Protein AF-0000000067388201 (afdb_homodimer)

Structure (mmCIF, N/CA/C/O backbone):
data_AF-0000000067388201-model_v1
#
loop_
_entity.id
_entity.type
_entity.pdbx_description
1 polymer '3-5 exonuclease domain-containing protein'
#
loop_
_atom_site.group_PDB
_atom_site.id
_atom_site.type_symbol
_atom_site.label_atom_id
_atom_site.label_alt_id
_atom_site.label_comp_id
_atom_site.label_asym_id
_atom_site.label_entity_id
_atom_site.label_seq_id
_atom_site.pdbx_PDB_ins_code
_atom_site.Cartn_x
_atom_site.Cartn_y
_atom_site.Cartn_z
_atom_site.occupancy
_atom_site.B_iso_or_equiv
_atom_site.auth_seq_id
_atom_site.auth_comp_id
_atom_site.auth_asym_id
_atom_site.auth_atom_id
_atom_site.pdbx_PDB_model_num
ATOM 1 N N . MET A 1 1 ? -30.812 -41.281 -43.719 1 16.36 1 MET A N 1
ATOM 2 C CA . MET A 1 1 ? -29.75 -40.75 -44.594 1 16.36 1 MET A CA 1
ATOM 3 C C . MET A 1 1 ? -29.094 -39.531 -43.938 1 16.36 1 MET A C 1
ATOM 5 O O . MET A 1 1 ? -27.891 -39.5 -43.719 1 16.36 1 MET A O 1
ATOM 9 N N . GLN A 1 2 ? -29.422 -38.281 -44.562 1 17.34 2 GLN A N 1
ATOM 10 C CA . GLN A 1 2 ? -28.562 -37.219 -45.062 1 17.34 2 GLN A CA 1
ATOM 11 C C . GLN A 1 2 ? -27.984 -36.375 -43.906 1 17.34 2 GLN A C 1
ATOM 13 O O . GLN A 1 2 ? -28.531 -36.375 -42.812 1 17.34 2 GLN A O 1
ATOM 18 N N . LEU A 1 3 ? -27.156 -35.219 -44.375 1 17.53 3 LEU A N 1
ATOM 19 C CA . LEU A 1 3 ? -25.906 -34.469 -44.531 1 17.53 3 LEU A CA 1
ATOM 20 C C . LEU A 1 3 ? -25.922 -33.219 -43.656 1 17.53 3 LEU A C 1
ATOM 22 O O . LEU A 1 3 ? -26.984 -32.75 -43.281 1 17.53 3 LEU A O 1
ATOM 26 N N . PHE A 1 4 ? -24.672 -32.312 -43.688 1 18.55 4 PHE A N 1
ATOM 27 C CA . PHE A 1 4 ? -23.594 -31.562 -43.062 1 18.55 4 PHE A CA 1
ATOM 28 C C . PHE A 1 4 ? -23.891 -30.062 -43.062 1 18.55 4 PHE A C 1
ATOM 30 O O . PHE A 1 4 ? -23.25 -29.312 -42.312 1 18.55 4 PHE A O 1
ATOM 37 N N . ASP A 1 5 ? -24.703 -29.391 -43.812 1 17.97 5 ASP A N 1
ATOM 38 C CA . ASP A 1 5 ? -24.203 -28.203 -44.469 1 17.97 5 ASP A CA 1
ATOM 39 C C . ASP A 1 5 ? -24.031 -27.031 -43.5 1 17.97 5 ASP A C 1
ATOM 41 O O . ASP A 1 5 ? -24.953 -26.734 -42.719 1 17.97 5 ASP A O 1
ATOM 45 N N . LEU A 1 6 ? -22.641 -26.469 -43.344 1 17.36 6 LEU A N 1
ATOM 46 C CA . LEU A 1 6 ? -21.719 -25.578 -42.656 1 17.36 6 LEU A CA 1
ATOM 47 C C . LEU A 1 6 ? -22.047 -24.125 -42.938 1 17.36 6 LEU A C 1
ATOM 49 O O . LEU A 1 6 ? -21.719 -23.594 -44 1 17.36 6 LEU A O 1
ATOM 53 N N . ARG A 1 7 ? -23.219 -23.656 -42.844 1 19.83 7 ARG A N 1
ATOM 54 C CA . ARG A 1 7 ? -23.641 -22.312 -43.219 1 19.83 7 ARG A CA 1
ATOM 55 C C . ARG A 1 7 ? -22.625 -21.281 -42.75 1 19.83 7 ARG A C 1
ATOM 57 O O . ARG A 1 7 ? -22.031 -21.422 -41.688 1 19.83 7 ARG A O 1
ATOM 64 N N . SER A 1 8 ? -22.203 -20.188 -43.531 1 17.17 8 SER A N 1
ATOM 65 C CA . SER A 1 8 ? -21.328 -19.109 -43.969 1 17.17 8 SER A CA 1
ATOM 66 C C . SER A 1 8 ? -21.062 -18.094 -42.875 1 17.17 8 SER A C 1
ATOM 68 O O . SER A 1 8 ? -21.906 -17.891 -42 1 17.17 8 SER A O 1
ATOM 70 N N . LYS A 1 9 ? -19.734 -17.422 -42.781 1 19.86 9 LYS A N 1
ATOM 71 C CA . LYS A 1 9 ? -18.562 -16.797 -42.188 1 19.86 9 LYS A CA 1
ATOM 72 C C . LYS A 1 9 ? -18.719 -15.289 -42.094 1 19.86 9 LYS A C 1
ATOM 74 O O . LYS A 1 9 ? -17.75 -14.539 -42.281 1 19.86 9 LYS A O 1
ATOM 79 N N . GLY A 1 10 ? -19.766 -14.656 -41.812 1 19.3 10 GLY A N 1
ATOM 80 C CA . GLY A 1 10 ? -19.828 -13.211 -42 1 19.3 10 GLY A CA 1
ATOM 81 C C . GLY A 1 10 ? -18.734 -12.477 -41.25 1 19.3 10 GLY A C 1
ATOM 82 O O . GLY A 1 10 ? -18.234 -12.969 -40.219 1 19.3 10 GLY A O 1
ATOM 83 N N . SER A 1 11 ? -17.953 -11.508 -41.875 1 20.64 11 SER A N 1
ATOM 84 C CA . SER A 1 11 ? -16.734 -10.703 -41.938 1 20.64 11 SER A CA 1
ATOM 85 C C . SER A 1 11 ? -16.703 -9.633 -40.875 1 20.64 11 SER A C 1
ATOM 87 O O . SER A 1 11 ? -17.469 -8.664 -40.938 1 20.64 11 SER A O 1
ATOM 89 N N . ARG A 1 12 ? -16.719 -9.891 -39.594 1 18.88 12 ARG A N 1
ATOM 90 C CA . ARG A 1 12 ? -16.656 -8.859 -38.562 1 18.88 12 ARG A CA 1
ATOM 91 C C . ARG A 1 12 ? -15.391 -8.023 -38.688 1 18.88 12 ARG A C 1
ATOM 93 O O . ARG A 1 12 ? -14.289 -8.57 -38.781 1 18.88 12 ARG A O 1
ATOM 100 N N . LYS A 1 13 ? -15.453 -6.695 -39.125 1 21.61 13 LYS A N 1
ATOM 101 C CA . LYS A 1 13 ? -14.5 -5.641 -39.469 1 21.61 13 LYS A CA 1
ATOM 102 C C . LYS A 1 13 ? -13.594 -5.324 -38.281 1 21.61 13 LYS A C 1
ATOM 104 O O . LYS A 1 13 ? -14.07 -4.977 -37.188 1 21.61 13 LYS A O 1
ATOM 109 N N . PRO A 1 14 ? -12.359 -5.945 -38.156 1 20.2 14 PRO A N 1
ATOM 110 C CA . PRO A 1 14 ? -11.422 -5.754 -37.031 1 20.2 14 PRO A CA 1
ATOM 111 C C . PRO A 1 14 ? -10.883 -4.328 -36.969 1 20.2 14 PRO A C 1
ATOM 113 O O . PRO A 1 14 ? -10.742 -3.658 -38 1 20.2 14 PRO A O 1
ATOM 116 N N . VAL A 1 15 ? -11.086 -3.633 -35.844 1 20.56 15 VAL A N 1
ATOM 117 C CA . VAL A 1 15 ? -10.742 -2.26 -35.5 1 20.56 15 VAL A CA 1
ATOM 118 C C . VAL A 1 15 ? -9.242 -2.035 -35.719 1 20.56 15 VAL A C 1
ATOM 120 O O . VAL A 1 15 ? -8.422 -2.85 -35.281 1 20.56 15 VAL A O 1
ATOM 123 N N . SER A 1 16 ? -8.828 -1.261 -36.656 1 19.41 16 SER A N 1
ATOM 124 C CA . SER A 1 16 ? -7.602 -0.782 -37.281 1 19.41 16 SER A CA 1
ATOM 125 C C . SER A 1 16 ? -6.73 -0.008 -36.312 1 19.41 16 SER A C 1
ATOM 127 O O . SER A 1 16 ? -7.184 0.967 -35.688 1 19.41 16 SER A O 1
ATOM 129 N N . TRP A 1 17 ? -5.824 -0.659 -35.562 1 18.39 17 TRP A N 1
ATOM 130 C CA . TRP A 1 17 ? -4.809 -0.184 -34.656 1 18.39 17 TRP A CA 1
ATOM 131 C C . TRP A 1 17 ? -3.885 0.828 -35.312 1 18.39 17 TRP A C 1
ATOM 133 O O . TRP A 1 17 ? -3.156 0.488 -36.25 1 18.39 17 TRP A O 1
ATOM 143 N N . GLU A 1 18 ? -4.406 2.068 -35.531 1 18.03 18 GLU A N 1
ATOM 144 C CA . GLU A 1 18 ? -3.746 3.154 -36.25 1 18.03 18 GLU A CA 1
ATOM 145 C C . GLU A 1 18 ? -2.311 3.342 -35.781 1 18.03 18 GLU A C 1
ATOM 147 O O . GLU A 1 18 ? -1.921 2.795 -34.75 1 18.03 18 GLU A O 1
ATOM 152 N N . ASN A 1 19 ? -1.66 4.656 -35.844 1 19.06 19 ASN A N 1
ATOM 153 C CA . ASN A 1 19 ? -0.516 5.234 -36.531 1 19.06 19 ASN A CA 1
ATOM 154 C C . ASN A 1 19 ? 0.665 5.445 -35.594 1 19.06 19 ASN A C 1
ATOM 156 O O . ASN A 1 19 ? 1.622 6.141 -35.938 1 19.06 19 ASN A O 1
ATOM 160 N N . GLY A 1 20 ? 0.679 5.121 -34.375 1 18.94 20 GLY A N 1
ATOM 161 C CA . GLY A 1 20 ? 1.546 5.953 -33.531 1 18.94 20 GLY A CA 1
ATOM 162 C C . GLY A 1 20 ? 3.021 5.723 -33.812 1 18.94 20 GLY A C 1
ATOM 163 O O . GLY A 1 20 ? 3.52 4.605 -33.656 1 18.94 20 GLY A O 1
ATOM 164 N N . LYS A 1 21 ? 3.555 6.508 -34.688 1 19.91 21 LYS A N 1
ATOM 165 C CA . LYS A 1 21 ? 4.891 6.305 -35.219 1 19.91 21 LYS A CA 1
ATOM 166 C C . LYS A 1 21 ? 5.957 6.422 -34.156 1 19.91 21 LYS A C 1
ATOM 168 O O . LYS A 1 21 ? 6.02 7.426 -33.438 1 19.91 21 LYS A O 1
ATOM 173 N N . PRO A 1 22 ? 6.387 5.34 -33.562 1 18.14 22 PRO A N 1
ATOM 174 C CA . PRO A 1 22 ? 7.332 5.391 -32.438 1 18.14 22 PRO A CA 1
ATOM 175 C C . PRO A 1 22 ? 8.664 6.039 -32.812 1 18.14 22 PRO A C 1
ATOM 177 O O . PRO A 1 22 ? 9.109 5.902 -33.969 1 18.14 22 PRO A O 1
ATOM 180 N N . LEU A 1 23 ? 9.023 7.211 -32.219 1 19.83 23 LEU A N 1
ATOM 181 C CA . LEU A 1 23 ? 10.203 8.008 -32.562 1 19.83 23 LEU A CA 1
ATOM 182 C C . LEU A 1 23 ? 11.477 7.199 -32.312 1 19.83 23 LEU A C 1
ATOM 184 O O . LEU A 1 23 ? 11.484 6.273 -31.5 1 19.83 23 LEU A O 1
ATOM 188 N N . PRO A 1 24 ? 12.57 7.441 -33.031 1 18.56 24 PRO A N 1
ATOM 189 C CA . PRO A 1 24 ? 13.789 6.668 -33.281 1 18.56 24 PRO A CA 1
ATOM 190 C C . PRO A 1 24 ? 14.758 6.703 -32.125 1 18.56 24 PRO A C 1
ATOM 192 O O . PRO A 1 24 ? 14.945 7.75 -31.5 1 18.56 24 PRO A O 1
ATOM 195 N N . CYS A 1 25 ? 14.734 5.711 -31.281 1 17.97 25 CYS A N 1
ATOM 196 C CA . CYS A 1 25 ? 15.562 5.512 -30.094 1 17.97 25 CYS A CA 1
ATOM 197 C C . CYS A 1 25 ? 17.047 5.574 -30.453 1 17.97 25 CYS A C 1
ATOM 199 O O . CYS A 1 25 ? 17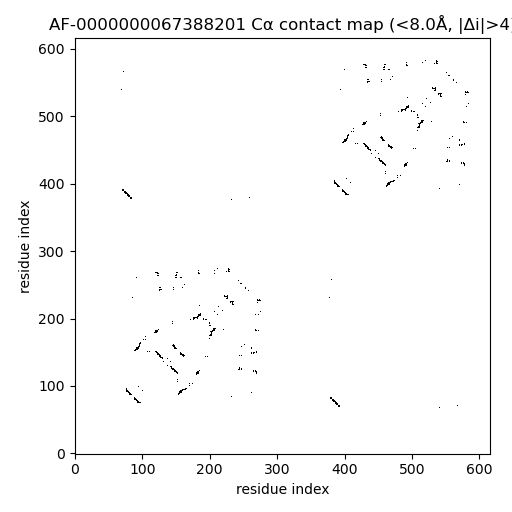.516 4.805 -31.281 1 17.97 25 CYS A O 1
ATOM 201 N N . ARG A 1 26 ? 17.594 6.77 -30.266 1 16.92 26 ARG A N 1
ATOM 202 C CA . ARG A 1 26 ? 18.984 7.07 -30.594 1 16.92 26 ARG A CA 1
ATOM 203 C C . ARG A 1 26 ? 19.938 6.078 -29.922 1 16.92 26 ARG A C 1
ATOM 205 O O . ARG A 1 26 ? 19.594 5.465 -28.906 1 16.92 26 ARG A O 1
ATOM 212 N N . LEU A 1 27 ? 21.25 6.207 -30.344 1 16.59 27 LEU A N 1
ATOM 213 C CA . LEU A 1 27 ? 22.484 5.461 -30.625 1 16.59 27 LEU A CA 1
ATOM 214 C C . LEU A 1 27 ? 23.234 5.16 -29.344 1 16.59 27 LEU A C 1
ATOM 216 O O . LEU A 1 27 ? 23.062 5.848 -28.328 1 16.59 27 LEU A O 1
ATOM 220 N N . HIS A 1 28 ? 24.172 4.141 -29.312 1 17.38 28 HIS A N 1
ATOM 221 C CA . HIS A 1 28 ? 24.922 3.068 -28.672 1 17.38 28 HIS A CA 1
ATOM 222 C C . HIS A 1 28 ? 26.156 3.615 -27.953 1 17.38 28 HIS A C 1
ATOM 224 O O . HIS A 1 28 ? 26.984 2.846 -27.469 1 17.38 28 HIS A O 1
ATOM 230 N N . ALA A 1 29 ? 26.172 4.914 -27.453 1 17.75 29 ALA A N 1
ATOM 231 C CA . ALA A 1 29 ? 27.594 5.238 -27.391 1 17.75 29 ALA A CA 1
ATOM 232 C C . ALA A 1 29 ? 28.297 4.348 -26.375 1 17.75 29 ALA A C 1
ATOM 234 O O . ALA A 1 29 ? 27.719 3.953 -25.359 1 17.75 29 ALA A O 1
ATOM 235 N N . GLY A 1 30 ? 29.469 3.67 -26.688 1 17.38 30 GLY A N 1
ATOM 236 C CA . GLY A 1 30 ? 30.438 2.627 -26.375 1 17.38 30 GLY A CA 1
ATOM 237 C C . GLY A 1 30 ? 31.281 2.945 -25.156 1 17.38 30 GLY A C 1
ATOM 238 O O . GLY A 1 30 ? 32.281 2.268 -24.875 1 17.38 30 GLY A O 1
ATOM 239 N N . SER A 1 31 ? 30.719 3.734 -24.141 1 17.36 31 SER A N 1
ATOM 240 C CA . SER A 1 31 ? 31.781 4.289 -23.312 1 17.36 31 SER A CA 1
ATOM 241 C C . SER A 1 31 ? 32.625 3.188 -22.672 1 17.36 31 SER A C 1
ATOM 243 O O . SER A 1 31 ? 32.125 2.086 -22.422 1 17.36 31 SER A O 1
ATOM 245 N N . SER A 1 32 ? 34 3.461 -22.516 1 17.81 32 SER A N 1
ATOM 246 C CA . SER A 1 32 ? 35.312 2.869 -22.297 1 17.81 32 SER A CA 1
ATOM 247 C C . SER A 1 32 ? 35.438 2.363 -20.859 1 17.81 32 SER A C 1
ATOM 249 O O . SER A 1 32 ? 34.938 2.986 -19.922 1 17.81 32 SER A O 1
ATOM 251 N N . LEU A 1 33 ? 35.938 1.087 -20.656 1 18.2 33 LEU A N 1
ATOM 252 C CA . LEU A 1 33 ? 36.094 -0.043 -19.75 1 18.2 33 LEU A CA 1
ATOM 253 C C . LEU A 1 33 ? 37.125 0.29 -18.656 1 18.2 33 LEU A C 1
ATOM 255 O O . LEU A 1 33 ? 38.062 -0.464 -18.438 1 18.2 33 LEU A O 1
ATOM 259 N N . LEU A 1 34 ? 37.094 1.612 -18.141 1 18.23 34 LEU A N 1
ATOM 260 C CA . LEU A 1 34 ? 38.375 1.765 -17.469 1 18.23 34 LEU A CA 1
ATOM 261 C C . LEU A 1 34 ? 38.531 0.768 -16.328 1 18.23 34 LEU A C 1
ATOM 263 O O . LEU A 1 34 ? 37.562 0.433 -15.656 1 18.23 34 LEU A O 1
ATOM 267 N N . LEU A 1 35 ? 39.719 0.235 -16.109 1 18.34 35 LEU A N 1
ATOM 268 C CA . LEU A 1 35 ? 40.469 -0.884 -15.539 1 18.34 35 LEU A CA 1
ATOM 269 C C . LEU A 1 35 ? 40.594 -0.735 -14.031 1 18.34 35 LEU A C 1
ATOM 271 O O . LEU A 1 35 ? 41.219 -1.562 -13.375 1 18.34 35 LEU A O 1
ATOM 275 N N . VAL A 1 36 ? 39.562 -0.056 -13.328 1 18.98 36 VAL A N 1
ATOM 276 C CA . VAL A 1 36 ? 40.219 0.376 -12.102 1 18.98 36 VAL A CA 1
ATOM 277 C C . VAL A 1 36 ? 40.625 -0.843 -11.258 1 18.98 36 VAL A C 1
ATOM 279 O O . VAL A 1 36 ? 39.875 -1.828 -11.211 1 18.98 36 VAL A O 1
ATOM 282 N N . PRO A 1 37 ? 41.812 -0.765 -10.68 1 19.69 37 PRO A N 1
ATOM 283 C CA . PRO A 1 37 ? 42.688 -1.755 -10.047 1 19.69 37 PRO A CA 1
ATOM 284 C C . PRO A 1 37 ? 42.094 -2.326 -8.758 1 19.69 37 PRO A C 1
ATOM 286 O O . PRO A 1 37 ? 41.25 -1.703 -8.141 1 19.69 37 PRO A O 1
ATOM 289 N N . THR A 1 38 ? 42.375 -3.605 -8.492 1 18.72 38 THR A N 1
ATOM 290 C CA . THR A 1 38 ? 41.938 -4.762 -7.703 1 18.72 38 THR A CA 1
ATOM 291 C C . THR A 1 38 ? 42.312 -4.578 -6.234 1 18.72 38 THR A C 1
ATOM 293 O O . THR A 1 38 ? 42.125 -5.477 -5.418 1 18.72 38 THR A O 1
ATOM 296 N N . ARG A 1 39 ? 42.188 -3.242 -5.648 1 19.09 39 ARG A N 1
ATOM 297 C CA . ARG A 1 39 ? 43.031 -3.281 -4.477 1 19.09 39 ARG A CA 1
ATOM 298 C C . ARG A 1 39 ? 42.625 -4.391 -3.518 1 19.09 39 ARG A C 1
ATOM 300 O O . ARG A 1 39 ? 41.438 -4.785 -3.494 1 19.09 39 ARG A O 1
ATOM 307 N N . PRO A 1 40 ? 43.562 -4.781 -2.57 1 20 40 PRO A N 1
ATOM 308 C CA . PRO A 1 40 ? 43.844 -5.988 -1.79 1 20 40 PRO A CA 1
ATOM 309 C C . PRO A 1 40 ? 42.844 -6.199 -0.645 1 20 40 PRO A C 1
ATOM 311 O O . PRO A 1 40 ? 42.219 -5.246 -0.206 1 20 40 PRO A O 1
ATOM 314 N N . LEU A 1 41 ? 42.531 -7.453 -0.309 1 18.95 41 LEU A N 1
ATOM 315 C CA . LEU A 1 41 ? 41.625 -8.297 0.452 1 18.95 41 LEU A CA 1
ATOM 316 C C . LEU A 1 41 ? 41.781 -8.055 1.95 1 18.95 41 LEU A C 1
ATOM 318 O O . LEU A 1 41 ? 42.562 -8.742 2.613 1 18.95 41 LEU A O 1
ATOM 322 N N . ILE A 1 42 ? 41.906 -6.73 2.449 1 19.38 42 ILE A N 1
ATOM 323 C CA . ILE A 1 42 ? 42.375 -6.801 3.83 1 19.38 42 ILE A CA 1
ATOM 324 C C . ILE A 1 42 ? 41.344 -7.543 4.684 1 19.38 42 ILE A C 1
ATOM 326 O O . ILE A 1 42 ? 40.156 -7.234 4.645 1 19.38 42 ILE A O 1
ATOM 330 N N . LEU A 1 43 ? 41.688 -8.695 5.246 1 18.89 43 LEU A N 1
ATOM 331 C CA . LEU A 1 43 ? 41.125 -9.797 6.008 1 18.89 43 LEU A CA 1
ATOM 332 C C . LEU A 1 43 ? 40.594 -9.312 7.355 1 18.89 43 LEU A C 1
ATOM 334 O O . LEU A 1 43 ? 41.281 -9.391 8.367 1 18.89 43 LEU A O 1
ATOM 338 N N . ARG A 1 44 ? 40.188 -8.023 7.508 1 18.41 44 ARG A N 1
ATOM 339 C CA . ARG A 1 44 ? 40.156 -7.758 8.945 1 18.41 44 ARG A CA 1
ATOM 340 C C . ARG A 1 44 ? 39.188 -8.711 9.648 1 18.41 44 ARG A C 1
ATOM 342 O O . ARG A 1 44 ? 38.156 -9.094 9.086 1 18.41 44 ARG A O 1
ATOM 349 N N . ARG A 1 45 ? 39.688 -9.375 10.711 1 20 45 ARG A N 1
ATOM 350 C CA . ARG A 1 45 ? 39.25 -10.352 11.711 1 20 45 ARG A CA 1
ATOM 351 C C . ARG A 1 45 ? 38 -9.898 12.43 1 20 45 ARG A C 1
ATOM 353 O O . ARG A 1 45 ? 37.938 -8.781 12.945 1 20 45 ARG A O 1
ATOM 360 N N . PHE A 1 46 ? 36.812 -10.352 11.977 1 19.41 46 PHE A N 1
ATOM 361 C CA . PHE A 1 46 ? 35.469 -10.031 12.445 1 19.41 46 PHE A CA 1
ATOM 362 C C . PHE A 1 46 ? 35.344 -10.344 13.93 1 19.41 46 PHE A C 1
ATOM 364 O O . PHE A 1 46 ? 35.531 -11.492 14.352 1 19.41 46 PHE A O 1
ATOM 371 N N . ALA A 1 47 ? 35.938 -9.453 14.766 1 20.89 47 ALA A N 1
ATOM 372 C CA . ALA A 1 47 ? 35.781 -9.703 16.203 1 20.89 47 ALA A CA 1
ATOM 373 C C . ALA A 1 47 ? 34.344 -10.062 16.547 1 20.89 47 ALA A C 1
ATOM 375 O O . ALA A 1 47 ? 33.406 -9.68 15.844 1 20.89 47 ALA A O 1
ATOM 376 N N . PRO A 1 48 ? 34.156 -11 17.5 1 20.58 48 PRO A N 1
ATOM 377 C CA . PRO A 1 48 ? 32.969 -11.734 17.953 1 20.58 48 PRO A CA 1
ATOM 378 C C . PRO A 1 48 ? 31.844 -10.805 18.406 1 20.58 48 PRO A C 1
ATOM 380 O O . PRO A 1 48 ? 32.062 -9.945 19.266 1 20.58 48 PRO A O 1
ATOM 383 N N . SER A 1 49 ? 31.156 -10.148 17.438 1 19.78 49 SER A N 1
ATOM 384 C CA . SER A 1 49 ? 30.172 -9.195 17.953 1 19.78 49 SER A CA 1
ATOM 385 C C . SER A 1 49 ? 29.297 -9.836 19.031 1 19.78 49 SER A C 1
ATOM 387 O O . SER A 1 49 ? 28.812 -10.953 18.859 1 19.78 49 SER A O 1
ATOM 389 N N . CYS A 1 50 ? 29.562 -9.516 20.312 1 20.33 50 CYS A N 1
ATOM 390 C CA . CYS A 1 50 ? 28.859 -9.766 21.562 1 20.33 50 CYS A CA 1
ATOM 391 C C . CYS A 1 50 ? 27.359 -9.617 21.391 1 20.33 50 CYS A C 1
ATOM 393 O O . CYS A 1 50 ? 26.891 -8.625 20.812 1 20.33 50 CYS A O 1
ATOM 395 N N . LEU A 1 51 ? 26.688 -10.727 21.406 1 20.19 51 LEU A N 1
ATOM 396 C CA . LEU A 1 51 ? 25.266 -11.031 21.375 1 20.19 51 LEU A CA 1
ATOM 397 C C . LEU A 1 51 ? 24.5 -10.117 22.312 1 20.19 51 LEU A C 1
ATOM 399 O O . LEU A 1 51 ? 24.578 -10.266 23.531 1 20.19 51 LEU A O 1
ATOM 403 N N . VAL A 1 52 ? 24.703 -8.773 22.203 1 19.69 52 VAL A N 1
ATOM 404 C CA . VAL A 1 52 ? 23.922 -8.031 23.188 1 19.69 52 VAL A CA 1
ATOM 405 C C . VAL A 1 52 ? 22.469 -8.492 23.141 1 19.69 52 VAL A C 1
ATOM 407 O O . VAL A 1 52 ? 21.812 -8.438 22.094 1 19.69 52 VAL A O 1
ATOM 410 N N . LEU A 1 53 ? 22.125 -9.469 23.938 1 20.2 53 LEU A N 1
ATOM 411 C CA . LEU A 1 53 ? 20.812 -9.945 24.359 1 20.2 53 LEU A CA 1
ATOM 412 C C . LEU A 1 53 ? 19.875 -8.781 24.672 1 20.2 53 LEU A C 1
ATOM 414 O O . LEU A 1 53 ? 20 -8.148 25.719 1 20.2 53 LEU A O 1
ATOM 418 N N . SER A 1 54 ? 19.906 -7.738 23.812 1 20.34 54 SER A N 1
ATOM 419 C CA . SER A 1 54 ? 19.047 -6.656 24.281 1 20.34 54 SER A CA 1
ATOM 420 C C . SER A 1 54 ? 17.641 -7.156 24.578 1 20.34 54 SER A C 1
ATOM 422 O O . SER A 1 54 ? 17 -7.77 23.734 1 20.34 54 SER A O 1
ATOM 424 N N . HIS A 1 55 ? 17.406 -7.598 25.797 1 20.98 55 HIS A N 1
ATOM 425 C CA . HIS A 1 55 ? 16.141 -7.758 26.484 1 20.98 55 HIS A CA 1
ATOM 426 C C . HIS A 1 55 ? 15.164 -6.648 26.125 1 20.98 55 HIS A C 1
ATOM 428 O O . HIS A 1 55 ? 15.352 -5.492 26.516 1 20.98 55 HIS A O 1
ATOM 434 N N . TYR A 1 56 ? 14.898 -6.582 24.906 1 21.5 56 TYR A N 1
ATOM 435 C CA . TYR A 1 56 ? 13.859 -5.605 24.609 1 21.5 56 TYR A CA 1
ATOM 436 C C . TYR A 1 56 ? 12.656 -5.785 25.531 1 21.5 56 TYR A C 1
ATOM 438 O O . TYR A 1 56 ? 12.008 -6.832 25.516 1 21.5 56 TYR A O 1
ATOM 446 N N . GLY A 1 57 ? 12.75 -5.414 26.797 1 21.73 57 GLY A N 1
ATOM 447 C CA . GLY A 1 57 ? 11.68 -5.258 27.766 1 21.73 57 GLY A CA 1
ATOM 448 C C . GLY A 1 57 ? 10.375 -4.801 27.141 1 21.73 57 GLY A C 1
ATOM 449 O O . GLY A 1 57 ? 10.375 -4.16 26.078 1 21.73 57 GLY A O 1
ATOM 450 N N . SER A 1 58 ? 9.328 -5.598 27.375 1 24.23 58 SER A N 1
ATOM 451 C CA . SER A 1 58 ? 7.91 -5.332 27.188 1 24.23 58 SER A CA 1
ATOM 452 C C . SER A 1 58 ? 7.574 -3.879 27.5 1 24.23 58 SER A C 1
ATOM 454 O O . SER A 1 58 ? 7.535 -3.488 28.672 1 24.23 58 SER A O 1
ATOM 456 N N . SER A 1 59 ? 8.375 -2.982 27.062 1 24.62 59 SER A N 1
ATOM 457 C CA . SER A 1 59 ? 7.934 -1.659 27.5 1 24.62 59 SER A CA 1
ATOM 458 C C . SER A 1 59 ? 6.426 -1.494 27.312 1 24.62 59 SER A C 1
ATOM 460 O O . SER A 1 59 ? 5.914 -1.583 26.203 1 24.62 59 SER A O 1
ATOM 462 N N . THR A 1 60 ? 5.617 -2.072 28.266 1 27.73 60 THR A N 1
ATOM 463 C CA . THR A 1 60 ? 4.277 -1.664 28.672 1 27.73 60 THR A CA 1
ATOM 464 C C . THR A 1 60 ? 4.066 -0.173 28.422 1 27.73 60 THR A C 1
ATOM 466 O O . THR A 1 60 ? 4.652 0.663 29.125 1 27.73 60 THR A O 1
ATOM 469 N N . ASN A 1 61 ? 4.281 0.16 27.266 1 28.44 61 ASN A N 1
ATOM 470 C CA . ASN A 1 61 ? 3.863 1.554 27.156 1 28.44 61 ASN A CA 1
ATOM 471 C C . ASN A 1 61 ? 2.574 1.814 27.922 1 28.44 61 ASN A C 1
ATOM 473 O O . ASN A 1 61 ? 1.525 1.255 27.594 1 28.44 61 ASN A O 1
ATOM 477 N N . PRO A 1 62 ? 2.648 2.1 29.234 1 32.91 62 PRO A N 1
ATOM 478 C CA . PRO A 1 62 ? 1.508 2.125 30.156 1 32.91 62 PRO A CA 1
ATOM 479 C C . PRO A 1 62 ? 0.271 2.777 29.531 1 32.91 62 PRO A C 1
ATOM 481 O O . PRO A 1 62 ? -0.856 2.369 29.828 1 32.91 62 PRO A O 1
ATOM 484 N N . ASN A 1 63 ? 0.42 4.062 29.344 1 29.58 63 ASN A N 1
ATOM 485 C CA . ASN A 1 63 ? -0.798 4.855 29.219 1 29.58 63 ASN A CA 1
ATOM 486 C C . ASN A 1 63 ? -1.386 4.75 27.812 1 29.58 63 ASN A C 1
ATOM 488 O O . ASN A 1 63 ? -0.844 5.324 26.859 1 29.58 63 ASN A O 1
ATOM 492 N N . PRO A 1 64 ? -1.976 3.551 27.5 1 34.69 64 PRO A N 1
ATOM 493 C CA . PRO A 1 64 ? -2.656 3.471 26.203 1 34.69 64 PRO A CA 1
ATOM 494 C C . PRO A 1 64 ? -3.467 4.727 25.875 1 34.69 64 PRO A C 1
ATOM 496 O O . PRO A 1 64 ? -3.955 5.398 26.797 1 34.69 64 PRO A O 1
ATOM 499 N N . PRO A 1 65 ? -3.197 5.391 24.844 1 34 65 PRO A N 1
ATOM 500 C CA . PRO A 1 65 ? -4.121 6.52 24.703 1 34 65 PRO A CA 1
ATOM 501 C C . PRO A 1 65 ? -5.566 6.145 25.016 1 34 65 PRO A C 1
ATOM 503 O O . PRO A 1 65 ? -5.953 4.98 24.875 1 34 65 PRO A O 1
ATOM 506 N N . PRO A 1 66 ? -6.281 6.781 25.797 1 32.62 66 PRO A N 1
ATOM 507 C CA . PRO A 1 66 ? -7.668 6.465 26.141 1 32.62 66 PRO A CA 1
ATOM 508 C C . PRO A 1 66 ? -8.5 6.039 24.938 1 32.62 66 PRO A C 1
ATOM 510 O O . PRO A 1 66 ? -8.336 6.59 23.844 1 32.62 66 PRO A O 1
ATOM 513 N N . LYS A 1 67 ? -9.195 4.773 24.828 1 38.41 67 LYS A N 1
ATOM 514 C CA . LYS A 1 67 ? -9.922 3.879 23.922 1 38.41 67 LYS A CA 1
ATOM 515 C C . LYS A 1 67 ? -10.969 4.637 23.125 1 38.41 67 LYS A C 1
ATOM 517 O O . LYS A 1 67 ? -11.188 4.348 21.938 1 38.41 67 LYS A O 1
ATOM 522 N N . SER A 1 68 ? -12.039 5.203 23.766 1 40.41 68 SER A N 1
ATOM 523 C CA . SER A 1 68 ? -13.375 5.426 23.219 1 40.41 68 SER A CA 1
ATOM 524 C C . SER A 1 68 ? -13.336 6.395 22.031 1 40.41 68 SER A C 1
ATOM 526 O O . SER A 1 68 ? -14 6.176 21.016 1 40.41 68 SER A O 1
ATOM 528 N N . MET A 1 69 ? -13.07 7.754 22.328 1 46.62 69 MET A N 1
ATOM 529 C CA . MET A 1 69 ? -13.156 8.945 21.5 1 46.62 69 MET A CA 1
ATOM 530 C C . MET A 1 69 ? -11.961 9.039 20.547 1 46.62 69 MET A C 1
ATOM 532 O O . MET A 1 69 ? -11.469 10.133 20.266 1 46.62 69 MET A O 1
ATOM 536 N N . ALA A 1 70 ? -11.32 7.77 20.156 1 69.94 70 ALA A N 1
ATOM 537 C CA . ALA A 1 70 ? -9.977 7.887 19.578 1 69.94 70 ALA A CA 1
ATOM 538 C C . ALA A 1 70 ? -10 7.633 18.078 1 69.94 70 ALA A C 1
ATOM 540 O O . ALA A 1 70 ? -10.875 6.934 17.578 1 69.94 70 ALA A O 1
ATOM 541 N N . SER A 1 71 ? -9.531 8.383 17.266 1 82.81 71 SER A N 1
ATOM 542 C CA . SER A 1 71 ? -9.266 8.18 15.852 1 82.81 71 SER A CA 1
ATOM 543 C C . SER A 1 71 ? -8.742 6.773 15.578 1 82.81 71 SER A C 1
ATOM 545 O O . SER A 1 71 ? -8.031 6.203 16.406 1 82.81 71 SER A O 1
ATOM 547 N N . GLN A 1 72 ? -9.391 6.059 14.602 1 92.56 72 GLN A N 1
ATOM 548 C CA . GLN A 1 72 ? -9.016 4.695 14.234 1 92.56 72 GLN A CA 1
ATOM 549 C C . GLN A 1 72 ? -8.344 4.66 12.867 1 92.56 72 GLN A C 1
ATOM 551 O O . GLN A 1 72 ? -8.703 5.43 11.969 1 92.56 72 GLN A O 1
ATOM 556 N N . ILE A 1 73 ? -7.367 3.777 12.734 1 94.81 73 ILE A N 1
ATOM 557 C CA . ILE A 1 73 ? -6.703 3.543 11.461 1 94.81 73 ILE A CA 1
ATOM 558 C C . ILE A 1 73 ? -6.723 2.051 11.133 1 94.81 73 ILE A C 1
ATOM 560 O O . ILE A 1 73 ? -6.551 1.213 12.023 1 94.81 73 ILE A O 1
ATOM 564 N N . SER A 1 74 ? -7.023 1.71 9.875 1 95.38 74 SER A N 1
ATOM 565 C CA . SER A 1 74 ? -7.023 0.322 9.422 1 95.38 74 SER A CA 1
ATOM 566 C C . SER A 1 74 ? -6.262 0.168 8.109 1 95.38 74 SER A C 1
ATOM 568 O O . SER A 1 74 ? -6.363 1.022 7.227 1 95.38 74 SER A O 1
ATOM 570 N N . MET A 1 75 ? -5.562 -0.893 8.039 1 96.19 75 MET A N 1
ATOM 571 C CA . MET A 1 75 ? -4.812 -1.177 6.82 1 96.19 75 MET A CA 1
ATOM 572 C C . MET A 1 75 ? -5.723 -1.764 5.746 1 96.19 75 MET A C 1
ATOM 574 O O . MET A 1 75 ? -6.52 -2.662 6.023 1 96.19 75 MET A O 1
ATOM 578 N N . ILE A 1 76 ? -5.508 -1.275 4.492 1 96.75 76 ILE A N 1
ATOM 579 C CA . ILE A 1 76 ? -6.293 -1.741 3.355 1 96.75 76 ILE A CA 1
ATOM 580 C C . ILE A 1 76 ? -5.406 -2.551 2.414 1 96.75 76 ILE A C 1
ATOM 582 O O . ILE A 1 76 ? -5.887 -3.451 1.721 1 96.75 76 ILE A O 1
ATOM 586 N N . GLY A 1 77 ? -4.184 -2.211 2.373 1 97.19 77 GLY A N 1
ATOM 587 C CA . GLY A 1 77 ? -3.246 -2.859 1.47 1 97.19 77 GLY A CA 1
ATOM 588 C C . GLY A 1 77 ? -1.808 -2.436 1.7 1 97.19 77 GLY A C 1
ATOM 589 O O . GLY A 1 77 ? -1.528 -1.617 2.578 1 97.19 77 GLY A O 1
ATOM 590 N N . GLY A 1 78 ? -0.905 -3.084 0.9 1 97.62 78 GLY A N 1
ATOM 591 C CA . GLY A 1 78 ? 0.514 -2.789 1.018 1 97.62 78 GLY A CA 1
ATOM 592 C C . GLY A 1 78 ? 1.299 -3.123 -0.238 1 97.62 78 GLY A C 1
ATOM 593 O O . GLY A 1 78 ? 0.825 -3.875 -1.091 1 97.62 78 GLY A O 1
ATOM 594 N N . GLU A 1 79 ? 2.414 -2.441 -0.326 1 97.56 79 GLU A N 1
ATOM 595 C CA . GLU A 1 79 ? 3.398 -2.701 -1.373 1 97.56 79 GLU A CA 1
ATOM 596 C C . GLU A 1 79 ? 4.672 -3.307 -0.794 1 97.56 79 GLU A C 1
ATOM 598 O O . GLU A 1 79 ? 5.211 -2.807 0.197 1 97.56 79 GLU A O 1
ATOM 603 N N . TYR A 1 80 ? 5.125 -4.316 -1.446 1 97.88 80 TYR A N 1
ATOM 604 C CA . TYR A 1 80 ? 6.285 -5.043 -0.938 1 97.88 80 TYR A CA 1
ATOM 605 C C . TYR A 1 80 ? 7.262 -5.363 -2.062 1 97.88 80 TYR A C 1
ATOM 607 O O . TYR A 1 80 ? 6.91 -5.281 -3.242 1 97.88 80 TYR A O 1
ATOM 615 N N . LYS A 1 81 ? 8.453 -5.637 -1.663 1 97.25 81 LYS A N 1
ATOM 616 C CA . LYS A 1 81 ? 9.492 -6.18 -2.537 1 97.25 81 LYS A CA 1
ATOM 617 C C . LYS A 1 81 ? 9.961 -7.547 -2.049 1 97.25 81 LYS A C 1
ATOM 619 O O . LYS A 1 81 ? 10.164 -7.75 -0.85 1 97.25 81 LYS A O 1
ATOM 624 N N . VAL A 1 82 ? 10.039 -8.477 -2.965 1 97.62 82 VAL A N 1
ATOM 625 C CA . VAL A 1 82 ? 10.508 -9.82 -2.629 1 97.62 82 VAL A CA 1
ATOM 626 C C . VAL A 1 82 ? 11.82 -10.102 -3.348 1 97.62 82 VAL A C 1
ATOM 628 O O . VAL A 1 82 ? 11.984 -9.758 -4.52 1 97.62 82 VAL A O 1
ATOM 631 N N . ARG A 1 83 ? 12.727 -10.617 -2.678 1 97.06 83 ARG A N 1
ATOM 632 C CA . ARG A 1 83 ? 13.93 -11.227 -3.238 1 97.06 83 ARG A CA 1
ATOM 633 C C . ARG A 1 83 ? 13.945 -12.734 -2.988 1 97.06 83 ARG A C 1
ATOM 635 O O . ARG A 1 83 ? 13.961 -13.18 -1.837 1 97.06 83 ARG A O 1
ATOM 642 N N . THR A 1 84 ? 13.945 -13.477 -4.023 1 96.5 84 THR A N 1
ATOM 643 C CA . THR A 1 84 ? 13.844 -14.922 -3.898 1 96.5 84 THR A CA 1
ATOM 644 C C . THR A 1 84 ? 15.18 -15.523 -3.49 1 96.5 84 THR A C 1
ATOM 646 O O . THR A 1 84 ? 16.203 -14.828 -3.445 1 96.5 84 THR A O 1
ATOM 649 N N . ILE A 1 85 ? 15.172 -16.797 -3.219 1 93.12 85 ILE A N 1
ATOM 650 C CA . ILE A 1 85 ? 16.375 -17.531 -2.811 1 93.12 85 ILE A CA 1
ATOM 651 C C . ILE A 1 85 ? 17.359 -17.578 -3.969 1 93.12 85 ILE A C 1
ATOM 653 O O . ILE A 1 85 ? 18.578 -17.688 -3.754 1 93.12 85 ILE A O 1
ATOM 657 N N . THR A 1 86 ? 16.859 -17.453 -5.219 1 93.94 86 THR A N 1
ATOM 658 C CA . THR A 1 86 ? 17.719 -17.5 -6.398 1 93.94 86 THR A CA 1
ATOM 659 C C . THR A 1 86 ? 18.141 -16.094 -6.812 1 93.94 86 THR A C 1
ATOM 661 O O . THR A 1 86 ? 18.812 -15.906 -7.836 1 93.94 86 THR A O 1
ATOM 664 N N . GLY A 1 87 ? 17.672 -15.086 -6.113 1 94.12 87 GLY A N 1
ATOM 665 C CA . GLY A 1 87 ? 18.125 -13.727 -6.344 1 94.12 87 GLY A CA 1
ATOM 666 C C . GLY A 1 87 ? 17.188 -12.914 -7.203 1 94.12 87 GLY A C 1
ATOM 667 O O . GLY A 1 87 ? 17.438 -11.734 -7.477 1 94.12 87 GLY A O 1
ATOM 668 N N . ASP A 1 88 ? 16.094 -13.531 -7.68 1 95.75 88 ASP A N 1
ATOM 669 C CA . ASP A 1 88 ? 15.102 -12.773 -8.438 1 95.75 88 ASP A CA 1
ATOM 670 C C . ASP A 1 88 ? 14.375 -11.773 -7.535 1 95.75 88 ASP A C 1
ATOM 672 O O . ASP A 1 88 ? 14.117 -12.062 -6.363 1 95.75 88 ASP A O 1
ATOM 676 N N . GLU A 1 89 ? 14.086 -10.609 -8.078 1 97.44 89 GLU A N 1
ATOM 677 C CA . GLU A 1 89 ? 13.336 -9.594 -7.348 1 97.44 89 GLU A CA 1
ATOM 678 C C . GLU A 1 89 ? 12.016 -9.266 -8.055 1 97.44 89 GLU A C 1
ATOM 680 O O . GLU A 1 89 ? 11.969 -9.188 -9.281 1 97.44 89 GLU A O 1
ATOM 685 N N . PHE A 1 90 ? 11 -9.133 -7.277 1 97.94 90 PHE A N 1
ATOM 686 C CA . PHE A 1 90 ? 9.727 -8.719 -7.859 1 97.94 90 PHE A CA 1
ATOM 687 C C . PHE A 1 90 ? 8.898 -7.934 -6.848 1 97.94 90 PHE A C 1
ATOM 689 O O . PHE A 1 90 ? 9.18 -7.961 -5.648 1 97.94 90 PHE A O 1
ATOM 696 N N . ASP A 1 91 ? 7.922 -7.195 -7.324 1 97.94 91 ASP A N 1
ATOM 697 C CA . ASP A 1 91 ? 7.035 -6.383 -6.5 1 97.94 91 ASP A CA 1
ATOM 698 C C . ASP A 1 91 ? 5.77 -7.156 -6.133 1 97.94 91 ASP A C 1
ATOM 700 O O . ASP A 1 91 ? 5.312 -8.008 -6.895 1 97.94 91 ASP A O 1
ATOM 704 N N . VAL A 1 92 ? 5.23 -6.844 -4.977 1 98.69 92 VAL A N 1
ATOM 705 C CA . VAL A 1 92 ? 3.982 -7.434 -4.516 1 98.69 92 VAL A CA 1
ATOM 706 C C . VAL A 1 92 ? 2.998 -6.332 -4.129 1 98.69 92 VAL A C 1
ATOM 708 O O . VAL A 1 92 ? 3.354 -5.402 -3.4 1 98.69 92 VAL A O 1
ATOM 711 N N . ILE A 1 93 ? 1.868 -6.387 -4.656 1 98.44 93 ILE A N 1
ATOM 712 C CA . ILE A 1 93 ? 0.759 -5.562 -4.195 1 98.44 93 ILE A CA 1
ATOM 713 C C . ILE A 1 93 ? -0.258 -6.43 -3.455 1 98.44 93 ILE A C 1
ATOM 715 O O . ILE A 1 93 ? -0.889 -7.301 -4.055 1 98.44 93 ILE A O 1
ATOM 719 N N . TYR A 1 94 ? -0.378 -6.246 -2.189 1 98.44 94 TYR A N 1
ATOM 720 C CA . TYR A 1 94 ? -1.424 -6.848 -1.37 1 98.44 94 TYR A CA 1
ATOM 721 C C . TYR A 1 94 ? -2.576 -5.871 -1.155 1 98.44 94 TYR A C 1
ATOM 723 O O . TYR A 1 94 ? -2.359 -4.719 -0.776 1 98.44 94 TYR A O 1
ATOM 731 N N . THR A 1 95 ? -3.826 -6.391 -1.335 1 98.38 95 THR A N 1
ATOM 732 C CA . THR A 1 95 ? -4.898 -5.41 -1.186 1 98.38 95 THR A CA 1
ATOM 733 C C . THR A 1 95 ? -6.242 -6.105 -1.006 1 98.38 95 THR A C 1
ATOM 735 O O . THR A 1 95 ? -6.422 -7.246 -1.443 1 98.38 95 THR A O 1
ATOM 738 N N . ARG A 1 96 ? -7.094 -5.434 -0.364 1 96.88 96 ARG A N 1
ATOM 739 C CA . ARG A 1 96 ? -8.5 -5.824 -0.334 1 96.88 96 ARG A CA 1
ATOM 740 C C . ARG A 1 96 ? -9.375 -4.773 -1.013 1 96.88 96 ARG A C 1
ATOM 742 O O . ARG A 1 96 ? -10.594 -4.789 -0.87 1 96.88 96 ARG A O 1
ATOM 749 N N . SER A 1 97 ? -8.75 -3.857 -1.718 1 96.69 97 SER A N 1
ATOM 750 C CA . SER A 1 97 ? -9.438 -2.775 -2.412 1 96.69 97 SER A CA 1
ATOM 751 C C . SER A 1 97 ? -9.602 -3.088 -3.896 1 96.69 97 SER A C 1
ATOM 753 O O . SER A 1 97 ? -8.617 -3.303 -4.605 1 96.69 97 SER A O 1
ATOM 755 N N . SER A 1 98 ? -10.867 -2.938 -4.348 1 96.69 98 SER A N 1
ATOM 756 C CA . SER A 1 98 ? -11.156 -3.16 -5.762 1 96.69 98 SER A CA 1
ATOM 757 C C . SER A 1 98 ? -10.484 -2.104 -6.633 1 96.69 98 SER A C 1
ATOM 759 O O . SER A 1 98 ? -10.062 -2.393 -7.754 1 96.69 98 SER A O 1
ATOM 761 N N . ALA A 1 99 ? -10.367 -0.926 -6.125 1 93.12 99 ALA A N 1
ATOM 762 C CA . ALA A 1 99 ? -9.711 0.147 -6.871 1 93.12 99 ALA A CA 1
ATOM 763 C C . ALA A 1 99 ? -8.234 -0.162 -7.098 1 93.12 99 ALA A C 1
ATOM 765 O O . ALA A 1 99 ? -7.723 0.023 -8.203 1 93.12 99 ALA A O 1
ATOM 766 N N . THR A 1 100 ? -7.574 -0.607 -6.059 1 95.94 100 THR A N 1
ATOM 767 C CA . THR A 1 100 ? -6.164 -0.965 -6.176 1 95.94 100 THR A CA 1
ATOM 768 C C . THR A 1 100 ? -5.984 -2.141 -7.133 1 95.94 100 THR A C 1
ATOM 770 O O . THR A 1 100 ? -5.027 -2.174 -7.91 1 95.94 100 THR A O 1
ATOM 773 N N . VAL A 1 101 ? -6.906 -3.123 -7.105 1 98.19 101 VAL A N 1
ATOM 774 C CA . VAL A 1 101 ? -6.867 -4.258 -8.016 1 98.19 101 VAL A CA 1
ATOM 775 C C . VAL A 1 101 ? -6.957 -3.766 -9.461 1 98.19 101 VAL A C 1
ATOM 777 O O . VAL A 1 101 ? -6.18 -4.191 -10.32 1 98.19 101 VAL A O 1
ATOM 780 N N . LYS A 1 102 ? -7.914 -2.881 -9.68 1 96.5 102 LYS A N 1
ATOM 781 C CA . LYS A 1 102 ? -8.07 -2.314 -11.016 1 96.5 102 LYS A CA 1
ATOM 782 C C . LYS A 1 102 ? -6.773 -1.668 -11.5 1 96.5 102 LYS A C 1
ATOM 784 O O . LYS A 1 102 ? -6.375 -1.842 -12.648 1 96.5 102 LYS A O 1
ATOM 789 N N . GLY A 1 103 ? -6.145 -0.921 -10.594 1 94.5 103 GLY A N 1
ATOM 790 C CA . GLY A 1 103 ? -4.859 -0.327 -10.93 1 94.5 103 GLY A CA 1
ATOM 791 C C . GLY A 1 103 ? -3.801 -1.354 -11.289 1 94.5 103 GLY A C 1
ATOM 792 O O . GLY A 1 103 ? -3.029 -1.159 -12.227 1 94.5 103 GLY A O 1
ATOM 793 N N . CYS A 1 104 ? -3.744 -2.414 -10.578 1 96.75 104 CYS A N 1
ATOM 794 C CA . CYS A 1 104 ? -2.787 -3.484 -10.844 1 96.75 104 CYS A CA 1
ATOM 795 C C . CYS A 1 104 ? -3.049 -4.133 -12.195 1 96.75 104 CYS A C 1
ATOM 797 O O . CYS A 1 104 ? -2.109 -4.441 -12.93 1 96.75 104 CYS A O 1
ATOM 799 N N . LEU A 1 105 ? -4.297 -4.34 -12.477 1 97.69 105 LEU A N 1
ATOM 800 C CA . LEU A 1 105 ? -4.664 -4.957 -13.75 1 97.69 105 LEU A CA 1
ATOM 801 C C . LEU A 1 105 ? -4.238 -4.078 -14.922 1 97.69 105 LEU A C 1
ATOM 803 O O . LEU A 1 105 ? -3.854 -4.59 -15.977 1 97.69 105 LEU A O 1
ATOM 807 N N . SER A 1 106 ? -4.367 -2.77 -14.734 1 95.88 106 SER A N 1
ATOM 808 C CA . SER A 1 106 ? -3.877 -1.859 -15.766 1 95.88 106 SER A CA 1
ATOM 809 C C . SER A 1 106 ? -2.379 -2.035 -15.984 1 95.88 106 SER A C 1
ATOM 811 O O . SER A 1 106 ? -1.908 -2.008 -17.125 1 95.88 106 SER A O 1
ATOM 813 N N . ARG A 1 107 ? -1.655 -2.26 -14.969 1 95.19 107 ARG A N 1
ATOM 814 C CA . ARG A 1 107 ? -0.221 -2.51 -15.07 1 95.19 107 ARG A CA 1
ATOM 815 C C . ARG A 1 107 ? 0.052 -3.834 -15.781 1 95.19 107 ARG A C 1
ATOM 817 O O . ARG A 1 107 ? 0.958 -3.924 -16.609 1 95.19 107 ARG A O 1
ATOM 824 N N . PHE A 1 108 ? -0.73 -4.875 -15.398 1 97.38 108 PHE A N 1
ATOM 825 C CA . PHE A 1 108 ? -0.611 -6.156 -16.094 1 97.38 108 PHE A CA 1
ATOM 826 C C . PHE A 1 108 ? -0.791 -5.98 -17.594 1 97.38 108 PHE A C 1
ATOM 828 O O . PHE A 1 108 ? 0.006 -6.492 -18.375 1 97.38 108 PHE A O 1
ATOM 835 N N . ARG A 1 109 ? -1.827 -5.273 -17.938 1 95.25 109 ARG A N 1
ATOM 836 C CA . ARG A 1 109 ? -2.125 -5.055 -19.344 1 95.25 109 ARG A CA 1
ATOM 837 C C . ARG A 1 109 ? -0.947 -4.402 -20.062 1 95.25 109 ARG A C 1
ATOM 839 O O . ARG A 1 109 ? -0.568 -4.824 -21.156 1 95.25 109 ARG A O 1
ATOM 846 N N . HIS A 1 110 ? -0.399 -3.43 -19.422 1 94.88 110 HIS A N 1
ATOM 847 C CA . HIS A 1 110 ? 0.759 -2.754 -20 1 94.88 110 HIS A CA 1
ATOM 848 C C . HIS A 1 110 ? 1.927 -3.719 -20.172 1 94.88 110 HIS A C 1
ATOM 850 O O . HIS A 1 110 ? 2.621 -3.678 -21.188 1 94.88 110 HIS A O 1
ATOM 856 N N . MET A 1 111 ? 2.115 -4.566 -19.25 1 94.62 111 MET A N 1
ATOM 857 C CA . MET A 1 111 ? 3.189 -5.555 -19.328 1 94.62 111 MET A CA 1
ATOM 858 C C . MET A 1 111 ? 2.945 -6.539 -20.469 1 94.62 111 MET A C 1
ATOM 860 O O . MET A 1 111 ? 3.867 -6.871 -21.203 1 94.62 111 MET A O 1
ATOM 864 N N . PHE A 1 112 ? 1.766 -7.004 -20.547 1 94.75 112 PHE A N 1
ATOM 865 C CA . PHE A 1 112 ? 1.401 -7.945 -21.594 1 94.75 112 PHE A CA 1
ATOM 866 C C . PHE A 1 112 ? 1.618 -7.328 -22.969 1 94.75 112 PHE A C 1
ATOM 868 O O . PHE A 1 112 ? 2.176 -7.969 -23.859 1 94.75 112 PHE A O 1
ATOM 875 N N . GLU A 1 113 ? 1.176 -6.105 -23.141 1 92.19 113 GLU A N 1
ATOM 876 C CA . GLU A 1 113 ? 1.206 -5.441 -24.438 1 92.19 113 GLU A CA 1
ATOM 877 C C . GLU A 1 113 ? 2.639 -5.191 -24.891 1 92.19 113 GLU A C 1
ATOM 879 O O . GLU A 1 113 ? 2.896 -5.055 -26.094 1 92.19 113 GLU A O 1
ATOM 884 N N . ASN A 1 114 ? 3.539 -5.18 -23.969 1 88.62 114 ASN A N 1
ATOM 885 C CA . ASN A 1 114 ? 4.934 -4.938 -24.312 1 88.62 114 ASN A CA 1
ATOM 886 C C . ASN A 1 114 ? 5.695 -6.242 -24.531 1 88.62 114 ASN A C 1
ATOM 888 O O . ASN A 1 114 ? 6.914 -6.234 -24.719 1 88.62 114 ASN A O 1
ATOM 892 N N . LEU A 1 115 ? 4.98 -7.27 -24.453 1 85.06 115 LEU A N 1
ATOM 893 C CA . LEU A 1 115 ? 5.594 -8.578 -24.672 1 85.06 115 LEU A CA 1
ATOM 894 C C . LEU A 1 115 ? 5.238 -9.117 -26.047 1 85.06 115 LEU A C 1
ATOM 896 O O . LEU A 1 115 ? 4.121 -8.922 -26.531 1 85.06 115 LEU A O 1
ATOM 900 N N . ASP A 1 116 ? 6.191 -9.695 -26.672 1 72.88 116 ASP A N 1
ATOM 901 C CA . ASP A 1 116 ? 5.973 -10.305 -27.969 1 72.88 116 ASP A CA 1
ATOM 902 C C . ASP A 1 116 ? 5.531 -11.758 -27.828 1 72.88 116 ASP A C 1
ATOM 904 O O . ASP A 1 116 ? 5.141 -12.391 -28.812 1 72.88 116 ASP A O 1
ATOM 908 N N . ASP A 1 117 ? 5.449 -12.234 -26.719 1 80.56 117 ASP A N 1
ATOM 909 C CA . ASP A 1 117 ? 5.184 -13.648 -26.469 1 80.56 117 ASP A CA 1
ATOM 910 C C . ASP A 1 117 ? 3.781 -13.852 -25.891 1 80.56 117 ASP A C 1
ATOM 912 O O . ASP A 1 117 ? 2.986 -12.906 -25.844 1 80.56 117 ASP A O 1
ATOM 916 N N . GLU A 1 118 ? 3.465 -15.062 -25.719 1 91.62 118 GLU A N 1
ATOM 917 C CA . GLU A 1 118 ? 2.229 -15.469 -25.062 1 91.62 118 GLU A CA 1
ATOM 918 C C . GLU A 1 118 ? 2.062 -14.773 -23.719 1 91.62 118 GLU A C 1
ATOM 920 O O . GLU A 1 118 ? 3.029 -14.609 -22.969 1 91.62 118 GLU A O 1
ATOM 925 N N . TRP A 1 119 ? 0.823 -14.289 -23.5 1 96.69 119 TRP A N 1
ATOM 926 C CA . TRP A 1 119 ? 0.495 -13.711 -22.203 1 96.69 119 TRP A CA 1
ATOM 927 C C . TRP A 1 119 ? 0.317 -14.797 -21.156 1 96.69 119 TRP A C 1
ATOM 929 O O . TRP A 1 119 ? -0.625 -15.586 -21.219 1 96.69 119 TRP A O 1
ATOM 939 N N . VAL A 1 120 ? 1.229 -14.812 -20.25 1 97.5 120 VAL A N 1
ATOM 940 C CA . VAL A 1 120 ? 1.234 -15.859 -19.234 1 97.5 120 VAL A CA 1
ATOM 941 C C . VAL A 1 120 ? 1.168 -15.242 -17.844 1 97.5 120 VAL A C 1
ATOM 943 O O . VAL A 1 120 ? 1.819 -14.227 -17.578 1 97.5 120 VAL A O 1
ATOM 946 N N . ALA A 1 121 ? 0.378 -15.789 -17 1 98.44 121 ALA A N 1
ATOM 947 C CA . ALA A 1 121 ? 0.282 -15.383 -15.594 1 98.44 121 ALA A CA 1
ATOM 948 C C . ALA A 1 121 ? 0.309 -16.594 -14.664 1 98.44 121 ALA A C 1
ATOM 950 O O . ALA A 1 121 ? -0.28 -17.625 -14.977 1 98.44 121 ALA A O 1
ATOM 951 N N . GLY A 1 122 ? 1.072 -16.484 -13.578 1 98.44 122 GLY A N 1
ATOM 952 C CA . GLY A 1 122 ? 0.92 -17.453 -12.516 1 98.44 122 GLY A CA 1
ATOM 953 C C . GLY A 1 122 ? -0.311 -17.219 -11.656 1 98.44 122 GLY A C 1
ATOM 954 O O . GLY A 1 122 ? -0.644 -16.078 -11.344 1 98.44 122 GLY A O 1
ATOM 955 N N . LEU A 1 123 ? -0.982 -18.281 -11.258 1 98.25 123 LEU A N 1
ATOM 956 C CA . LEU A 1 123 ? -2.219 -18.172 -10.492 1 98.25 123 LEU A CA 1
ATOM 957 C C . LEU A 1 123 ? -2.252 -19.203 -9.367 1 98.25 123 LEU A C 1
ATOM 959 O O . LEU A 1 123 ? -1.955 -20.375 -9.586 1 98.25 123 LEU A O 1
ATOM 963 N N . ASP A 1 124 ? -2.572 -18.75 -8.211 1 95 124 ASP A N 1
ATOM 964 C CA . ASP A 1 124 ? -2.818 -19.625 -7.078 1 95 124 ASP A CA 1
ATOM 965 C C . ASP A 1 124 ? -3.939 -19.094 -6.191 1 95 124 ASP A C 1
ATOM 967 O O . ASP A 1 124 ? -4.293 -17.906 -6.281 1 95 124 ASP A O 1
ATOM 971 N N . VAL A 1 125 ? -4.535 -20 -5.379 1 94 125 VAL A N 1
ATOM 972 C CA . VAL A 1 125 ? -5.676 -19.609 -4.551 1 94 125 VAL A CA 1
ATOM 973 C C . VAL A 1 125 ? -5.52 -20.203 -3.152 1 94 125 VAL A C 1
ATOM 975 O O . VAL A 1 125 ? -5.207 -21.391 -3.01 1 94 125 VAL A O 1
ATOM 978 N N . GLU A 1 126 ? -5.664 -19.328 -2.146 1 89.5 126 GLU A N 1
ATOM 979 C CA . GLU A 1 126 ? -5.816 -19.766 -0.765 1 89.5 126 GLU A CA 1
ATOM 980 C C . GLU A 1 126 ? -7.281 -19.75 -0.336 1 89.5 126 GLU A C 1
ATOM 982 O O . GLU A 1 126 ? -8.023 -18.844 -0.692 1 89.5 126 GLU A O 1
ATOM 987 N N . TYR A 1 127 ? -7.633 -20.781 0.458 1 86.38 127 TYR A N 1
ATOM 988 C CA . TYR A 1 127 ? -9.039 -20.984 0.791 1 86.38 127 TYR A CA 1
ATOM 989 C C . TYR A 1 127 ? -9.289 -20.734 2.271 1 86.38 127 TYR A C 1
ATOM 991 O O . TYR A 1 127 ? -8.359 -20.781 3.084 1 86.38 127 TYR A O 1
ATOM 999 N N . THR A 1 128 ? -10.578 -20.5 2.527 1 78.75 128 THR A N 1
ATOM 1000 C CA . THR A 1 128 ? -11.008 -20.406 3.918 1 78.75 128 THR A CA 1
ATOM 1001 C C . THR A 1 128 ? -11.016 -21.797 4.566 1 78.75 128 THR A C 1
ATOM 1003 O O . THR A 1 128 ? -11.141 -22.812 3.879 1 78.75 128 THR A O 1
ATOM 1006 N N . THR A 1 129 ? -10.781 -21.781 5.852 1 69.44 129 THR A N 1
ATOM 1007 C CA . THR A 1 129 ? -10.852 -23.047 6.578 1 69.44 129 THR A CA 1
ATOM 1008 C C . THR A 1 129 ? -12.297 -23.422 6.875 1 69.44 129 THR A C 1
ATOM 1010 O O . THR A 1 129 ? -13.141 -22.547 7.082 1 69.44 129 THR A O 1
ATOM 1013 N N . VAL A 1 130 ? -12.586 -24.656 6.629 1 69.19 130 VAL A N 1
ATOM 1014 C CA . VAL A 1 130 ? -13.922 -25.125 6.988 1 69.19 130 VAL A CA 1
ATOM 1015 C C . VAL A 1 130 ? -13.82 -26.25 8.023 1 69.19 130 VAL A C 1
ATOM 1017 O O . VAL A 1 130 ? -12.797 -26.938 8.102 1 69.19 130 VAL A O 1
ATOM 1020 N N . LEU A 1 131 ? -14.75 -26.047 8.914 1 63.59 131 LEU A N 1
ATOM 1021 C CA . LEU A 1 131 ? -14.836 -27.109 9.922 1 63.59 131 LEU A CA 1
ATOM 1022 C C . LEU A 1 131 ? -15.633 -28.297 9.391 1 63.59 131 LEU A C 1
ATOM 1024 O O . LEU A 1 131 ? -16.719 -28.125 8.844 1 63.59 131 LEU A O 1
ATOM 1028 N N . GLY A 1 132 ? -15.094 -29.438 9.453 1 64.69 132 GLY A N 1
ATOM 1029 C CA . GLY A 1 132 ? -15.773 -30.656 9.023 1 64.69 132 GLY A CA 1
ATOM 1030 C C . GLY A 1 132 ? -15.422 -31.062 7.605 1 64.69 132 GLY A C 1
ATOM 1031 O O . GLY A 1 132 ? -14.586 -30.422 6.957 1 64.69 132 GLY A O 1
ATOM 1032 N N . ARG A 1 133 ? -16.031 -32.094 7.277 1 70.62 133 ARG A N 1
ATOM 1033 C CA . ARG A 1 133 ? -15.781 -32.625 5.93 1 70.62 133 ARG A CA 1
ATOM 1034 C C . ARG A 1 133 ? -16.578 -31.828 4.895 1 70.62 133 ARG A C 1
ATOM 1036 O O . ARG A 1 133 ? -17.781 -31.578 5.074 1 70.62 133 ARG A O 1
ATOM 1043 N N . GLU A 1 134 ? -15.828 -31.344 3.879 1 71.94 134 GLU A N 1
ATOM 1044 C CA . GLU A 1 134 ? -16.375 -30.5 2.824 1 71.94 134 GLU A CA 1
ATOM 1045 C C . GLU A 1 134 ? -17.672 -31.078 2.273 1 71.94 134 GLU A C 1
ATOM 1047 O O . GLU A 1 134 ? -18.625 -30.328 2.033 1 71.94 134 GLU A O 1
ATOM 1052 N N . LYS A 1 135 ? -17.781 -32.375 2.092 1 71.88 135 LYS A N 1
ATOM 1053 C CA . LYS A 1 135 ? -18.938 -33.031 1.481 1 71.88 135 LYS A CA 1
ATOM 1054 C C . LYS A 1 135 ? -20.172 -32.906 2.367 1 71.88 135 LYS A C 1
ATOM 1056 O O . LYS A 1 135 ? -21.297 -33.031 1.886 1 71.88 135 LYS A O 1
ATOM 1061 N N . ASP A 1 136 ? -19.891 -32.688 3.641 1 74.88 136 ASP A N 1
ATOM 1062 C CA . ASP A 1 136 ? -20.984 -32.656 4.602 1 74.88 136 ASP A CA 1
ATOM 1063 C C . ASP A 1 136 ? -21.438 -31.219 4.867 1 74.88 136 ASP A C 1
ATOM 1065 O O . ASP A 1 136 ? -22.438 -31 5.551 1 74.88 136 ASP A O 1
ATOM 1069 N N . LEU A 1 137 ? -20.625 -30.391 4.258 1 74.94 137 LEU A N 1
ATOM 1070 C CA . LEU A 1 137 ? -20.922 -28.984 4.543 1 74.94 137 LEU A CA 1
ATOM 1071 C C . LEU A 1 137 ? -21.938 -28.438 3.547 1 74.94 137 LEU A C 1
ATOM 1073 O O . LEU A 1 137 ? -21.969 -28.859 2.389 1 74.94 137 LEU A O 1
ATOM 1077 N N . LYS A 1 138 ? -22.797 -27.594 4.148 1 76.19 138 LYS A N 1
ATOM 1078 C CA . LYS A 1 138 ? -23.672 -26.812 3.275 1 76.19 138 LYS A CA 1
ATOM 1079 C C . LYS A 1 138 ? -22.875 -25.859 2.404 1 76.19 138 LYS A C 1
ATOM 1081 O O . LYS A 1 138 ? -21.719 -25.547 2.705 1 76.19 138 LYS A O 1
ATOM 1086 N N . ASP A 1 139 ? -23.438 -25.531 1.237 1 68.44 139 ASP A N 1
ATOM 1087 C CA . ASP A 1 139 ? -22.75 -24.703 0.256 1 68.44 139 ASP A CA 1
ATOM 1088 C C . ASP A 1 139 ? -22.141 -23.469 0.914 1 68.44 139 ASP A C 1
ATOM 1090 O O . ASP A 1 139 ? -21.016 -23.078 0.601 1 68.44 139 ASP A O 1
ATOM 1094 N N . GLU A 1 140 ? -22.906 -22.953 1.835 1 67.94 140 GLU A N 1
ATOM 1095 C CA . GLU A 1 140 ? -22.484 -21.703 2.473 1 67.94 140 GLU A CA 1
ATOM 1096 C C . GLU A 1 140 ? -21.297 -21.938 3.4 1 67.94 140 GLU A C 1
ATOM 1098 O O . GLU A 1 140 ? -20.578 -20.984 3.734 1 67.94 140 GLU A O 1
ATOM 1103 N N . GLU A 1 141 ? -21.156 -23.141 3.727 1 71 141 GLU A N 1
ATOM 1104 C CA . GLU A 1 141 ? -20.141 -23.469 4.715 1 71 141 GLU A CA 1
ATOM 1105 C C . GLU A 1 141 ? -18.875 -23.984 4.047 1 71 141 GLU A C 1
ATOM 1107 O O . GLU A 1 141 ? -17.828 -24.125 4.699 1 71 141 GLU A O 1
ATOM 1112 N N . ARG A 1 142 ? -19.047 -24.094 2.814 1 76.5 142 ARG A N 1
ATOM 1113 C CA . ARG A 1 142 ? -17.922 -24.672 2.086 1 76.5 142 ARG A CA 1
ATOM 1114 C C . ARG A 1 142 ? -16.797 -23.672 1.917 1 76.5 142 ARG A C 1
ATOM 1116 O O . ARG A 1 142 ? -16.969 -22.484 2.152 1 76.5 142 ARG A O 1
ATOM 1123 N N . LYS A 1 143 ? -15.695 -24.266 1.543 1 81.56 143 LYS A N 1
ATOM 1124 C CA . LYS A 1 143 ? -14.508 -23.453 1.34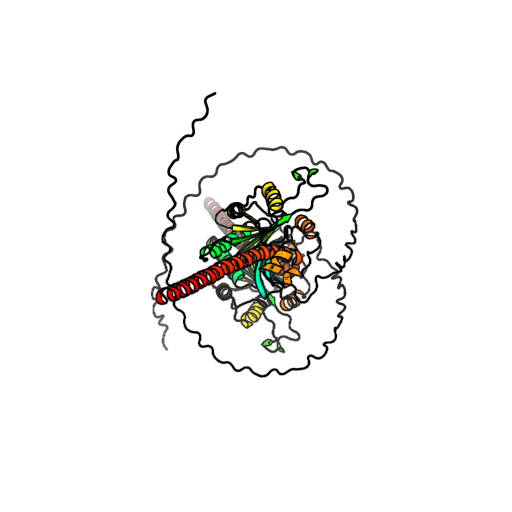6 1 81.56 143 LYS A CA 1
ATOM 1125 C C . LYS A 1 143 ? -14.742 -22.391 0.279 1 81.56 143 LYS A C 1
ATOM 1127 O O . LYS A 1 143 ? -15.391 -22.641 -0.736 1 81.56 143 LYS A O 1
ATOM 1132 N N . LYS A 1 144 ? -14.359 -21.234 0.577 1 87 144 LYS A N 1
ATOM 1133 C CA . LYS A 1 144 ? -14.367 -20.109 -0.36 1 87 144 LYS A CA 1
ATOM 1134 C C . LYS A 1 144 ? -12.961 -19.547 -0.546 1 87 144 LYS A C 1
ATOM 1136 O O . LYS A 1 144 ? -12.086 -19.75 0.298 1 87 144 LYS A O 1
ATOM 1141 N N . PRO A 1 145 ? -12.82 -18.922 -1.732 1 91.5 145 PRO A N 1
ATOM 1142 C CA . PRO A 1 145 ? -11.508 -18.297 -1.898 1 91.5 145 PRO A CA 1
ATOM 1143 C C . PRO A 1 145 ? -11.242 -17.203 -0.871 1 91.5 145 PRO A C 1
ATOM 1145 O O . PRO A 1 145 ? -12.109 -16.359 -0.622 1 91.5 145 PRO A O 1
ATOM 1148 N N . ALA A 1 146 ? -10.109 -17.266 -0.249 1 91.88 146 ALA A N 1
ATOM 1149 C CA . ALA A 1 146 ? -9.703 -16.234 0.708 1 91.88 146 ALA A CA 1
ATOM 1150 C C . ALA A 1 146 ? -8.734 -15.25 0.072 1 91.88 146 ALA A C 1
ATOM 1152 O O . ALA A 1 146 ? -8.93 -14.031 0.158 1 91.88 146 ALA A O 1
ATOM 1153 N N . VAL A 1 147 ? -7.703 -15.758 -0.555 1 94.88 147 VAL A N 1
ATOM 1154 C CA . VAL A 1 147 ? -6.664 -14.961 -1.196 1 94.88 147 VAL A CA 1
ATOM 1155 C C . VAL A 1 147 ? -6.371 -15.516 -2.59 1 94.88 147 VAL A C 1
ATOM 1157 O O . VAL A 1 147 ? -6.25 -16.734 -2.77 1 94.88 147 VAL A O 1
ATOM 1160 N N . ILE A 1 148 ? -6.359 -14.641 -3.574 1 96.81 148 ILE A N 1
ATOM 1161 C CA . ILE A 1 148 ? -5.996 -15.031 -4.934 1 96.81 148 ILE A CA 1
ATOM 1162 C C . ILE A 1 148 ? -4.691 -14.344 -5.332 1 96.81 148 ILE A C 1
ATOM 1164 O O . ILE A 1 148 ? -4.535 -13.133 -5.145 1 96.81 148 ILE A O 1
ATOM 1168 N N . GLN A 1 149 ? -3.723 -15.109 -5.805 1 97.25 149 GLN A N 1
ATOM 1169 C CA . GLN A 1 149 ? -2.436 -14.578 -6.246 1 97.25 149 GLN A CA 1
ATOM 1170 C C . GLN A 1 149 ? -2.312 -14.625 -7.766 1 97.25 149 GLN A C 1
ATOM 1172 O O . GLN A 1 149 ? -2.6 -15.648 -8.391 1 97.25 149 GLN A O 1
ATOM 1177 N N . VAL A 1 150 ? -1.969 -13.531 -8.359 1 98.75 150 VAL A N 1
ATOM 1178 C CA . VAL A 1 150 ? -1.685 -13.477 -9.789 1 98.75 150 VAL A CA 1
ATOM 1179 C C . VAL A 1 150 ? -0.312 -12.844 -10.023 1 98.75 150 VAL A C 1
ATOM 1181 O O . VAL A 1 150 ? -0.058 -11.719 -9.586 1 98.75 150 VAL A O 1
ATOM 1184 N N . TYR A 1 151 ? 0.556 -13.57 -10.633 1 98.75 151 TYR A N 1
ATOM 1185 C CA . TYR A 1 151 ? 1.905 -13.102 -10.93 1 98.75 151 TYR A CA 1
ATOM 1186 C C . TYR A 1 151 ? 2.1 -12.891 -12.422 1 98.75 151 TYR A C 1
ATOM 1188 O O . TYR A 1 151 ? 1.876 -13.812 -13.219 1 98.75 151 TYR A O 1
ATOM 1196 N N . VAL A 1 152 ? 2.469 -11.742 -12.828 1 97.94 152 VAL A N 1
ATOM 1197 C CA . VAL A 1 152 ? 2.787 -11.398 -14.211 1 97.94 152 VAL A CA 1
ATOM 1198 C C . VAL A 1 152 ? 4.148 -10.711 -14.273 1 97.94 152 VAL A C 1
ATOM 1200 O O . VAL A 1 152 ? 4.301 -9.586 -13.781 1 97.94 152 VAL A O 1
ATOM 1203 N N . HIS A 1 153 ? 5.117 -11.352 -14.852 1 94 153 HIS A N 1
ATOM 1204 C CA . HIS A 1 153 ? 6.461 -10.836 -15.078 1 94 153 HIS A CA 1
ATOM 1205 C C . HIS A 1 153 ? 7.156 -10.523 -13.75 1 94 153 HIS A C 1
ATOM 1207 O O . HIS A 1 153 ? 7.602 -11.438 -13.055 1 94 153 HIS A O 1
ATOM 1213 N N . ASP A 1 154 ? 7.09 -9.352 -13.219 1 96.5 154 ASP A N 1
ATOM 1214 C CA . ASP A 1 154 ? 7.797 -8.992 -11.992 1 96.5 154 ASP A CA 1
ATOM 1215 C C . ASP A 1 154 ? 6.852 -8.344 -10.984 1 96.5 154 ASP A C 1
ATOM 1217 O O . ASP A 1 154 ? 7.293 -7.613 -10.094 1 96.5 154 ASP A O 1
ATOM 1221 N N . LEU A 1 155 ? 5.586 -8.664 -11.141 1 98.38 155 LEU A N 1
ATOM 1222 C CA . LEU A 1 155 ? 4.578 -8.102 -10.242 1 98.38 155 LEU A CA 1
ATOM 1223 C C . LEU A 1 155 ? 3.576 -9.172 -9.82 1 98.38 155 LEU A C 1
ATOM 1225 O O . LEU A 1 155 ? 3.037 -9.891 -10.664 1 98.38 155 LEU A O 1
ATOM 1229 N N . CYS A 1 156 ? 3.375 -9.25 -8.555 1 98.81 156 CYS A N 1
ATOM 1230 C CA . CYS A 1 156 ? 2.396 -10.195 -8.016 1 98.81 156 CYS A CA 1
ATOM 1231 C C . CYS A 1 156 ? 1.27 -9.453 -7.301 1 98.81 156 CYS A C 1
ATOM 1233 O O . CYS A 1 156 ? 1.518 -8.688 -6.371 1 98.81 156 CYS A O 1
ATOM 1235 N N . LEU A 1 157 ? 0.128 -9.648 -7.734 1 98.88 157 LEU A N 1
ATOM 1236 C CA . LEU A 1 157 ? -1.062 -9.203 -7.02 1 98.88 157 LEU A CA 1
ATOM 1237 C C . LEU A 1 157 ? -1.518 -10.25 -6.012 1 98.88 157 LEU A C 1
ATOM 1239 O O . LEU A 1 157 ? -1.743 -11.406 -6.375 1 98.88 157 LEU A O 1
ATOM 1243 N N . VAL A 1 158 ? -1.554 -9.93 -4.758 1 98.19 158 VAL 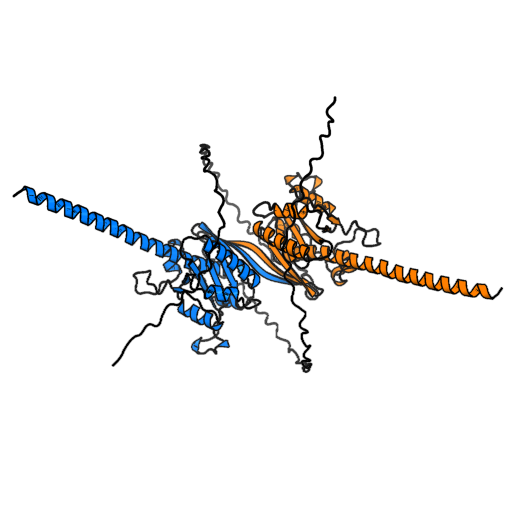A N 1
ATOM 1244 C CA . VAL A 1 158 ? -2.16 -10.734 -3.699 1 98.19 158 VAL A CA 1
ATOM 1245 C C . VAL A 1 158 ? -3.49 -10.109 -3.277 1 98.19 158 VAL A C 1
ATOM 1247 O O . VAL A 1 158 ? -3.523 -9.203 -2.443 1 98.19 158 VAL A O 1
ATOM 1250 N N . TYR A 1 159 ? -4.555 -10.625 -3.832 1 98.06 159 TYR A N 1
ATOM 1251 C CA . TYR A 1 159 ? -5.895 -10.086 -3.65 1 98.06 159 TYR A CA 1
ATOM 1252 C C . TYR A 1 159 ? -6.629 -10.797 -2.521 1 98.06 159 TYR A C 1
ATOM 1254 O O . TYR A 1 159 ? -7.02 -11.961 -2.664 1 98.06 159 TYR A O 1
ATOM 1262 N N . HIS A 1 160 ? -6.758 -10.109 -1.433 1 96.44 160 HIS A N 1
ATOM 1263 C CA . HIS A 1 160 ? -7.473 -10.633 -0.274 1 96.44 160 HIS A CA 1
ATOM 1264 C C . HIS A 1 160 ? -8.984 -10.57 -0.484 1 96.44 160 HIS A C 1
ATOM 1266 O O . HIS A 1 160 ? -9.688 -9.875 0.253 1 96.44 160 HIS A O 1
ATOM 1272 N N . ILE A 1 161 ? -9.492 -11.422 -1.241 1 95.06 161 ILE A N 1
ATOM 1273 C CA . ILE A 1 161 ? -10.789 -11.281 -1.894 1 95.06 161 ILE A CA 1
ATOM 1274 C C . ILE A 1 161 ? -11.906 -11.516 -0.88 1 95.06 161 ILE A C 1
ATOM 1276 O O . ILE A 1 161 ? -12.992 -10.93 -0.989 1 95.06 161 ILE A O 1
ATOM 1280 N N . CYS A 1 162 ? -11.75 -12.344 0.122 1 92.38 162 CYS A N 1
ATOM 1281 C CA . CYS A 1 162 ? -12.828 -12.625 1.06 1 92.38 162 CYS A CA 1
ATOM 1282 C C . CYS A 1 162 ? -13.133 -11.414 1.926 1 92.38 162 CYS A C 1
ATOM 1284 O O . CYS A 1 162 ? -14.18 -11.344 2.57 1 92.38 162 CYS A O 1
ATOM 1286 N N . HIS A 1 163 ? -12.188 -10.461 1.945 1 93.44 163 HIS A N 1
ATOM 1287 C CA . HIS A 1 163 ? -12.398 -9.227 2.691 1 93.44 163 HIS A CA 1
ATOM 1288 C C . HIS A 1 163 ? -12.43 -8.016 1.76 1 93.44 163 HIS A C 1
ATOM 1290 O O . HIS A 1 163 ? -12.266 -6.879 2.205 1 93.44 163 HIS A O 1
ATOM 1296 N N . ALA A 1 164 ? -12.633 -8.273 0.501 1 94.88 164 ALA A N 1
ATOM 1297 C CA . ALA A 1 164 ? -12.68 -7.191 -0.482 1 94.88 164 ALA A CA 1
ATOM 1298 C C . ALA A 1 164 ? -13.844 -6.246 -0.199 1 94.88 164 ALA A C 1
ATOM 1300 O O . ALA A 1 164 ? -14.859 -6.648 0.376 1 94.88 164 ALA A O 1
ATOM 1301 N N . ASP A 1 165 ? -13.727 -5 -0.574 1 93.81 165 ASP A N 1
ATOM 1302 C CA . ASP A 1 165 ? -14.766 -4 -0.358 1 93.81 165 ASP A CA 1
ATOM 1303 C C . ASP A 1 165 ? -15.969 -4.254 -1.267 1 93.81 165 ASP A C 1
ATOM 1305 O O . ASP A 1 165 ? -17.109 -4.277 -0.804 1 93.81 165 ASP A O 1
ATOM 1309 N N . VAL A 1 166 ? -15.719 -4.344 -2.574 1 93.69 166 VAL A N 1
ATOM 1310 C CA . VAL A 1 166 ? -16.75 -4.629 -3.559 1 93.69 166 VAL A CA 1
ATOM 1311 C C . VAL A 1 166 ? -16.234 -5.637 -4.582 1 93.69 166 VAL A C 1
ATOM 1313 O O . VAL A 1 166 ? -15.031 -5.883 -4.66 1 93.69 166 VAL A O 1
ATOM 1316 N N . GLU A 1 167 ? -17.188 -6.258 -5.188 1 92.62 167 GLU A N 1
ATOM 1317 C CA . GLU A 1 167 ? -16.797 -7.141 -6.277 1 92.62 167 GLU A CA 1
ATOM 1318 C C . GLU A 1 167 ? -16.062 -6.371 -7.379 1 92.62 167 GLU A C 1
ATOM 1320 O O . GLU A 1 167 ? -16.562 -5.355 -7.863 1 92.62 167 GLU A O 1
ATOM 1325 N N . CYS A 1 168 ? -14.938 -6.863 -7.688 1 95.38 168 CYS A N 1
ATOM 1326 C CA . CYS A 1 168 ? -14.172 -6.234 -8.758 1 95.38 168 CYS A CA 1
ATOM 1327 C C . CYS A 1 168 ? -14.453 -6.898 -10.094 1 95.38 168 CYS A C 1
ATOM 1329 O O . CYS A 1 168 ? -13.828 -7.895 -10.445 1 95.38 168 CYS A O 1
ATOM 1331 N N . LEU A 1 169 ? -15.258 -6.289 -10.93 1 96.5 169 LEU A N 1
ATOM 1332 C CA . LEU A 1 169 ? -15.641 -6.84 -12.227 1 96.5 169 LEU A CA 1
ATOM 1333 C C . LEU A 1 169 ? -14.445 -6.906 -13.164 1 96.5 169 LEU A C 1
ATOM 1335 O O . LEU A 1 169 ? -14.352 -7.805 -14.008 1 96.5 169 LEU A O 1
ATOM 1339 N N . TYR A 1 170 ? -13.57 -5.938 -13.031 1 97.25 170 TYR A N 1
ATOM 1340 C CA . TYR A 1 170 ? -12.375 -5.938 -13.859 1 97.25 170 TYR A CA 1
ATOM 1341 C C . TYR A 1 170 ? -11.539 -7.188 -13.602 1 97.25 170 TYR A C 1
ATOM 1343 O O . TYR A 1 170 ? -10.977 -7.766 -14.539 1 97.25 170 TYR A O 1
ATOM 1351 N N . PHE A 1 171 ? -11.5 -7.559 -12.367 1 98.38 171 PHE A N 1
ATOM 1352 C CA . PHE A 1 171 ? -10.75 -8.75 -12.016 1 98.38 171 PHE A CA 1
ATOM 1353 C C . PHE A 1 171 ? -11.43 -10 -12.57 1 98.38 171 PHE A C 1
ATOM 1355 O O . PHE A 1 171 ? -10.758 -10.898 -13.094 1 98.38 171 PHE A O 1
ATOM 1362 N N . LYS A 1 172 ? -12.727 -10.094 -12.398 1 97.94 172 LYS A N 1
ATOM 1363 C CA . LYS A 1 172 ? -13.508 -11.203 -12.938 1 97.94 172 LYS A CA 1
ATOM 1364 C C . LYS A 1 172 ? -13.273 -11.367 -14.438 1 97.94 172 LYS A C 1
ATOM 1366 O O . LYS A 1 172 ? -13.008 -12.469 -14.914 1 97.94 172 LYS A O 1
ATOM 1371 N N . ASN A 1 173 ? -13.328 -10.266 -15.125 1 97.88 173 ASN A N 1
ATOM 1372 C CA . ASN A 1 173 ? -13.125 -10.289 -16.562 1 97.88 173 ASN A CA 1
ATOM 1373 C C . ASN A 1 173 ? -11.695 -10.695 -16.922 1 97.88 173 ASN A C 1
ATOM 1375 O O . ASN A 1 173 ? -11.484 -11.414 -17.906 1 97.88 173 ASN A O 1
ATOM 1379 N N . PHE A 1 174 ? -10.781 -10.195 -16.188 1 98.38 174 PHE A N 1
ATOM 1380 C CA . PHE A 1 174 ? -9.383 -10.539 -16.391 1 98.38 174 PHE A CA 1
ATOM 1381 C C . PHE A 1 174 ? -9.172 -12.047 -16.281 1 98.38 174 PHE A C 1
ATOM 1383 O O . PHE A 1 174 ? -8.531 -12.656 -17.141 1 98.38 174 PHE A O 1
ATOM 1390 N N . LEU A 1 175 ? -9.734 -12.711 -15.258 1 98.12 175 LEU A N 1
ATOM 1391 C CA . LEU A 1 175 ? -9.578 -14.148 -15.023 1 98.12 175 LEU A CA 1
ATOM 1392 C C . LEU A 1 175 ? -10.266 -14.945 -16.125 1 98.12 175 LEU A C 1
ATOM 1394 O O . LEU A 1 175 ? -9.82 -16.047 -16.469 1 98.12 175 LEU A O 1
ATOM 1398 N N . GLN A 1 176 ? -11.266 -14.391 -16.609 1 97.75 176 GLN A N 1
ATOM 1399 C CA . GLN A 1 176 ? -12.062 -15.102 -17.609 1 97.75 176 GLN A CA 1
ATOM 1400 C C . GLN A 1 176 ? -11.445 -14.984 -19 1 97.75 176 GLN A C 1
ATOM 1402 O O . GLN A 1 176 ? -11.852 -15.68 -19.938 1 97.75 176 GLN A O 1
ATOM 1407 N N . SER A 1 177 ? -10.523 -14.172 -19.125 1 96.31 177 SER A N 1
ATOM 1408 C CA . SER A 1 177 ? -9.891 -13.938 -20.422 1 96.31 177 SER A CA 1
ATOM 1409 C C . SER A 1 177 ? -9.297 -15.219 -20.984 1 96.31 177 SER A C 1
ATOM 1411 O O . SER A 1 177 ? -8.68 -16 -20.25 1 96.31 177 SER A O 1
ATOM 1413 N N . ASN A 1 178 ? -9.414 -15.391 -22.344 1 96.62 178 ASN A N 1
ATOM 1414 C CA . ASN A 1 178 ? -8.789 -16.516 -23.016 1 96.62 178 ASN A CA 1
ATOM 1415 C C . ASN A 1 178 ? -7.434 -16.141 -23.609 1 96.62 178 ASN A C 1
ATOM 1417 O O . ASN A 1 178 ? -6.699 -17 -24.109 1 96.62 178 ASN A O 1
ATOM 1421 N N . LEU A 1 179 ? -7.102 -14.898 -23.422 1 95.44 179 LEU A N 1
ATOM 1422 C CA . LEU A 1 179 ? -5.848 -14.406 -23.984 1 95.44 179 LEU A CA 1
ATOM 1423 C C . LEU A 1 179 ? -4.684 -14.688 -23.047 1 95.44 179 LEU A C 1
ATOM 1425 O O . LEU A 1 179 ? -3.539 -14.812 -23.484 1 95.44 179 LEU A O 1
ATOM 1429 N N . VAL A 1 180 ? -4.996 -14.734 -21.812 1 97.69 180 VAL A N 1
ATOM 1430 C CA . VAL A 1 180 ? -3.965 -14.938 -20.797 1 97.69 180 VAL A CA 1
ATOM 1431 C C . VAL A 1 180 ? -3.941 -16.406 -20.375 1 97.69 180 VAL A C 1
ATOM 1433 O O . VAL A 1 180 ? -4.977 -16.953 -20 1 97.69 180 VAL A O 1
ATOM 1436 N N . LYS A 1 181 ? -2.854 -17 -20.531 1 97.75 181 LYS A N 1
ATOM 1437 C CA . LYS A 1 181 ? -2.668 -18.328 -19.969 1 97.75 181 LYS A CA 1
ATOM 1438 C C . LYS A 1 181 ? -2.383 -18.266 -18.469 1 97.75 181 LYS A C 1
ATOM 1440 O O . LYS A 1 181 ? -1.339 -17.766 -18.062 1 97.75 181 LYS A O 1
ATOM 1445 N N . PHE A 1 182 ? -3.299 -18.797 -17.719 1 98.38 182 PHE A N 1
ATOM 1446 C CA . PHE A 1 182 ? -3.129 -18.812 -16.266 1 98.38 182 PHE A CA 1
ATOM 1447 C C . PHE A 1 182 ? -2.531 -20.141 -15.812 1 98.38 182 PHE A C 1
ATOM 1449 O O . PHE A 1 182 ? -3.215 -21.172 -15.805 1 98.38 182 PHE A O 1
ATOM 1456 N N . VAL A 1 183 ? -1.307 -20.109 -15.406 1 97.38 183 VAL A N 1
ATOM 1457 C CA . VAL A 1 183 ? -0.572 -21.297 -15.016 1 97.38 183 VAL A CA 1
ATOM 1458 C C . VAL A 1 183 ? -0.825 -21.609 -13.547 1 97.38 183 VAL A C 1
ATOM 1460 O O . VAL A 1 183 ? -0.668 -20.734 -12.688 1 97.38 183 VAL A O 1
ATOM 1463 N N . THR A 1 184 ? -1.243 -22.812 -13.242 1 95.94 184 THR A N 1
ATOM 1464 C CA . THR A 1 184 ? -1.596 -23.234 -11.898 1 95.94 184 THR A CA 1
ATOM 1465 C C . THR A 1 184 ? -1.066 -24.641 -11.617 1 95.94 184 THR A C 1
ATOM 1467 O O . THR A 1 184 ? -0.534 -25.297 -12.508 1 95.94 184 THR A O 1
ATOM 1470 N N . VAL A 1 185 ? -1.117 -25.016 -10.312 1 91.56 185 VAL A N 1
ATOM 1471 C CA . VAL A 1 185 ? -0.821 -26.391 -9.891 1 91.56 185 VAL A CA 1
ATOM 1472 C C . VAL A 1 185 ? -2.031 -26.984 -9.172 1 91.56 185 VAL A C 1
ATOM 1474 O O . VAL A 1 185 ? -2.543 -26.391 -8.219 1 91.56 185 VAL A O 1
ATOM 1477 N N . ASP A 1 186 ? -2.561 -28.094 -9.625 1 86.75 186 ASP A N 1
ATOM 1478 C CA . ASP A 1 186 ? -3.729 -28.75 -9.039 1 86.75 186 ASP A CA 1
ATOM 1479 C C . ASP A 1 186 ? -4.953 -27.844 -9.102 1 86.75 186 ASP A C 1
ATOM 1481 O O . ASP A 1 186 ? -5.578 -27.547 -8.078 1 86.75 186 ASP A O 1
ATOM 1485 N N . PHE A 1 187 ? -5.316 -27.547 -10.297 1 92.75 187 PHE A N 1
ATOM 1486 C CA . PHE A 1 187 ? -6.312 -26.5 -10.555 1 92.75 187 PHE A CA 1
ATOM 1487 C C . PHE A 1 187 ? -7.715 -27.016 -10.25 1 92.75 187 PHE A C 1
ATOM 1489 O O . PHE A 1 187 ? -8.648 -26.234 -10.078 1 92.75 187 PHE A O 1
ATOM 1496 N N . MET A 1 188 ? -7.934 -28.266 -10.164 1 88.56 188 MET A N 1
ATOM 1497 C CA . MET A 1 188 ? -9.281 -28.797 -9.977 1 88.56 188 MET A CA 1
ATOM 1498 C C . MET A 1 188 ? -9.914 -28.234 -8.703 1 88.56 188 MET A C 1
ATOM 1500 O O . MET A 1 188 ? -11.055 -27.781 -8.727 1 88.56 188 MET A O 1
ATOM 1504 N N . ASN A 1 189 ? -9.172 -28.266 -7.613 1 84.44 189 ASN A N 1
ATOM 1505 C CA . ASN A 1 189 ? -9.688 -27.719 -6.355 1 84.44 189 ASN A CA 1
ATOM 1506 C C . ASN A 1 189 ? -9.906 -26.219 -6.441 1 84.44 189 ASN A C 1
ATOM 1508 O O . ASN A 1 189 ? -10.922 -25.703 -5.973 1 84.44 189 ASN A O 1
ATOM 1512 N N . ASP A 1 190 ? -8.938 -25.531 -7.059 1 91.06 190 ASP A N 1
ATOM 1513 C CA . ASP A 1 190 ? -9.039 -24.094 -7.219 1 91.06 190 ASP A CA 1
ATOM 1514 C C . ASP A 1 190 ? -10.258 -23.719 -8.062 1 91.06 190 ASP A C 1
ATOM 1516 O O . ASP A 1 190 ? -10.969 -22.75 -7.746 1 91.06 190 ASP A O 1
ATOM 1520 N N . LYS A 1 191 ? -10.453 -24.484 -9.07 1 94.5 191 LYS A N 1
ATOM 1521 C CA . LYS A 1 191 ? -11.578 -24.234 -9.969 1 94.5 191 LYS A CA 1
ATOM 1522 C C . LYS A 1 191 ? -12.906 -24.297 -9.211 1 94.5 191 LYS A C 1
ATOM 1524 O O . LYS A 1 191 ? -13.758 -23.422 -9.375 1 94.5 191 LYS A O 1
ATOM 1529 N N . GLU A 1 192 ? -13.039 -25.281 -8.453 1 90 192 GLU A N 1
ATOM 1530 C CA . GLU A 1 192 ? -14.273 -25.469 -7.691 1 90 192 GLU A CA 1
ATOM 1531 C C . GLU A 1 192 ? -14.5 -24.312 -6.715 1 90 192 GLU A C 1
ATOM 1533 O O . GLU A 1 192 ? -15.602 -23.766 -6.648 1 90 192 GLU A O 1
ATOM 1538 N N . VAL A 1 193 ? -13.516 -23.984 -5.977 1 90.25 193 VAL A N 1
ATOM 1539 C CA . VAL A 1 193 ? -13.641 -22.938 -4.957 1 90.25 193 VAL A CA 1
ATOM 1540 C C . VAL A 1 193 ? -13.914 -21.594 -5.625 1 90.25 193 VAL A C 1
ATOM 1542 O O . VAL A 1 193 ? -14.734 -20.812 -5.145 1 90.25 193 VAL A O 1
ATOM 1545 N N . LEU A 1 194 ? -13.234 -21.281 -6.719 1 95.06 194 LEU A N 1
ATOM 1546 C CA . LEU A 1 194 ? -13.445 -20.031 -7.453 1 95.06 194 LEU A CA 1
ATOM 1547 C C . LEU A 1 194 ? -14.867 -19.938 -7.988 1 95.06 194 LEU A C 1
ATOM 1549 O O . LEU A 1 194 ? -15.484 -18.875 -7.949 1 95.06 194 LEU A O 1
ATOM 1553 N N . SER A 1 195 ? -15.391 -21.016 -8.438 1 93.81 195 SER A N 1
ATOM 1554 C CA . SER A 1 195 ? -16.734 -21.031 -9.016 1 93.81 195 SER A CA 1
ATOM 1555 C C . SER A 1 195 ? -17.797 -20.688 -7.977 1 93.81 195 SER A C 1
ATOM 1557 O O . SER A 1 195 ? -18.859 -20.172 -8.32 1 93.81 195 SER A O 1
ATOM 1559 N N . ARG A 1 196 ? -17.484 -20.953 -6.785 1 90.81 196 ARG A N 1
ATOM 1560 C CA . ARG A 1 196 ? -18.438 -20.688 -5.711 1 90.81 196 ARG A CA 1
ATOM 1561 C C . ARG A 1 196 ? -18.703 -19.203 -5.555 1 90.81 196 ARG A C 1
ATOM 1563 O O . ARG A 1 196 ? -19.734 -18.797 -5.004 1 90.81 196 ARG A O 1
ATOM 1570 N N . ILE A 1 197 ? -17.766 -18.438 -6.008 1 92.69 197 ILE A N 1
ATOM 1571 C CA . ILE A 1 197 ? -17.984 -17 -5.902 1 92.69 197 ILE A CA 1
ATOM 1572 C C . ILE A 1 197 ? -18.156 -16.406 -7.297 1 92.69 197 ILE A C 1
ATOM 1574 O O . ILE A 1 197 ? -17.922 -15.203 -7.496 1 92.69 197 ILE A O 1
ATOM 1578 N N . GLY A 1 198 ? -18.344 -17.234 -8.266 1 94.38 198 GLY A N 1
ATOM 1579 C CA . GLY A 1 198 ? -18.672 -16.781 -9.609 1 94.38 198 GLY A CA 1
ATOM 1580 C C . GLY A 1 198 ? -17.453 -16.438 -10.445 1 94.38 198 GLY A C 1
ATOM 1581 O O . GLY A 1 198 ? -17.562 -15.734 -11.453 1 94.38 198 GLY A O 1
ATOM 1582 N N . LEU A 1 199 ? -16.312 -16.891 -10.055 1 97.12 199 LEU A N 1
ATOM 1583 C CA . LEU A 1 199 ? -15.109 -16.656 -10.836 1 97.12 199 LEU A CA 1
ATOM 1584 C C . LEU A 1 199 ? -14.773 -17.875 -11.695 1 97.12 199 LEU A C 1
ATOM 1586 O O . LEU A 1 199 ? -14.883 -19.016 -11.234 1 97.12 199 LEU A O 1
ATOM 1590 N N . VAL A 1 200 ? -14.453 -17.562 -12.953 1 97.56 200 VAL A N 1
ATOM 1591 C CA . VAL A 1 200 ? -14.07 -18.609 -13.906 1 97.56 200 VAL A CA 1
ATOM 1592 C C . VAL A 1 200 ? -12.734 -18.234 -14.555 1 97.56 200 VAL A C 1
ATOM 1594 O O . VAL A 1 200 ? -12.508 -17.078 -14.914 1 97.56 200 VAL A O 1
ATOM 1597 N N . VAL A 1 201 ? -11.906 -19.203 -14.562 1 98.25 201 VAL A N 1
ATOM 1598 C CA . VAL A 1 201 ? -10.633 -19 -15.242 1 98.25 201 VAL A CA 1
ATOM 1599 C C . VAL A 1 201 ? -10.758 -19.438 -16.703 1 98.25 201 VAL A C 1
ATOM 1601 O O . VAL A 1 201 ? -11.008 -20.609 -16.984 1 98.25 201 VAL A O 1
ATOM 1604 N N . GLY A 1 202 ? -10.547 -18.562 -17.625 1 97.94 202 GLY A N 1
ATOM 1605 C CA . GLY A 1 202 ? -10.82 -18.781 -19.047 1 97.94 202 GLY A CA 1
ATOM 1606 C C . GLY A 1 202 ? -9.82 -19.719 -19.703 1 97.94 202 GLY A C 1
ATOM 1607 O O . GLY A 1 202 ? -10.195 -20.547 -20.531 1 97.94 202 GLY A O 1
ATOM 1608 N N . ASN A 1 203 ? -8.57 -19.609 -19.406 1 97.81 203 ASN A N 1
ATOM 1609 C CA . ASN A 1 203 ? -7.5 -20.375 -20.047 1 97.81 203 ASN A CA 1
ATOM 1610 C C . ASN A 1 203 ? -6.5 -20.906 -19.031 1 97.81 203 ASN A C 1
ATOM 1612 O O . ASN A 1 203 ? -5.328 -20.531 -19.047 1 97.81 203 ASN A O 1
ATOM 1616 N N . PRO A 1 204 ? -6.953 -21.922 -18.219 1 97.38 204 PRO A N 1
ATOM 1617 C CA . PRO A 1 204 ? -6.066 -22.484 -17.203 1 97.38 204 PRO A CA 1
ATOM 1618 C C . PRO A 1 204 ? -5.062 -23.484 -17.797 1 97.38 204 PRO A C 1
ATOM 1620 O O . PRO A 1 204 ? -5.395 -24.219 -18.719 1 97.38 204 PRO A O 1
ATOM 1623 N N . PHE A 1 205 ? -3.865 -23.438 -17.359 1 95.75 205 PHE A N 1
ATOM 1624 C CA . PHE A 1 205 ? -2.834 -24.422 -17.656 1 95.75 205 PHE A CA 1
ATOM 1625 C C . PHE A 1 205 ? -2.332 -25.062 -16.359 1 95.75 205 PHE A C 1
ATOM 1627 O O . PHE A 1 205 ? -1.593 -24.438 -15.602 1 95.75 205 PHE A O 1
ATOM 1634 N N . ASP A 1 206 ? -2.672 -26.281 -16.125 1 94.06 206 ASP A N 1
ATOM 1635 C CA . ASP A 1 206 ? -2.307 -27 -14.906 1 94.06 206 ASP A CA 1
ATOM 1636 C C . ASP A 1 206 ? -0.987 -27.75 -15.086 1 94.06 206 ASP A C 1
ATOM 1638 O O . ASP A 1 206 ? -0.923 -28.75 -15.82 1 94.06 206 ASP A O 1
ATOM 1642 N N . LEU A 1 207 ? -0.045 -27.375 -14.344 1 90.44 207 LEU A N 1
ATOM 1643 C CA . LEU A 1 207 ? 1.297 -27.938 -14.445 1 90.44 207 LEU A CA 1
ATOM 1644 C C . LEU A 1 207 ? 1.311 -29.406 -13.992 1 90.44 207 LEU A C 1
ATOM 1646 O O . LEU A 1 207 ? 2.113 -30.203 -14.477 1 90.44 207 LEU A O 1
ATOM 1650 N N . GLN A 1 208 ? 0.452 -29.703 -13.031 1 85.12 208 GLN A N 1
ATOM 1651 C CA . GLN A 1 208 ? 0.408 -31.062 -12.516 1 85.12 208 GLN A CA 1
ATOM 1652 C C . GLN A 1 208 ? -0.182 -32.031 -13.547 1 85.12 208 GLN A C 1
ATOM 1654 O O . GLN A 1 208 ? 0.276 -33.156 -13.68 1 85.12 208 GLN A O 1
ATOM 1659 N N . LYS A 1 209 ? -1.182 -31.656 -14.297 1 80.81 209 LYS A N 1
ATOM 1660 C CA . LYS A 1 209 ? -1.854 -32.5 -15.281 1 80.81 209 LYS A CA 1
ATOM 1661 C C . LYS A 1 209 ? -1.037 -32.594 -16.562 1 80.81 209 LYS A C 1
ATOM 1663 O O . LYS A 1 209 ? -1.112 -33.625 -17.266 1 80.81 209 LYS A O 1
ATOM 1668 N N . ASN A 1 210 ? -0.423 -31.625 -17.016 1 75.56 210 ASN A N 1
ATOM 1669 C CA . ASN A 1 210 ? 0.296 -31.625 -18.281 1 75.56 210 ASN A CA 1
ATOM 1670 C C . ASN A 1 210 ? 1.665 -32.281 -18.156 1 75.56 210 ASN A C 1
ATOM 1672 O O . ASN A 1 210 ? 2.453 -32.281 -19.094 1 75.56 210 ASN A O 1
ATOM 1676 N N . GLN A 1 211 ? 1.846 -33.406 -17.391 1 61.88 211 GLN A N 1
ATOM 1677 C CA . GLN A 1 211 ? 2.873 -34.406 -17.078 1 61.88 211 GLN A CA 1
ATOM 1678 C C . GLN A 1 211 ? 4.27 -33.844 -17.359 1 61.88 211 GLN A C 1
ATOM 1680 O O . GLN A 1 211 ? 4.777 -33.969 -18.469 1 61.88 211 GLN A O 1
ATOM 1685 N N . LEU A 1 212 ? 4.668 -32.906 -16.547 1 59.44 212 LEU A N 1
ATOM 1686 C CA . LEU A 1 212 ? 6.008 -32.344 -16.703 1 59.44 212 LEU A CA 1
ATOM 1687 C C . LEU A 1 212 ? 7.07 -33.406 -16.391 1 59.44 212 LEU A C 1
ATOM 1689 O O . LEU A 1 212 ? 8.172 -33.375 -16.953 1 59.44 212 LEU A O 1
ATOM 1693 N N . LEU A 1 213 ? 6.629 -34.219 -15.367 1 57.88 213 LEU A N 1
ATOM 1694 C CA . LEU A 1 213 ? 7.668 -35.156 -14.93 1 57.88 213 LEU A CA 1
ATOM 1695 C C . LEU A 1 213 ? 7.297 -36.594 -15.289 1 57.88 213 LEU A C 1
ATOM 1697 O O . LEU A 1 213 ? 6.117 -36.938 -15.305 1 57.88 213 LEU A O 1
ATOM 1701 N N . PRO A 1 214 ? 8.305 -37.312 -15.898 1 55 214 PRO A N 1
ATOM 1702 C CA . PRO A 1 214 ? 8.094 -38.719 -16.281 1 55 214 PRO A CA 1
ATOM 1703 C C . PRO A 1 214 ? 7.473 -39.562 -15.156 1 55 214 PRO A C 1
ATOM 1705 O O . PRO A 1 214 ? 6.906 -40.625 -15.406 1 55 214 PRO A O 1
ATOM 1708 N N . SER A 1 215 ? 7.594 -39.219 -13.945 1 54.69 215 SER A N 1
ATOM 1709 C CA . SER A 1 215 ? 7.191 -40.156 -12.906 1 54.69 215 SER A CA 1
ATOM 1710 C C . SER A 1 215 ? 5.688 -40.094 -12.656 1 54.69 215 SER A C 1
ATOM 1712 O O . SER A 1 215 ? 5.062 -39.062 -12.844 1 54.69 215 SER A O 1
ATOM 1714 N N . GLY A 1 216 ? 4.887 -41.156 -12.836 1 59.31 216 GLY A N 1
ATOM 1715 C CA . GLY A 1 216 ? 3.49 -41.531 -12.633 1 59.31 216 GLY A CA 1
ATOM 1716 C C . GLY A 1 216 ? 2.83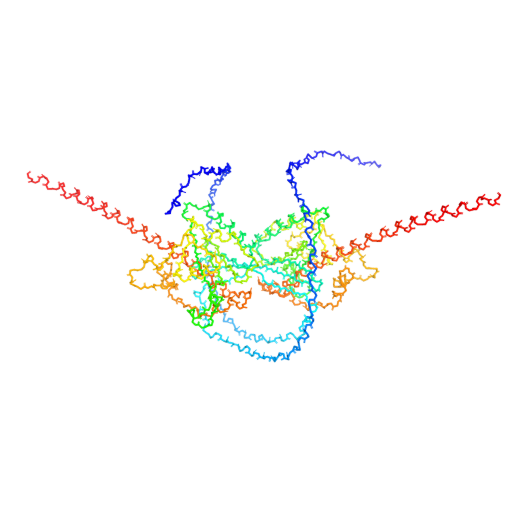6 -40.75 -11.508 1 59.31 216 GLY A C 1
ATOM 1717 O O . GLY A 1 216 ? 1.627 -40.844 -11.297 1 59.31 216 GLY A O 1
ATOM 1718 N N . GLY A 1 217 ? 3.559 -39.875 -10.617 1 67.88 217 GLY A N 1
ATOM 1719 C CA . GLY A 1 217 ? 2.889 -39.281 -9.469 1 67.88 217 GLY A CA 1
ATOM 1720 C C . GLY A 1 217 ? 2.516 -37.844 -9.688 1 67.88 217 GLY A C 1
ATOM 1721 O O . GLY A 1 217 ? 2.738 -37.281 -10.766 1 67.88 217 GLY A O 1
ATOM 1722 N N . GLN A 1 218 ? 1.63 -37.344 -8.891 1 78.56 218 GLN A N 1
ATOM 1723 C CA . GLN A 1 218 ? 1.25 -35.906 -8.859 1 78.56 218 GLN A CA 1
ATOM 1724 C C . GLN A 1 218 ? 2.264 -35.094 -8.07 1 78.56 218 GLN A C 1
ATOM 1726 O O . GLN A 1 218 ? 2.141 -34.938 -6.852 1 78.56 218 GLN A O 1
ATOM 1731 N N . PRO A 1 219 ? 3.314 -34.531 -8.82 1 83.38 219 PRO A N 1
ATOM 1732 C CA . PRO A 1 219 ? 4.34 -33.781 -8.102 1 83.38 219 PRO A CA 1
ATOM 1733 C C . PRO A 1 219 ? 3.789 -32.5 -7.461 1 83.38 219 PRO A C 1
ATOM 1735 O O . PRO A 1 219 ? 2.865 -31.891 -7.996 1 83.38 219 PRO A O 1
ATOM 1738 N N . SER A 1 220 ? 4.375 -32.188 -6.258 1 85.19 220 SER A N 1
ATOM 1739 C CA . SER A 1 220 ? 4.016 -30.938 -5.598 1 85.19 220 SER A CA 1
ATOM 1740 C C . SER A 1 220 ? 4.629 -29.75 -6.316 1 85.19 220 SER A C 1
ATOM 1742 O O . SER A 1 220 ? 5.512 -29.906 -7.16 1 85.19 220 SER A O 1
ATOM 1744 N N . MET A 1 221 ? 4.184 -28.609 -5.965 1 89.5 221 MET A N 1
ATOM 1745 C CA . MET A 1 221 ? 4.707 -27.375 -6.535 1 89.5 221 MET A CA 1
ATOM 1746 C C . MET A 1 221 ? 6.199 -27.234 -6.254 1 89.5 221 MET A C 1
ATOM 1748 O O . MET A 1 221 ? 6.969 -26.875 -7.145 1 89.5 221 MET A O 1
ATOM 1752 N N . LEU A 1 222 ? 6.613 -27.531 -5.023 1 89.94 222 LEU A N 1
ATOM 1753 C CA . LEU A 1 222 ? 8.016 -27.391 -4.648 1 89.94 222 LEU A CA 1
ATOM 1754 C C . LEU A 1 222 ? 8.883 -28.391 -5.406 1 89.94 222 LEU A C 1
ATOM 1756 O O . LEU A 1 222 ? 10.016 -28.078 -5.777 1 89.94 222 LEU A O 1
ATOM 1760 N N . THR A 1 223 ? 8.328 -29.562 -5.633 1 89 223 THR A N 1
ATOM 1761 C CA . THR A 1 223 ? 9.047 -30.562 -6.426 1 89 223 THR A CA 1
ATOM 1762 C C . THR A 1 223 ? 9.25 -30.062 -7.855 1 89 223 THR A C 1
ATOM 1764 O O . THR A 1 223 ? 10.352 -30.156 -8.398 1 89 223 THR A O 1
ATOM 1767 N N . LEU A 1 224 ? 8.188 -29.578 -8.422 1 91.06 224 LEU A N 1
ATOM 1768 C CA . LEU A 1 224 ? 8.273 -29.031 -9.773 1 91.06 224 LEU A CA 1
ATOM 1769 C C . LEU A 1 224 ? 9.242 -27.859 -9.828 1 91.06 224 LEU A C 1
ATOM 1771 O O . LEU A 1 224 ? 10.039 -27.75 -10.758 1 91.06 224 LEU A O 1
ATOM 1775 N N . ALA A 1 225 ? 9.188 -27 -8.828 1 93.25 225 ALA A N 1
ATOM 1776 C CA . ALA A 1 225 ? 10.07 -25.844 -8.773 1 93.25 225 ALA A CA 1
ATOM 1777 C C . ALA A 1 225 ? 11.531 -26.266 -8.664 1 93.25 225 ALA A C 1
ATOM 1779 O O . ALA A 1 225 ? 12.406 -25.656 -9.281 1 93.25 225 ALA A O 1
ATOM 1780 N N . GLY A 1 226 ? 11.789 -27.266 -7.891 1 92.25 226 GLY A N 1
ATOM 1781 C CA . GLY A 1 226 ? 13.141 -27.797 -7.777 1 92.25 226 GLY A CA 1
ATOM 1782 C C . GLY A 1 226 ? 13.688 -28.312 -9.094 1 92.25 226 GLY A C 1
ATOM 1783 O O . GLY A 1 226 ? 14.875 -28.156 -9.383 1 92.25 226 GLY A O 1
ATOM 1784 N N . ALA A 1 227 ? 12.812 -28.844 -9.938 1 90 227 ALA A N 1
ATOM 1785 C CA . ALA A 1 227 ? 13.211 -29.453 -11.195 1 90 227 ALA A CA 1
ATOM 1786 C C . ALA A 1 227 ? 13.305 -28.406 -12.305 1 90 227 ALA A C 1
ATOM 1788 O O . ALA A 1 227 ? 14.18 -28.5 -13.172 1 90 227 ALA A O 1
ATOM 1789 N N . MET A 1 228 ? 12.438 -27.438 -12.242 1 92 228 MET A N 1
ATOM 1790 C CA . MET A 1 228 ? 12.273 -26.594 -13.422 1 92 228 MET A CA 1
ATOM 1791 C C . MET A 1 228 ? 12.828 -25.203 -13.188 1 92 228 MET A C 1
ATOM 1793 O O . MET A 1 228 ? 13.086 -24.453 -14.133 1 92 228 MET A O 1
ATOM 1797 N N . VAL A 1 229 ? 12.953 -24.781 -11.977 1 94.25 229 VAL A N 1
ATOM 1798 C CA . VAL A 1 229 ? 13.383 -23.422 -11.672 1 94.25 229 VAL A CA 1
ATOM 1799 C C . VAL A 1 229 ? 14.797 -23.438 -11.086 1 94.25 229 VAL A C 1
ATOM 1801 O O . VAL A 1 229 ? 15.742 -22.938 -11.703 1 94.25 229 VAL A O 1
ATOM 1804 N N . HIS A 1 230 ? 14.922 -24.016 -9.961 1 94.56 230 HIS A N 1
ATOM 1805 C CA . HIS A 1 230 ? 16.203 -24.141 -9.273 1 94.56 230 HIS A CA 1
ATOM 1806 C C . HIS A 1 230 ? 16.156 -25.219 -8.188 1 94.56 230 HIS A C 1
ATOM 1808 O O . HIS A 1 230 ? 15.18 -25.281 -7.426 1 94.56 230 HIS A O 1
ATOM 1814 N N . PRO A 1 231 ? 17.156 -25.984 -8.016 1 93.5 231 PRO A N 1
ATOM 1815 C CA . PRO A 1 231 ? 17.141 -27.109 -7.066 1 93.5 231 PRO A CA 1
ATOM 1816 C C . PRO A 1 231 ? 16.891 -26.656 -5.629 1 93.5 231 PRO A C 1
ATOM 1818 O O . PRO A 1 231 ? 16.375 -27.422 -4.816 1 93.5 231 PRO A O 1
ATOM 1821 N N . SER A 1 232 ? 17.172 -25.438 -5.289 1 92.31 232 SER A N 1
ATOM 1822 C CA . SER A 1 232 ? 17 -24.922 -3.936 1 92.31 232 SER A CA 1
ATOM 1823 C C . SER A 1 232 ? 15.531 -24.938 -3.518 1 92.31 232 SER A C 1
ATOM 1825 O O . SER A 1 232 ? 15.219 -25.062 -2.33 1 92.31 232 SER A O 1
ATOM 1827 N N . TYR A 1 233 ? 14.688 -24.844 -4.445 1 92.31 233 TYR A N 1
ATOM 1828 C CA . TYR A 1 233 ? 13.266 -24.844 -4.113 1 92.31 233 TYR A CA 1
ATOM 1829 C C . TYR A 1 233 ? 12.812 -26.234 -3.66 1 92.31 233 TYR A C 1
ATOM 1831 O O . TYR A 1 233 ? 11.883 -26.359 -2.857 1 92.31 233 TYR A O 1
ATOM 1839 N N . GLY A 1 234 ? 13.445 -27.25 -4.195 1 88.75 234 GLY A N 1
ATOM 1840 C CA . GLY A 1 234 ? 13.102 -28.609 -3.836 1 88.75 234 GLY A CA 1
ATOM 1841 C C . GLY A 1 234 ? 13.43 -28.953 -2.395 1 88.75 234 GLY A C 1
ATOM 1842 O O . GLY A 1 234 ? 12.93 -29.938 -1.854 1 88.75 234 GLY A O 1
ATOM 1843 N N . LYS A 1 235 ? 14.148 -28.125 -1.77 1 86.06 235 LYS A N 1
ATOM 1844 C CA . LYS A 1 235 ? 14.602 -28.375 -0.403 1 86.06 235 LYS A CA 1
ATOM 1845 C C . LYS A 1 235 ? 13.727 -27.625 0.606 1 86.06 235 LYS A C 1
ATOM 1847 O O . LYS A 1 235 ? 13.883 -27.812 1.816 1 86.06 235 LYS A O 1
ATOM 1852 N N . LEU A 1 236 ? 12.859 -26.828 0.065 1 84.75 236 LEU A N 1
ATOM 1853 C CA . LEU A 1 236 ? 11.992 -26.062 0.954 1 84.75 236 LEU A CA 1
ATOM 1854 C C . LEU A 1 236 ? 10.859 -26.938 1.48 1 84.75 236 LEU A C 1
ATOM 1856 O O . LEU A 1 236 ? 10.484 -27.938 0.849 1 84.75 236 LEU A O 1
ATOM 1860 N N . GLU A 1 237 ? 10.414 -26.531 2.703 1 77.75 237 GLU A N 1
ATOM 1861 C CA . GLU A 1 237 ? 9.266 -27.219 3.303 1 77.75 237 GLU A CA 1
ATOM 1862 C C . GLU A 1 237 ? 8.023 -26.344 3.268 1 77.75 237 GLU A C 1
ATOM 1864 O O . GLU A 1 237 ? 8.109 -25.109 3.402 1 77.75 237 GLU A O 1
ATOM 1869 N N . LYS A 1 238 ? 6.906 -27 2.967 1 70.75 238 LYS A N 1
ATOM 1870 C CA . LYS A 1 238 ? 5.652 -26.266 3.041 1 70.75 238 LYS A CA 1
ATOM 1871 C C . LYS A 1 238 ? 5.324 -25.891 4.484 1 70.75 238 LYS A C 1
ATOM 1873 O O . LYS A 1 238 ? 5.473 -26.703 5.395 1 70.75 238 LYS A O 1
ATOM 1878 N N . PRO A 1 239 ? 5.082 -24.5 4.504 1 63.66 239 PRO A N 1
ATOM 1879 C CA . PRO A 1 239 ? 4.656 -24.156 5.863 1 63.66 239 PRO A CA 1
ATOM 1880 C C . PRO A 1 239 ? 3.395 -24.891 6.293 1 63.66 239 PRO A C 1
ATOM 1882 O O . PRO A 1 239 ? 2.574 -25.266 5.445 1 63.66 239 PRO A O 1
ATOM 1885 N N . GLN A 1 240 ? 3.334 -25.297 7.523 1 55.41 240 GLN A N 1
ATOM 1886 C CA . GLN A 1 240 ? 2.154 -25.984 8.039 1 55.41 240 GLN A CA 1
ATOM 1887 C C . GLN A 1 240 ? 0.89 -25.172 7.785 1 55.41 240 GLN A C 1
ATOM 1889 O O . GLN A 1 240 ? 0.951 -23.938 7.637 1 55.41 240 GLN A O 1
ATOM 1894 N N . TYR A 1 241 ? -0.351 -25.812 7.492 1 53.69 241 TYR A N 1
ATOM 1895 C CA . TYR A 1 241 ? -1.694 -25.531 7.004 1 53.69 241 TYR A CA 1
ATOM 1896 C C . TYR A 1 241 ? -2.25 -24.266 7.656 1 53.69 241 TYR A C 1
ATOM 1898 O O . TYR A 1 241 ? -3.307 -23.766 7.258 1 53.69 241 TYR A O 1
ATOM 1906 N N . THR A 1 242 ? -1.473 -23.484 8.352 1 56.41 242 THR A N 1
ATOM 1907 C CA . THR A 1 242 ? -2.189 -22.5 9.148 1 56.41 242 THR A CA 1
ATOM 1908 C C . THR A 1 242 ? -2.494 -21.25 8.328 1 56.41 242 THR A C 1
ATOM 1910 O O . THR A 1 242 ? -3.26 -20.391 8.758 1 56.41 242 THR A O 1
ATOM 1913 N N . PHE A 1 243 ? -2.125 -21.281 7.059 1 59.12 243 PHE A N 1
ATOM 1914 C CA . PHE A 1 243 ? -2.309 -20.047 6.293 1 59.12 243 PHE A CA 1
ATOM 1915 C C . PHE A 1 243 ? -3.785 -19.812 5.992 1 59.12 243 PHE A C 1
ATOM 1917 O O . PHE A 1 243 ? -4.281 -18.688 6.117 1 59.12 243 PHE A O 1
ATOM 1924 N N . HIS A 1 244 ? -4.449 -20.922 5.703 1 59.25 244 HIS A N 1
ATOM 1925 C CA . HIS A 1 244 ? -5.836 -20.828 5.266 1 59.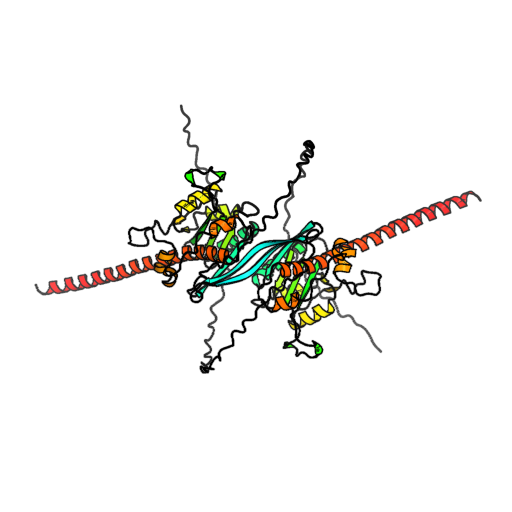25 244 HIS A CA 1
ATOM 1926 C C . HIS A 1 244 ? -6.738 -20.328 6.391 1 59.25 244 HIS A C 1
ATOM 1928 O O . HIS A 1 244 ? -7.625 -19.5 6.156 1 59.25 244 HIS A O 1
ATOM 1934 N N . ARG A 1 245 ? -6.336 -20.766 7.422 1 59.69 245 ARG A N 1
ATOM 1935 C CA . ARG A 1 245 ? -7.168 -20.391 8.562 1 59.69 245 ARG A CA 1
ATOM 1936 C C . ARG A 1 245 ? -7 -18.922 8.906 1 59.69 245 ARG A C 1
ATOM 1938 O O . ARG A 1 245 ? -7.977 -18.219 9.203 1 59.69 245 ARG A O 1
ATOM 1945 N N . TYR A 1 246 ? -5.914 -18.469 8.555 1 66 246 TYR A N 1
ATOM 1946 C CA . TYR A 1 246 ? -5.574 -17.109 8.969 1 66 246 TYR A CA 1
ATOM 1947 C C . TYR A 1 246 ? -6.152 -16.094 8 1 66 246 TYR A C 1
ATOM 1949 O O . TYR A 1 246 ? -6.648 -15.039 8.422 1 66 246 TYR A O 1
ATOM 1957 N N . ALA A 1 247 ? -6.262 -16.453 6.785 1 70.81 247 ALA A N 1
ATOM 1958 C CA . ALA A 1 247 ? -6.625 -15.469 5.766 1 70.81 247 ALA A CA 1
ATOM 1959 C C . ALA A 1 247 ? -8.102 -15.094 5.871 1 70.81 247 ALA A C 1
ATOM 1961 O O . ALA A 1 247 ? -8.492 -13.984 5.512 1 70.81 247 ALA A O 1
ATOM 1962 N N . CYS A 1 248 ? -8.836 -15.953 6.488 1 72.25 248 CYS A N 1
ATOM 1963 C CA . CYS A 1 248 ? -10.266 -15.672 6.594 1 72.25 248 CYS A CA 1
ATOM 1964 C C . CYS A 1 248 ? -10.586 -14.953 7.898 1 72.25 248 CYS A C 1
ATOM 1966 O O . CYS A 1 248 ? -11.523 -14.156 7.957 1 72.25 248 CYS A O 1
ATOM 1968 N N . GLN A 1 249 ? -9.797 -15.242 8.766 1 74.44 249 GLN A N 1
ATOM 1969 C CA . GLN A 1 249 ? -10.086 -14.734 10.102 1 74.44 249 GLN A CA 1
ATOM 1970 C C . GLN A 1 249 ? -9.695 -13.266 10.227 1 74.44 249 GLN A C 1
ATOM 1972 O O . GLN A 1 249 ? -10.383 -12.484 10.883 1 74.44 249 GLN A O 1
ATOM 1977 N N . TRP A 1 250 ? -8.664 -12.945 9.562 1 81.69 250 TRP A N 1
ATOM 1978 C CA . TRP A 1 250 ? -8.164 -11.586 9.711 1 81.69 250 TRP A CA 1
ATOM 1979 C C . TRP A 1 250 ? -8.305 -10.805 8.406 1 81.69 250 TRP A C 1
ATOM 1981 O O . TRP A 1 250 ? -8.062 -11.344 7.324 1 81.69 250 TRP A O 1
ATOM 1991 N N . ASN A 1 251 ? -8.656 -9.594 8.625 1 88.44 251 ASN A N 1
ATOM 1992 C CA . ASN A 1 251 ? -8.859 -8.773 7.434 1 88.44 251 ASN A CA 1
ATOM 1993 C C . ASN A 1 251 ? -7.543 -8.164 6.949 1 88.44 251 ASN A C 1
ATOM 1995 O O . ASN A 1 251 ? -7.535 -7.355 6.02 1 88.44 251 ASN A O 1
ATOM 1999 N N . VAL A 1 252 ? -6.508 -8.422 7.629 1 91.25 252 VAL A N 1
ATOM 2000 C CA . VAL A 1 252 ? -5.168 -8.062 7.184 1 91.25 252 VAL A CA 1
ATOM 2001 C C . VAL A 1 252 ? -4.234 -9.258 7.316 1 91.25 252 VAL A C 1
ATOM 2003 O O . VAL A 1 252 ? -4.207 -9.922 8.359 1 91.25 252 VAL A O 1
ATOM 2006 N N . LEU A 1 253 ? -3.553 -9.5 6.289 1 90.94 253 LEU A N 1
ATOM 2007 C CA . LEU A 1 253 ? -2.561 -10.57 6.348 1 90.94 253 LEU A CA 1
ATOM 2008 C C . LEU A 1 253 ? -1.226 -10.047 6.867 1 90.94 253 LEU A C 1
ATOM 2010 O O . LEU A 1 253 ? -0.812 -8.938 6.52 1 90.94 253 LEU A O 1
ATOM 2014 N N . ASP A 1 254 ? -0.635 -10.859 7.617 1 89.06 254 ASP A N 1
ATOM 2015 C CA . ASP A 1 254 ? 0.713 -10.477 8.031 1 89.06 254 ASP A CA 1
ATOM 2016 C C . ASP A 1 254 ? 1.714 -10.695 6.895 1 89.06 254 ASP A C 1
ATOM 2018 O O . ASP A 1 254 ? 1.393 -11.336 5.891 1 89.06 254 ASP A O 1
ATOM 2022 N N . ILE A 1 255 ? 2.902 -10.203 7.086 1 91.88 255 ILE A N 1
ATOM 2023 C CA . ILE A 1 255 ? 3.891 -10.133 6.016 1 91.88 255 ILE A CA 1
ATOM 2024 C C . ILE A 1 255 ? 4.316 -11.539 5.609 1 91.88 255 ILE A C 1
ATOM 2026 O O . ILE A 1 255 ? 4.594 -11.797 4.434 1 91.88 255 ILE A O 1
ATOM 2030 N N . ASP A 1 256 ? 4.348 -12.508 6.5 1 89.75 256 ASP A N 1
ATOM 2031 C CA . ASP A 1 256 ? 4.754 -13.875 6.188 1 89.75 256 ASP A CA 1
ATOM 2032 C C . ASP A 1 256 ? 3.729 -14.562 5.289 1 89.75 256 ASP A C 1
ATOM 2034 O O . ASP A 1 256 ? 4.094 -15.266 4.348 1 89.75 256 ASP A O 1
ATOM 2038 N N . HIS A 1 257 ? 2.479 -14.336 5.59 1 90.75 257 HIS A N 1
ATOM 2039 C CA . HIS A 1 257 ? 1.426 -14.914 4.762 1 90.75 257 HIS A CA 1
ATOM 2040 C C . HIS A 1 257 ? 1.393 -14.266 3.381 1 90.75 257 HIS A C 1
ATOM 2042 O O . HIS A 1 257 ? 1.124 -14.938 2.383 1 90.75 257 HIS A O 1
ATOM 2048 N N . ILE A 1 258 ? 1.675 -12.953 3.359 1 94.69 258 ILE A N 1
ATOM 2049 C CA . ILE A 1 258 ? 1.763 -12.266 2.074 1 94.69 258 ILE A CA 1
ATOM 2050 C C . ILE A 1 258 ? 2.922 -12.836 1.263 1 94.69 258 ILE A C 1
ATOM 2052 O O . ILE A 1 258 ? 2.779 -13.102 0.066 1 94.69 258 ILE A O 1
ATOM 2056 N N . HIS A 1 259 ? 3.998 -13.062 1.915 1 94.31 259 HIS A N 1
ATOM 2057 C CA . HIS A 1 259 ? 5.188 -13.633 1.286 1 94.31 259 HIS A CA 1
ATOM 2058 C C . HIS A 1 259 ? 4.895 -15.008 0.699 1 94.31 259 HIS A C 1
ATOM 2060 O O . HIS A 1 259 ? 5.242 -15.281 -0.451 1 94.31 259 HIS A O 1
ATOM 2066 N N . TYR A 1 260 ? 4.273 -15.805 1.492 1 91.56 260 TYR A N 1
ATOM 2067 C CA . TYR A 1 260 ? 3.928 -17.156 1.085 1 91.56 260 TYR A CA 1
ATOM 2068 C C . TYR A 1 260 ? 3.039 -17.156 -0.152 1 91.56 260 TYR A C 1
ATOM 2070 O O . TYR A 1 260 ? 3.316 -17.844 -1.131 1 91.56 260 TYR A O 1
ATOM 2078 N N . ALA A 1 261 ? 2.002 -16.344 -0.105 1 93.06 261 ALA A N 1
ATOM 2079 C CA . ALA A 1 261 ? 1.062 -16.25 -1.218 1 93.06 261 ALA A CA 1
ATOM 2080 C C . ALA A 1 261 ? 1.758 -15.734 -2.479 1 93.06 261 ALA A C 1
ATOM 2082 O O . ALA A 1 261 ? 1.571 -16.297 -3.562 1 93.06 261 ALA A O 1
ATOM 2083 N N . ALA A 1 262 ? 2.57 -14.703 -2.293 1 96.56 262 ALA A N 1
ATOM 2084 C CA . ALA A 1 262 ? 3.268 -14.117 -3.438 1 96.56 262 ALA A CA 1
ATOM 2085 C C . ALA A 1 262 ? 4.191 -15.133 -4.098 1 96.56 262 ALA A C 1
ATOM 2087 O O . ALA A 1 262 ? 4.25 -15.227 -5.324 1 96.56 262 ALA A O 1
ATOM 2088 N N . MET A 1 263 ? 4.832 -15.891 -3.26 1 95.12 263 MET A N 1
ATOM 2089 C CA . MET A 1 263 ? 5.77 -16.891 -3.775 1 95.12 263 MET A CA 1
ATOM 2090 C C . MET A 1 263 ? 5.039 -17.953 -4.578 1 95.12 263 MET A C 1
ATOM 2092 O O . MET A 1 263 ? 5.566 -18.453 -5.57 1 95.12 263 MET A O 1
ATOM 2096 N N . ASP A 1 264 ? 3.869 -18.344 -4.199 1 93.81 264 ASP A N 1
ATOM 2097 C CA . ASP A 1 264 ? 3.121 -19.359 -4.93 1 93.81 264 ASP A CA 1
ATOM 2098 C C . ASP A 1 264 ? 2.779 -18.891 -6.34 1 93.81 264 ASP A C 1
ATOM 2100 O O . ASP A 1 264 ? 2.895 -19.656 -7.301 1 93.81 264 ASP A O 1
ATOM 2104 N N . GLY A 1 265 ? 2.363 -17.625 -6.48 1 96.94 265 GLY A N 1
ATOM 2105 C CA . GLY A 1 265 ? 2.156 -17.062 -7.812 1 96.94 265 GLY A CA 1
ATOM 2106 C C . GLY A 1 265 ? 3.422 -17.031 -8.648 1 96.94 265 GLY A C 1
ATOM 2107 O O . GLY A 1 265 ? 3.408 -17.422 -9.82 1 96.94 265 GLY A O 1
ATOM 2108 N N . TYR A 1 266 ? 4.504 -16.625 -8.055 1 97.88 266 TYR A N 1
ATOM 2109 C CA . TYR A 1 266 ? 5.816 -16.562 -8.688 1 97.88 266 TYR A CA 1
ATOM 2110 C C . TYR A 1 266 ? 6.25 -17.938 -9.188 1 97.88 266 TYR A C 1
ATOM 2112 O O . TYR A 1 266 ? 6.738 -18.078 -10.312 1 97.88 266 TYR A O 1
ATOM 2120 N N . LEU A 1 267 ? 6.074 -18.938 -8.352 1 96.5 267 LEU A N 1
ATOM 2121 C CA . LEU A 1 267 ? 6.547 -20.266 -8.695 1 96.5 267 LEU A CA 1
ATOM 2122 C C . LEU A 1 267 ? 5.73 -20.859 -9.836 1 96.5 267 LEU A C 1
ATOM 2124 O O . LEU A 1 267 ? 6.281 -21.5 -10.734 1 96.5 267 LEU A O 1
ATOM 2128 N N . CYS A 1 268 ? 4.414 -20.656 -9.812 1 96.62 268 CYS A N 1
ATOM 2129 C CA . CYS A 1 268 ? 3.604 -21.141 -10.922 1 96.62 268 CYS A CA 1
ATOM 2130 C C . CYS A 1 268 ? 4.113 -20.578 -12.25 1 96.62 268 CYS A C 1
ATOM 2132 O O . CYS A 1 268 ? 4.32 -21.344 -13.203 1 96.62 268 CYS A O 1
ATOM 2134 N N . PHE A 1 269 ? 4.355 -19.328 -12.273 1 97.5 269 PHE A N 1
ATOM 2135 C CA . PHE A 1 269 ? 4.82 -18.641 -13.477 1 97.5 269 PHE A CA 1
ATOM 2136 C C . PHE A 1 269 ? 6.184 -19.172 -13.906 1 97.5 269 PHE A C 1
ATOM 2138 O O . PHE A 1 269 ? 6.379 -19.516 -15.078 1 97.5 269 PHE A O 1
ATOM 2145 N N . ASN A 1 270 ? 7.07 -19.328 -13.016 1 96.69 270 ASN A N 1
ATOM 2146 C CA . ASN A 1 270 ? 8.453 -19.625 -13.375 1 96.69 270 ASN A CA 1
ATOM 2147 C C . ASN A 1 270 ? 8.648 -21.125 -13.641 1 96.69 270 ASN A C 1
ATOM 2149 O O . ASN A 1 270 ? 9.547 -21.5 -14.398 1 96.69 270 ASN A O 1
ATOM 2153 N N . ILE A 1 271 ? 7.875 -21.953 -13.008 1 95.19 271 ILE A N 1
ATOM 2154 C CA . ILE A 1 271 ? 7.898 -23.375 -13.375 1 95.19 271 ILE A CA 1
ATOM 2155 C C . ILE A 1 271 ? 7.523 -23.531 -14.844 1 95.19 271 ILE A C 1
ATOM 2157 O O . ILE A 1 271 ? 8.188 -24.266 -15.578 1 95.19 271 ILE A O 1
ATOM 2161 N N . TYR A 1 272 ? 6.512 -22.859 -15.227 1 95.06 272 TYR A N 1
ATOM 2162 C CA . TYR A 1 272 ? 6.078 -22.922 -16.625 1 95.06 272 TYR A CA 1
ATOM 2163 C C . TYR A 1 272 ? 7.18 -22.422 -17.562 1 95.06 272 TYR A C 1
ATOM 2165 O O . TYR A 1 272 ? 7.438 -23.047 -18.594 1 95.06 272 TYR A O 1
ATOM 2173 N N . LYS A 1 273 ? 7.789 -21.328 -17.219 1 93.75 273 LYS A N 1
ATOM 2174 C CA . LYS A 1 273 ? 8.875 -20.797 -18.031 1 93.75 273 LYS A CA 1
ATOM 2175 C C . LYS A 1 273 ? 10.016 -21.797 -18.156 1 93.75 273 LYS A C 1
ATOM 2177 O O . LYS A 1 273 ? 10.594 -21.969 -19.234 1 93.75 273 LYS A O 1
ATOM 2182 N N . GLY A 1 274 ? 10.32 -22.406 -17.031 1 92.12 274 GLY A N 1
ATOM 2183 C CA . GLY A 1 274 ? 11.336 -23.438 -17.047 1 92.12 274 GLY A CA 1
ATOM 2184 C C . GLY A 1 274 ? 10.961 -24.625 -17.906 1 92.12 274 GLY A C 1
ATOM 2185 O O . GLY A 1 274 ? 11.797 -25.172 -18.641 1 92.12 274 GLY A O 1
ATOM 2186 N N . TRP A 1 275 ? 9.75 -25.031 -17.828 1 89.56 275 TRP A N 1
ATOM 2187 C CA . TRP A 1 275 ? 9.219 -26.141 -18.609 1 89.56 275 TRP A CA 1
ATOM 2188 C C . TRP A 1 275 ? 9.281 -25.812 -20.109 1 89.56 275 TRP A C 1
ATOM 2190 O O . TRP A 1 275 ? 9.719 -26.641 -20.906 1 89.56 275 TRP A O 1
ATOM 2200 N N . MET A 1 276 ? 8.922 -24.641 -20.5 1 89 276 MET A N 1
ATOM 2201 C CA . MET A 1 276 ? 8.93 -24.219 -21.891 1 89 276 MET A CA 1
ATOM 2202 C C . MET A 1 276 ? 10.352 -24.219 -22.453 1 89 276 MET A C 1
ATOM 2204 O O . MET A 1 276 ? 10.57 -24.594 -23.609 1 89 276 MET A O 1
ATOM 2208 N N . LYS A 1 277 ? 11.266 -23.828 -21.656 1 87.56 277 LYS A N 1
ATOM 2209 C CA . LYS A 1 277 ? 12.664 -23.812 -22.062 1 87.56 277 LYS A CA 1
ATOM 2210 C C . LYS A 1 277 ? 13.195 -25.219 -22.297 1 87.56 277 LYS A C 1
ATOM 2212 O O . LYS A 1 277 ? 13.992 -25.453 -23.203 1 87.56 277 LYS A O 1
ATOM 2217 N N . SER A 1 278 ? 12.805 -26.109 -21.5 1 83.56 278 SER A N 1
ATOM 2218 C CA . SER A 1 278 ? 13.258 -27.5 -21.625 1 83.56 278 SER A CA 1
ATOM 2219 C C . SER A 1 278 ? 12.703 -28.172 -22.875 1 83.56 278 SER A C 1
ATOM 2221 O O . SER A 1 278 ? 13.344 -29.047 -23.453 1 83.56 278 SER A O 1
ATOM 2223 N N . LYS A 1 279 ? 11.562 -27.812 -23.297 1 81.81 279 LYS A N 1
ATOM 2224 C CA . LYS A 1 279 ? 10.945 -28.359 -24.5 1 81.81 279 LYS A CA 1
ATOM 2225 C C . LYS A 1 279 ? 11.617 -27.828 -25.75 1 81.81 279 LYS A C 1
ATOM 2227 O O . LYS A 1 279 ? 11.719 -28.531 -26.766 1 81.81 279 LYS A O 1
ATOM 2232 N N . SER A 1 280 ? 11.992 -26.609 -25.703 1 75.25 280 SER A N 1
ATOM 2233 C CA . SER A 1 280 ? 12.648 -26.016 -26.859 1 75.25 280 SER A CA 1
ATOM 2234 C C . SER A 1 280 ? 14.039 -26.609 -27.062 1 75.25 280 SER A C 1
ATOM 2236 O O . SER A 1 280 ? 14.523 -26.672 -28.203 1 75.25 280 SER A O 1
ATOM 2238 N N . GLN A 1 281 ? 14.703 -26.953 -26.078 1 68.06 281 GLN A N 1
ATOM 2239 C CA . GLN A 1 281 ? 16.031 -27.547 -26.188 1 68.06 281 GLN A CA 1
ATOM 2240 C C . GLN A 1 281 ? 15.969 -28.953 -26.766 1 68.06 281 GLN A C 1
ATOM 2242 O O . GLN A 1 281 ? 16.859 -29.375 -27.5 1 68.06 281 GLN A O 1
ATOM 2247 N N . VAL A 1 282 ? 14.953 -29.688 -26.484 1 58.97 282 VAL A N 1
ATOM 2248 C CA . VAL A 1 282 ? 14.828 -31.031 -27.016 1 58.97 282 VAL A CA 1
ATOM 2249 C C . VAL A 1 282 ? 14.508 -30.969 -28.5 1 58.97 282 VAL A C 1
ATOM 2251 O O . VAL A 1 282 ? 14.992 -31.812 -29.281 1 58.97 282 VAL A O 1
ATOM 2254 N N . CYS A 1 283 ? 13.75 -30.031 -28.938 1 53.19 283 CYS A N 1
ATOM 2255 C CA . CYS A 1 283 ? 13.461 -29.969 -30.359 1 53.19 283 CYS A CA 1
ATOM 2256 C C . CYS A 1 283 ? 14.688 -29.484 -31.141 1 53.19 283 CYS A C 1
ATOM 2258 O O . CYS A 1 283 ? 14.867 -29.859 -32.312 1 53.19 283 CYS A O 1
ATOM 2260 N N . GLY A 1 284 ? 15.492 -28.641 -30.594 1 50.72 284 GLY A N 1
ATOM 2261 C CA . GLY A 1 284 ? 16.688 -28.25 -31.312 1 50.72 284 GLY A CA 1
ATOM 2262 C C . GLY A 1 284 ? 17.719 -29.359 -31.406 1 50.72 284 GLY A C 1
ATOM 2263 O O . GLY A 1 284 ? 18.422 -29.469 -32.406 1 50.72 284 GLY A O 1
ATOM 2264 N N . SER A 1 285 ? 17.875 -30.078 -30.406 1 50.59 285 SER A N 1
ATOM 2265 C CA . SER A 1 285 ? 18.875 -31.125 -30.469 1 50.59 285 SER A CA 1
ATOM 2266 C C . SER A 1 285 ? 18.469 -32.219 -31.453 1 50.59 285 SER A C 1
ATOM 2268 O O . SER A 1 285 ? 19.312 -32.969 -31.938 1 50.59 285 SER A O 1
ATOM 2270 N N . SER A 1 286 ? 17.219 -32.438 -31.625 1 48.78 286 SER A N 1
ATOM 2271 C CA . SER A 1 286 ? 16.797 -33.5 -32.562 1 48.78 286 SER A CA 1
ATOM 2272 C C . SER A 1 286 ? 17.047 -33.062 -34 1 48.78 286 SER A C 1
ATOM 2274 O O . SER A 1 286 ? 17.125 -33.906 -34.906 1 48.78 286 SER A O 1
ATOM 2276 N N . LYS A 1 287 ? 17.062 -31.797 -34.281 1 51.09 287 LYS A N 1
ATOM 2277 C CA . LYS A 1 287 ? 17.391 -31.359 -35.625 1 51.09 287 LYS A CA 1
ATOM 2278 C C . LYS A 1 287 ? 18.875 -31.531 -35.938 1 51.09 287 LYS A C 1
ATOM 2280 O O . LYS A 1 287 ? 19.266 -31.797 -37.062 1 51.09 287 LYS A O 1
ATOM 2285 N N . GLU A 1 288 ? 19.625 -31.328 -34.906 1 51.16 288 GLU A N 1
ATOM 2286 C CA . GLU A 1 288 ? 21.062 -31.484 -35.156 1 51.16 288 GLU A CA 1
ATOM 2287 C C . GLU A 1 288 ? 21.438 -32.938 -35.312 1 51.16 288 GLU A C 1
ATOM 2289 O O . GLU A 1 288 ? 22.281 -33.281 -36.156 1 51.16 288 GLU A O 1
ATOM 2294 N N . VAL A 1 289 ? 20.734 -33.812 -34.625 1 50.97 289 VAL A N 1
ATOM 2295 C CA . VAL A 1 289 ? 21.031 -35.219 -34.719 1 50.97 289 VAL A CA 1
ATOM 2296 C C . VAL A 1 289 ? 20.484 -35.781 -36.031 1 50.97 289 VAL A C 1
ATOM 2298 O O . VAL A 1 289 ? 21.125 -36.562 -36.719 1 50.97 289 VAL A O 1
ATOM 2301 N N . SER A 1 290 ? 19.391 -35.25 -36.469 1 51.47 290 SER A N 1
ATOM 2302 C CA . SER A 1 290 ? 18.812 -35.688 -37.75 1 51.47 290 SER A CA 1
ATOM 2303 C C . SER A 1 290 ? 19.594 -35.156 -38.938 1 51.47 290 SER A C 1
ATOM 2305 O O . SER A 1 290 ? 19.719 -35.844 -39.969 1 51.47 290 SER A O 1
ATOM 2307 N N . ALA A 1 291 ? 20.125 -33.938 -38.781 1 53.41 291 ALA A N 1
ATOM 2308 C CA . ALA A 1 291 ? 20.938 -33.344 -39.844 1 53.41 291 ALA A CA 1
ATOM 2309 C C . ALA A 1 291 ? 22.281 -34.062 -39.938 1 53.41 291 ALA A C 1
ATOM 2311 O O . ALA A 1 291 ? 22.812 -34.25 -41.031 1 53.41 291 ALA A O 1
ATOM 2312 N N . LYS A 1 292 ? 22.656 -34.438 -38.781 1 56.22 292 LYS A N 1
ATOM 2313 C CA . LYS A 1 292 ? 23.938 -35.094 -38.75 1 56.22 292 LYS A CA 1
ATOM 2314 C C . LYS A 1 292 ? 23.828 -36.531 -39.281 1 56.22 292 LYS A C 1
ATOM 2316 O O . LYS A 1 292 ? 24.719 -37 -40 1 56.22 292 LYS A O 1
ATOM 2321 N N . ARG A 1 293 ? 22.734 -37.219 -39.125 1 53.5 293 ARG A N 1
ATOM 2322 C CA . ARG A 1 293 ? 22.5 -38.562 -39.625 1 53.5 293 ARG A CA 1
ATOM 2323 C C . ARG A 1 293 ? 22.344 -38.562 -41.156 1 53.5 293 ARG A C 1
ATOM 2325 O O . ARG A 1 293 ? 22.766 -39.531 -41.812 1 53.5 293 ARG A O 1
ATOM 2332 N N . LYS A 1 294 ? 21.906 -37.438 -41.656 1 58.56 294 LYS A N 1
ATOM 2333 C CA . LYS A 1 294 ? 21.766 -37.312 -43.125 1 58.56 294 LYS A CA 1
ATOM 2334 C C . LYS A 1 294 ? 23.125 -37.125 -43.781 1 58.56 294 LYS A C 1
ATOM 2336 O O . LYS A 1 294 ? 23.375 -37.688 -44.844 1 58.56 294 LYS A O 1
ATOM 2341 N N . ARG A 1 295 ? 23.969 -36.344 -43.219 1 56.28 295 ARG A N 1
ATOM 2342 C CA . ARG A 1 295 ? 25.297 -36.094 -43.781 1 56.28 295 ARG A CA 1
ATOM 2343 C C . ARG A 1 295 ? 26.141 -37.375 -43.781 1 56.28 295 ARG A C 1
ATOM 2345 O O . ARG A 1 295 ? 26.859 -37.656 -44.719 1 56.28 295 ARG A O 1
ATOM 2352 N N . ASP A 1 296 ? 26.062 -38.125 -42.75 1 54.78 296 ASP A N 1
ATOM 2353 C CA . ASP A 1 296 ? 26.859 -39.344 -42.594 1 54.78 296 ASP A CA 1
ATOM 2354 C C . ASP A 1 296 ? 26.391 -40.406 -43.562 1 54.78 296 ASP A C 1
ATOM 2356 O O . ASP A 1 296 ? 27.203 -41.219 -44.062 1 54.78 296 ASP A O 1
ATOM 2360 N N . LYS A 1 297 ? 25.094 -40.5 -43.844 1 56.97 297 LYS A N 1
ATOM 2361 C CA . LYS A 1 297 ? 24.547 -41.438 -44.844 1 56.97 297 LYS A CA 1
ATOM 2362 C C . LYS A 1 297 ? 24.984 -41.062 -46.25 1 56.97 297 LYS A C 1
ATOM 2364 O O . LYS A 1 297 ? 25.25 -41.969 -47.062 1 56.97 297 LYS A O 1
ATOM 2369 N N . ASP A 1 298 ? 25.031 -39.781 -46.562 1 57.81 298 ASP A N 1
ATOM 2370 C CA . ASP A 1 298 ? 25.422 -39.344 -47.906 1 57.81 298 ASP A CA 1
ATOM 2371 C C . ASP A 1 298 ? 26.906 -39.625 -48.156 1 57.81 298 ASP A C 1
ATOM 2373 O O . ASP A 1 298 ? 27.297 -39.906 -49.281 1 57.81 298 ASP A O 1
ATOM 2377 N N . GLU A 1 299 ? 27.734 -39.656 -47.062 1 53.91 299 GLU A N 1
ATOM 2378 C CA . GLU A 1 299 ? 29.172 -39.906 -47.219 1 53.91 299 GLU A CA 1
ATOM 2379 C C . GLU A 1 299 ? 29.438 -41.375 -47.438 1 53.91 299 GLU A C 1
ATOM 2381 O O . GLU A 1 299 ? 30.375 -41.75 -48.156 1 53.91 299 GLU A O 1
ATOM 2386 N N . VAL A 1 300 ? 28.625 -42.312 -46.906 1 56.28 300 VAL A N 1
ATOM 2387 C CA . VAL A 1 300 ? 28.828 -43.75 -47.062 1 56.28 300 VAL A CA 1
ATOM 2388 C C . VAL A 1 300 ? 28.438 -44.188 -48.469 1 56.28 300 VAL A C 1
ATOM 2390 O O . VAL A 1 300 ? 29.078 -45.094 -49.031 1 56.28 300 VAL A O 1
ATOM 2393 N N . GLU A 1 301 ? 27.406 -43.562 -49.062 1 52.97 301 GLU A N 1
ATOM 2394 C CA . GLU A 1 301 ? 26.969 -44 -50.375 1 52.97 301 GLU A CA 1
ATOM 2395 C C . GLU A 1 301 ? 28 -43.625 -51.469 1 52.97 301 GLU A C 1
ATOM 2397 O O . GLU A 1 301 ? 28.078 -44.312 -52.5 1 52.97 301 GLU A O 1
ATOM 2402 N N . ASP A 1 302 ? 28.828 -42.594 -51.25 1 52.19 302 ASP A N 1
ATOM 2403 C CA . ASP A 1 302 ? 29.766 -42.188 -52.281 1 52.19 302 ASP A CA 1
ATOM 2404 C C . ASP A 1 302 ? 30.969 -43.125 -52.344 1 52.19 302 ASP A C 1
ATOM 2406 O O . ASP A 1 302 ? 31.734 -43.094 -53.312 1 52.19 302 ASP A O 1
ATOM 2410 N N . VAL A 1 303 ? 31.266 -43.906 -51.281 1 51.44 303 VAL A N 1
ATOM 2411 C CA . VAL A 1 303 ? 32.5 -44.656 -51.281 1 51.44 303 VAL A CA 1
ATOM 2412 C C . VAL A 1 303 ? 32.312 -45.938 -52.094 1 51.44 303 VAL A C 1
ATOM 2414 O O . VAL A 1 303 ? 33.281 -46.5 -52.594 1 51.44 303 VAL A O 1
ATOM 2417 N N . ASP A 1 304 ? 31.109 -46.438 -52.125 1 47.28 304 ASP A N 1
ATOM 2418 C CA . ASP A 1 304 ? 31.047 -47.781 -52.688 1 47.28 304 ASP A CA 1
ATOM 2419 C C . ASP A 1 304 ? 31.062 -47.719 -54.219 1 47.28 304 ASP A C 1
ATOM 2421 O O . ASP A 1 304 ? 31.141 -48.781 -54.875 1 47.28 304 ASP A O 1
ATOM 2425 N N . GLU A 1 305 ? 30.781 -46.531 -54.812 1 46.25 305 GLU A N 1
ATOM 2426 C CA . GLU A 1 305 ? 30.609 -46.656 -56.25 1 46.25 305 GLU A CA 1
ATOM 2427 C C . GLU A 1 305 ? 31.938 -46.812 -56.969 1 46.25 305 GLU A C 1
ATOM 2429 O O . GLU A 1 305 ? 31.984 -47.188 -58.125 1 46.25 305 GLU A O 1
ATOM 2434 N N . ASP A 1 306 ? 33.031 -46.344 -56.312 1 42.94 306 ASP A N 1
ATOM 2435 C CA . ASP A 1 306 ? 34.219 -46.312 -57.188 1 42.94 306 ASP A CA 1
ATOM 2436 C C . ASP A 1 306 ? 34.844 -47.688 -57.312 1 42.94 306 ASP A C 1
ATOM 2438 O O . ASP A 1 306 ? 35.844 -47.875 -58 1 42.94 306 ASP A O 1
ATOM 2442 N N . SER A 1 307 ? 34.531 -48.594 -56.312 1 37.5 307 SER A N 1
ATOM 2443 C CA . SER A 1 307 ? 35.375 -49.781 -56.375 1 37.5 307 SER A CA 1
ATOM 2444 C C . SER A 1 307 ? 34.812 -50.781 -57.375 1 37.5 307 SER A C 1
ATOM 2446 O O . SER A 1 307 ? 35.406 -51.844 -57.562 1 37.5 307 SER A O 1
ATOM 2448 N N . GLU A 1 308 ? 33.656 -50.562 -57.938 1 29.39 308 GLU A N 1
ATOM 2449 C CA . GLU A 1 308 ? 33.469 -51.562 -59 1 29.39 308 GLU A CA 1
ATOM 2450 C C . GLU A 1 308 ? 34.125 -51.094 -60.312 1 29.39 308 GLU A C 1
ATOM 2452 O O . GLU A 1 308 ? 34.062 -49.906 -60.656 1 29.39 308 GLU A O 1
ATOM 2457 N N . MET B 1 1 ? 34.438 50.375 -11.984 1 19.42 1 MET B N 1
ATOM 2458 C CA . MET B 1 1 ? 34.25 49.094 -12.625 1 19.42 1 MET B CA 1
ATOM 2459 C C . MET B 1 1 ? 32.781 48.844 -12.969 1 19.42 1 MET B C 1
ATOM 2461 O O . MET B 1 1 ? 31.906 49.125 -12.156 1 19.42 1 MET B O 1
ATOM 2465 N N . GLN B 1 2 ? 32.344 48.531 -14.273 1 18.58 2 GLN B N 1
ATOM 2466 C CA . GLN B 1 2 ? 31.344 48.875 -15.273 1 18.58 2 GLN B CA 1
ATOM 2467 C C . GLN B 1 2 ? 30.125 47.969 -15.172 1 18.58 2 GLN B C 1
ATOM 2469 O O . GLN B 1 2 ? 29.125 48.188 -15.859 1 18.58 2 GLN B O 1
ATOM 2474 N N . LEU B 1 3 ? 30.078 46.812 -14.469 1 18.94 3 LEU B N 1
ATOM 2475 C CA . LEU B 1 3 ? 29.656 45.594 -15.148 1 18.94 3 LEU B CA 1
ATOM 2476 C C . LEU B 1 3 ? 28.125 45.531 -15.234 1 18.94 3 LEU B C 1
ATOM 2478 O O . LEU B 1 3 ? 27.5 44.688 -14.57 1 18.94 3 LEU B O 1
ATOM 2482 N N . PHE B 1 4 ? 27.219 46.531 -15.242 1 17.86 4 PHE B N 1
ATOM 2483 C CA . PHE B 1 4 ? 25.844 46.406 -14.742 1 17.86 4 PHE B CA 1
ATOM 2484 C C . PHE B 1 4 ? 24.938 45.812 -15.805 1 17.86 4 PHE B C 1
ATOM 2486 O O . PHE B 1 4 ? 23.734 45.625 -15.562 1 17.86 4 PHE B O 1
ATOM 2493 N N . ASP B 1 5 ? 25.375 45.406 -17.047 1 19.42 5 ASP B N 1
ATOM 2494 C CA . ASP B 1 5 ? 24.359 45.688 -18.062 1 19.42 5 ASP B CA 1
ATOM 2495 C C . ASP B 1 5 ? 23.266 44.594 -18.047 1 19.42 5 ASP B C 1
ATOM 2497 O O . ASP B 1 5 ? 23.562 43.406 -18.156 1 19.42 5 ASP B O 1
ATOM 2501 N N . LEU B 1 6 ? 21.922 44.875 -17.594 1 17.92 6 LEU B N 1
ATOM 2502 C CA . LEU B 1 6 ? 20.641 44.25 -17.281 1 17.92 6 LEU B CA 1
ATOM 2503 C C . LEU B 1 6 ? 19.938 43.781 -18.547 1 17.92 6 LEU B C 1
ATOM 2505 O O . LEU B 1 6 ? 19.312 44.594 -19.25 1 17.92 6 LEU B O 1
ATOM 2509 N N . ARG B 1 7 ? 20.625 42.969 -19.438 1 20.34 7 ARG B N 1
ATOM 2510 C CA . ARG B 1 7 ? 20.078 42.594 -20.734 1 20.34 7 ARG B CA 1
ATOM 2511 C C . ARG B 1 7 ? 18.641 42.125 -20.609 1 20.34 7 ARG B C 1
ATOM 2513 O O . ARG B 1 7 ? 18.25 41.594 -19.562 1 20.34 7 ARG B O 1
ATOM 2520 N N . SER B 1 8 ? 17.75 42.156 -21.672 1 18 8 SER B N 1
ATOM 2521 C CA . SER B 1 8 ? 16.406 42.312 -22.188 1 18 8 SER B CA 1
ATOM 2522 C C . SER B 1 8 ? 15.633 41 -22.062 1 18 8 SER B C 1
ATOM 2524 O O . SER B 1 8 ? 16.234 39.906 -22.016 1 18 8 SER B O 1
ATOM 2526 N N . LYS B 1 9 ? 14.203 40.969 -21.859 1 20.39 9 LYS B N 1
ATOM 2527 C CA . LYS B 1 9 ? 12.945 40.438 -21.359 1 20.39 9 LYS B CA 1
ATOM 2528 C C . LYS B 1 9 ? 12.336 39.469 -22.375 1 20.39 9 LYS B C 1
ATOM 2530 O O . LYS B 1 9 ? 11.43 39.812 -23.125 1 20.39 9 LYS B O 1
ATOM 2535 N N . GLY B 1 10 ? 13.047 38.5 -22.984 1 19.27 10 GLY B N 1
ATOM 2536 C CA . GLY B 1 10 ? 12.43 37.75 -24.078 1 19.27 10 GLY B CA 1
ATOM 2537 C C . GLY B 1 10 ? 11.133 37.062 -23.672 1 19.27 10 GLY B C 1
ATOM 2538 O O . GLY B 1 10 ? 10.906 36.812 -22.484 1 19.27 10 GLY B O 1
ATOM 2539 N N . SER B 1 11 ? 10.062 36.938 -24.547 1 20.31 11 SER B N 1
ATOM 2540 C CA . SER B 1 11 ? 8.633 36.75 -24.766 1 20.31 11 SER B CA 1
ATOM 2541 C C . SER B 1 11 ? 8.258 35.25 -24.609 1 20.31 11 SER B C 1
ATOM 2543 O O . SER B 1 11 ? 8.656 34.438 -25.422 1 20.31 11 SER B O 1
ATOM 2545 N N . ARG B 1 12 ? 8.336 34.625 -23.484 1 18.78 12 ARG B N 1
ATOM 2546 C CA . ARG B 1 12 ? 8.055 33.219 -23.328 1 18.78 12 ARG B CA 1
ATOM 2547 C C . ARG B 1 12 ? 6.594 32.906 -23.656 1 18.78 12 ARG B C 1
ATOM 2549 O O . ARG B 1 12 ? 5.684 33.5 -23.078 1 18.78 12 ARG B O 1
ATOM 2556 N N . LYS B 1 13 ? 6.297 32.281 -24.859 1 21.27 13 LYS B N 1
ATOM 2557 C CA . LYS B 1 13 ? 5.035 31.906 -25.484 1 21.27 13 LYS B CA 1
ATOM 2558 C C . LYS B 1 13 ? 4.25 30.953 -24.594 1 21.27 13 LYS B C 1
ATOM 2560 O O . LYS B 1 13 ? 4.789 29.938 -24.125 1 21.27 13 LYS B O 1
ATOM 2565 N N . PRO B 1 14 ? 3.125 31.359 -23.969 1 19.91 14 PRO B N 1
ATOM 2566 C CA . PRO B 1 14 ? 2.271 30.656 -23 1 19.91 14 PRO B CA 1
ATOM 2567 C C . PRO B 1 14 ? 1.577 29.438 -23.594 1 19.91 14 PRO B C 1
ATOM 2569 O O . PRO B 1 14 ? 1.142 29.484 -24.75 1 19.91 14 PRO B O 1
ATOM 2572 N N . VAL B 1 15 ? 2.055 28.219 -23.297 1 20.56 15 VAL B N 1
ATOM 2573 C CA . VAL B 1 15 ? 1.58 26.938 -23.797 1 20.56 15 VAL B CA 1
ATOM 2574 C C . VAL B 1 15 ? 0.076 26.812 -23.562 1 20.56 15 VAL B C 1
ATOM 2576 O O . VAL B 1 15 ? -0.415 27.094 -22.469 1 20.56 15 VAL B O 1
ATOM 2579 N N . SER B 1 16 ? -0.755 26.797 -24.625 1 19.05 16 SER B N 1
ATOM 2580 C CA . SER B 1 16 ? -2.172 26.797 -24.969 1 19.05 16 SER B CA 1
ATOM 2581 C C . SER B 1 16 ? -2.857 25.531 -24.5 1 19.05 16 SER B C 1
ATOM 2583 O O . SER B 1 16 ? -2.43 24.422 -24.844 1 19.05 16 SER B O 1
ATOM 2585 N N . TRP B 1 17 ? -3.367 25.453 -23.234 1 19.03 17 TRP B N 1
ATOM 2586 C CA . TRP B 1 17 ? -4.148 24.406 -22.578 1 19.03 17 TRP B CA 1
ATOM 2587 C C . TRP B 1 17 ? -5.379 24.047 -23.406 1 19.03 17 TRP B C 1
ATOM 2589 O O . TRP B 1 17 ? -6.258 24.891 -23.625 1 19.03 17 TRP B O 1
ATOM 2599 N N . GLU B 1 18 ? -5.109 23.312 -24.547 1 18.27 18 GLU B N 1
ATOM 2600 C CA . GLU B 1 18 ? -6.125 22.953 -25.531 1 18.27 18 GLU B CA 1
ATOM 2601 C C . GLU B 1 18 ? -7.375 22.391 -24.844 1 18.27 18 GLU B C 1
ATOM 2603 O O . GLU B 1 18 ? -7.34 22.031 -23.672 1 18.27 18 GLU B O 1
ATOM 2608 N N . ASN B 1 19 ? -8.289 21.625 -25.672 1 19.09 19 ASN B N 1
ATOM 2609 C CA . ASN B 1 19 ? -9.695 21.609 -26.047 1 19.09 19 ASN B CA 1
ATOM 2610 C C . ASN B 1 19 ? -10.492 20.594 -25.234 1 19.09 19 ASN B C 1
ATOM 2612 O O . ASN B 1 19 ? -11.578 20.188 -25.641 1 19.09 19 ASN B O 1
ATOM 2616 N N . GLY B 1 20 ? -10.039 20.156 -24.125 1 18.48 20 GLY B N 1
ATOM 2617 C CA . GLY B 1 20 ? -10.68 18.906 -23.703 1 18.48 20 GLY B CA 1
ATOM 2618 C C . GLY B 1 20 ? -12.172 19.062 -23.469 1 18.48 20 GLY B C 1
ATOM 2619 O O . GLY B 1 20 ? -12.609 20.047 -22.859 1 18.48 20 GLY B O 1
ATOM 2620 N N . LYS B 1 21 ? -12.93 18.5 -24.406 1 19.34 21 LYS B N 1
ATOM 2621 C CA . LYS B 1 21 ? -14.375 18.578 -24.594 1 19.34 21 LYS B CA 1
ATOM 2622 C C . LYS B 1 21 ? -15.117 18.078 -23.359 1 19.34 21 LYS B C 1
ATOM 2624 O O . LYS B 1 21 ? -14.812 16.984 -22.859 1 19.34 21 LYS B O 1
ATOM 2629 N N . PRO B 1 22 ? -15.648 18.906 -22.516 1 18.62 22 PRO B N 1
ATOM 2630 C CA . PRO B 1 22 ? -16.312 18.547 -21.266 1 18.62 22 PRO B CA 1
ATOM 2631 C C . PRO B 1 22 ? -17.578 17.734 -21.484 1 18.62 22 PRO B C 1
ATOM 2633 O O . PRO B 1 22 ? -18.453 18.141 -22.25 1 18.62 22 PRO B O 1
ATOM 2636 N N . LEU B 1 23 ? -17.5 16.406 -21.719 1 20.11 23 LEU B N 1
ATOM 2637 C CA . LEU B 1 23 ? -18.734 15.688 -22.016 1 20.11 23 LEU B CA 1
ATOM 2638 C C . LEU B 1 23 ? -19.797 15.953 -20.953 1 20.11 23 LEU B C 1
ATOM 2640 O O . LEU B 1 23 ? -19.469 16.188 -19.797 1 20.11 23 LEU B O 1
ATOM 2644 N N . PRO B 1 24 ? -21.031 16.172 -21.375 1 19.03 24 PRO B N 1
ATOM 2645 C CA . PRO B 1 24 ? -22.188 16.703 -20.656 1 19.03 24 PRO B CA 1
ATOM 2646 C C . PRO B 1 24 ? -22.688 15.742 -19.578 1 19.03 24 PRO B C 1
ATOM 2648 O O . PRO B 1 24 ? -22.656 14.523 -19.766 1 19.03 24 PRO B O 1
ATOM 2651 N N . CYS B 1 25 ? -22.359 16.031 -18.375 1 18.17 25 CYS B N 1
ATOM 2652 C CA . CYS B 1 25 ? -22.703 15.32 -17.141 1 18.17 25 CYS B CA 1
ATOM 2653 C C . CYS B 1 25 ? -24.203 15.18 -16.984 1 18.17 25 CYS B C 1
ATOM 2655 O O . CYS B 1 25 ? -24.922 16.188 -16.969 1 18.17 25 CYS B O 1
ATOM 2657 N N . ARG B 1 26 ? -24.75 14.109 -17.609 1 17.59 26 ARG B N 1
ATOM 2658 C CA . ARG B 1 26 ? -26.172 13.797 -17.562 1 17.59 26 ARG B CA 1
ATOM 2659 C C . ARG B 1 26 ? -26.719 13.891 -16.141 1 17.59 26 ARG B C 1
ATOM 2661 O O . ARG B 1 26 ? -25.969 13.68 -15.172 1 17.59 26 ARG B O 1
ATOM 2668 N N . LEU B 1 27 ? -27.984 14.32 -16.094 1 17.03 27 LEU B N 1
ATOM 2669 C CA . LEU B 1 27 ? -28.969 14.867 -15.18 1 17.03 27 LEU B CA 1
ATOM 2670 C C . LEU B 1 27 ? -29.297 13.867 -14.07 1 17.03 27 LEU B C 1
ATOM 2672 O O . LEU B 1 27 ? -29.078 12.664 -14.234 1 17.03 27 LEU B O 1
ATOM 2676 N N . HIS B 1 28 ? -29.922 14.336 -13.008 1 17.83 28 HIS B N 1
ATOM 2677 C CA . HIS B 1 28 ? -30.234 14.328 -11.586 1 17.83 28 HIS B CA 1
ATOM 2678 C C . HIS B 1 28 ? -31.312 13.289 -11.273 1 17.83 28 HIS B C 1
ATOM 2680 O O . HIS B 1 28 ? -31.859 13.273 -10.172 1 17.83 28 HIS B O 1
ATOM 2686 N N . ALA B 1 29 ? -31.234 12.07 -11.961 1 18.41 29 ALA B N 1
ATOM 2687 C CA . ALA B 1 29 ? -32.531 11.414 -11.734 1 18.41 29 ALA B CA 1
ATOM 2688 C C . ALA B 1 29 ? -32.781 11.234 -10.25 1 18.41 29 ALA B C 1
ATOM 2690 O O . ALA B 1 29 ? -31.875 11.023 -9.461 1 18.41 29 ALA B O 1
ATOM 2691 N N . GLY B 1 30 ? -33.938 11.781 -9.711 1 17.88 30 GLY B N 1
ATOM 2692 C CA . GLY B 1 30 ? -34.656 12.031 -8.477 1 17.88 30 GLY B CA 1
ATOM 2693 C C . GLY B 1 30 ? -34.969 10.766 -7.703 1 17.88 30 GLY B C 1
ATOM 2694 O O . GLY B 1 30 ? -35.656 9.883 -8.211 1 17.88 30 GLY B O 1
ATOM 2695 N N . SER B 1 31 ? -33.906 10.156 -7.082 1 18.02 31 SER B N 1
ATOM 2696 C CA . SER B 1 31 ? -34 8.922 -6.309 1 18.02 31 SER B CA 1
ATOM 2697 C C . SER B 1 31 ? -35.094 9.016 -5.246 1 18.02 31 SER B C 1
ATOM 2699 O O . SER B 1 31 ? -35.125 9.977 -4.473 1 18.02 31 SER B O 1
ATOM 2701 N N . SER B 1 32 ? -36.281 8.57 -5.598 1 18.33 32 SER B N 1
ATOM 2702 C CA . SER B 1 32 ? -37.469 8.484 -4.758 1 18.33 32 SER B CA 1
ATOM 2703 C C . SER B 1 32 ? -37.156 7.738 -3.461 1 18.33 32 SER B C 1
ATOM 2705 O O . SER B 1 32 ? -36.531 6.688 -3.473 1 18.33 32 SER B O 1
ATOM 2707 N N . LEU B 1 33 ? -37.188 8.438 -2.324 1 18.66 33 LEU B N 1
ATOM 2708 C CA . LEU B 1 33 ? -36.969 8.328 -0.889 1 18.66 33 LEU B CA 1
ATOM 2709 C C . LEU B 1 33 ? -37.844 7.238 -0.279 1 18.66 33 LEU B C 1
ATOM 2711 O O . LEU B 1 33 ? -39.062 7.418 -0.139 1 18.66 33 LEU B O 1
ATOM 2715 N N . LEU B 1 34 ? -37.719 5.98 -0.907 1 18.09 34 LEU B N 1
ATOM 2716 C CA . LEU B 1 34 ? -38.688 5.047 -0.36 1 18.09 34 LEU B CA 1
ATOM 2717 C C . LEU B 1 34 ? -38.562 4.961 1.158 1 18.09 34 LEU B C 1
ATOM 2719 O O . LEU B 1 34 ? -37.469 5.016 1.699 1 18.09 34 LEU B O 1
ATOM 2723 N N . LEU B 1 35 ? -39.656 5.02 1.862 1 18.95 35 LEU B N 1
ATOM 2724 C CA . LEU B 1 35 ? -40.188 5.203 3.205 1 18.95 35 LEU B CA 1
ATOM 2725 C C . LEU B 1 35 ? -39.906 3.99 4.082 1 18.95 35 LEU B C 1
ATOM 2727 O O . LEU B 1 35 ? -40.344 3.928 5.23 1 18.95 35 LEU B O 1
ATOM 2731 N N . VAL B 1 36 ? -38.688 3.258 3.861 1 18.91 36 VAL B N 1
ATOM 2732 C CA . VAL B 1 36 ? -38.875 1.956 4.492 1 18.91 36 VAL B CA 1
ATOM 2733 C C . VAL B 1 36 ? -39.031 2.131 6.004 1 18.91 36 VAL B C 1
ATOM 2735 O O . VAL B 1 36 ? -38.312 2.938 6.613 1 18.91 36 VAL B O 1
ATOM 2738 N N . PRO B 1 37 ? -40.062 1.523 6.539 1 19.78 37 PRO B N 1
ATOM 2739 C CA . PRO B 1 37 ? -40.625 1.603 7.883 1 19.78 37 PRO B CA 1
ATOM 2740 C C . PRO B 1 37 ? -39.656 1.116 8.961 1 19.78 37 PRO B C 1
ATOM 2742 O O . PRO B 1 37 ? -38.75 0.339 8.68 1 19.78 37 PRO B O 1
ATOM 2745 N N . THR B 1 38 ? -39.531 1.865 10.062 1 18.61 38 THR B N 1
ATOM 2746 C CA . THR B 1 38 ? -38.75 2.012 11.273 1 18.61 38 THR B CA 1
ATOM 2747 C C . THR B 1 38 ? -38.875 0.777 12.164 1 18.61 38 THR B C 1
ATOM 2749 O O . THR B 1 38 ? -39.844 0.622 12.875 1 18.61 38 THR B O 1
ATOM 2752 N N . ARG B 1 39 ? -38.625 -0.512 11.555 1 19.02 39 ARG B N 1
ATOM 2753 C CA . ARG B 1 39 ? -39.062 -1.545 12.492 1 19.02 39 ARG B CA 1
ATOM 2754 C C . ARG B 1 39 ? -38.375 -1.372 13.852 1 19.02 39 ARG B C 1
ATOM 2756 O O . ARG B 1 39 ? -37.25 -0.853 13.938 1 19.02 39 ARG B O 1
ATOM 2763 N N . PRO B 1 40 ? -39 -1.929 14.945 1 19.61 40 PRO B N 1
ATOM 2764 C CA . PRO B 1 40 ? -39 -1.716 16.391 1 19.61 40 PRO B CA 1
ATOM 2765 C C . PRO B 1 40 ? -37.688 -2.221 17.047 1 19.61 40 PRO B C 1
ATOM 2767 O O . PRO B 1 40 ? -37 -3.068 16.469 1 19.61 40 PRO B O 1
ATOM 2770 N N . LEU B 1 41 ? -37.188 -1.567 18.109 1 18.97 41 LEU B N 1
ATOM 2771 C CA . LEU B 1 41 ? -36.062 -1.382 19.016 1 18.97 41 LEU B CA 1
ATOM 2772 C C . LEU B 1 41 ? -35.781 -2.658 19.797 1 18.97 41 LEU B C 1
ATOM 2774 O O . LEU B 1 41 ? -36.25 -2.811 20.938 1 18.97 41 LEU B O 1
ATOM 2778 N N . ILE B 1 42 ? -35.969 -3.936 19.234 1 19.2 42 ILE B N 1
ATOM 2779 C CA . ILE B 1 42 ? -36.031 -4.898 20.328 1 19.2 42 ILE B CA 1
ATOM 2780 C C . ILE B 1 42 ? -34.688 -4.914 21.062 1 19.2 42 ILE B C 1
ATOM 2782 O O . ILE B 1 42 ? -33.625 -5.004 20.453 1 19.2 42 ILE B O 1
ATOM 2786 N N . LEU B 1 43 ? -34.656 -4.566 22.359 1 18.64 43 LEU B N 1
ATOM 2787 C CA . LEU B 1 43 ? -33.719 -4.297 23.453 1 18.64 43 LEU B CA 1
ATOM 2788 C C . LEU B 1 43 ? -32.938 -5.547 23.812 1 18.64 43 LEU B C 1
ATOM 2790 O O . LEU B 1 43 ? -33.281 -6.277 24.734 1 18.64 43 LEU B O 1
ATOM 2794 N N . ARG B 1 44 ? -32.719 -6.52 22.891 1 18.19 44 ARG B N 1
ATOM 2795 C CA . ARG B 1 44 ? -32.312 -7.711 23.641 1 18.19 44 ARG B CA 1
ATOM 2796 C C . ARG B 1 44 ? -31.047 -7.457 24.438 1 18.19 44 ARG B C 1
ATOM 2798 O O . ARG B 1 44 ? -30.172 -6.723 23.984 1 18.19 44 ARG B O 1
ATOM 2805 N N . ARG B 1 45 ? -31.078 -7.754 25.734 1 19.91 45 ARG B N 1
ATOM 2806 C CA . ARG B 1 45 ? -30.219 -7.719 26.906 1 19.91 45 ARG B CA 1
ATOM 2807 C C . ARG B 1 45 ? -28.906 -8.469 26.656 1 19.91 45 ARG B C 1
ATOM 2809 O O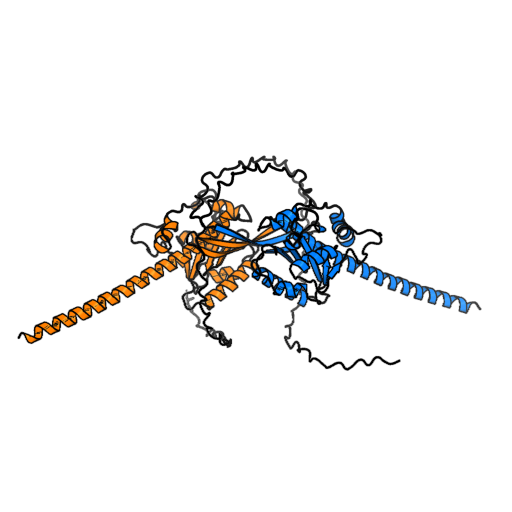 . ARG B 1 45 ? -28.938 -9.648 26.297 1 19.91 45 ARG B O 1
ATOM 2816 N N . PHE B 1 46 ? -27.891 -7.801 26.062 1 19.42 46 PHE B N 1
ATOM 2817 C CA . PHE B 1 46 ? -26.609 -8.383 25.719 1 19.42 46 PHE B CA 1
ATOM 2818 C C . PHE B 1 46 ? -25.953 -9.008 26.938 1 19.42 46 PHE B C 1
ATOM 2820 O O . PHE B 1 46 ? -25.766 -8.344 27.953 1 19.42 46 PHE B O 1
ATOM 2827 N N . ALA B 1 47 ? -26.328 -10.273 27.219 1 20.7 47 ALA B N 1
ATOM 2828 C CA . ALA B 1 47 ? -25.734 -11.016 28.328 1 20.7 47 ALA B CA 1
ATOM 2829 C C . ALA B 1 47 ? -24.203 -10.875 28.312 1 20.7 47 ALA B C 1
ATOM 2831 O O . ALA B 1 47 ? -23.609 -10.625 27.266 1 20.7 47 ALA B O 1
ATOM 2832 N N . PRO B 1 48 ? -23.578 -10.875 29.516 1 20.48 48 PRO B N 1
ATOM 2833 C CA . PRO B 1 48 ? -22.203 -10.539 29.922 1 20.48 48 PRO B CA 1
ATOM 2834 C C . PRO B 1 48 ? -21.156 -11.422 29.25 1 20.48 48 PRO B C 1
ATOM 2836 O O . PRO B 1 48 ? -21.219 -12.648 29.375 1 20.48 48 PRO B O 1
ATOM 2839 N N . SER B 1 49 ? -21 -11.312 27.906 1 19.48 49 SER B N 1
ATOM 2840 C CA . SER B 1 49 ? -20.094 -12.32 27.375 1 19.48 49 SER B CA 1
ATOM 2841 C C . SER B 1 49 ? -18.812 -12.391 28.188 1 19.48 49 SER B C 1
ATOM 2843 O O . SER B 1 49 ? -18.25 -11.359 28.578 1 19.48 49 SER B O 1
ATOM 2845 N N . CYS B 1 50 ? -18.625 -13.492 28.938 1 20.27 50 CYS B N 1
ATOM 2846 C CA . CYS B 1 50 ? -17.516 -14.031 29.703 1 20.27 50 CYS B CA 1
ATOM 2847 C C . CYS B 1 50 ? -16.188 -13.867 28.969 1 20.27 50 CYS B C 1
ATOM 2849 O O . CYS B 1 50 ? -16.078 -14.227 27.797 1 20.27 50 CYS B O 1
ATOM 2851 N N . LEU B 1 51 ? -15.422 -12.914 29.422 1 20.3 51 LEU B N 1
ATOM 2852 C CA . LEU B 1 51 ? -14.078 -12.477 29.078 1 20.3 51 LEU B CA 1
ATOM 2853 C C . LEU B 1 51 ? -13.133 -13.672 28.938 1 20.3 51 LEU B C 1
ATOM 2855 O O . LEU B 1 51 ? -12.75 -14.281 29.938 1 20.3 51 LEU B O 1
ATOM 2859 N N . VAL B 1 52 ? -13.547 -14.711 28.125 1 19.69 52 VAL B N 1
ATOM 2860 C CA . VAL B 1 52 ? -12.578 -15.805 28.109 1 19.69 52 VAL B CA 1
ATOM 2861 C C . VAL B 1 52 ? -11.18 -15.25 27.844 1 19.69 52 VAL B C 1
ATOM 2863 O O . VAL B 1 52 ? -10.953 -14.57 26.844 1 19.69 52 VAL B O 1
ATOM 2866 N N . LEU B 1 53 ? -10.461 -15 28.875 1 20.27 53 LEU B N 1
ATOM 2867 C CA . LEU B 1 53 ? -9.039 -14.711 29 1 20.27 53 LEU B CA 1
ATOM 2868 C C . LEU B 1 53 ? -8.211 -15.672 28.156 1 20.27 53 LEU B C 1
ATOM 2870 O O . LEU B 1 53 ? -8.008 -16.828 28.547 1 20.27 53 LEU B O 1
ATOM 2874 N N . SER B 1 54 ? -8.695 -16.031 26.922 1 20.16 54 SER B N 1
ATOM 2875 C CA . SER B 1 54 ? -7.852 -17.047 26.312 1 20.16 54 SER B CA 1
ATOM 2876 C C . SER B 1 54 ? -6.383 -16.641 26.328 1 20.16 54 SER B C 1
ATOM 2878 O O . SER B 1 54 ? -6.047 -15.531 25.906 1 20.16 54 SER B O 1
ATOM 2880 N N . HIS B 1 55 ? -5.645 -17.078 27.297 1 20.62 55 HIS B N 1
ATOM 2881 C CA . HIS B 1 55 ? -4.195 -17.172 27.422 1 20.62 55 HIS B CA 1
ATOM 2882 C C . HIS B 1 55 ? -3.547 -17.578 26.109 1 20.62 55 HIS B C 1
ATOM 2884 O O . HIS B 1 55 ? -3.703 -18.719 25.672 1 20.62 55 HIS B O 1
ATOM 2890 N N . TYR B 1 56 ? -3.762 -16.797 25.156 1 21.09 56 TYR B N 1
ATOM 2891 C CA . TYR B 1 56 ? -3.037 -17.141 23.938 1 21.09 56 TYR B CA 1
ATOM 2892 C C . TYR B 1 56 ? -1.567 -17.422 24.234 1 21.09 56 TYR B C 1
ATOM 2894 O O . TYR B 1 56 ? -0.85 -16.531 24.719 1 21.09 56 TYR B O 1
ATOM 2902 N N . GLY B 1 57 ? -1.23 -18.578 24.781 1 21.16 57 GLY B N 1
ATOM 2903 C CA . GLY B 1 57 ? 0.098 -19.156 24.922 1 21.16 57 GLY B CA 1
ATOM 2904 C C . GLY B 1 57 ? 1.013 -18.812 23.75 1 21.16 57 GLY B C 1
ATOM 2905 O O . GLY B 1 57 ? 0.544 -18.547 22.641 1 21.16 57 GLY B O 1
ATOM 2906 N N . SER B 1 58 ? 2.176 -18.297 24.094 1 23.98 58 SER B N 1
ATOM 2907 C CA . SER B 1 58 ? 3.385 -18.047 23.328 1 23.98 58 SER B CA 1
ATOM 2908 C C . SER B 1 58 ? 3.646 -19.172 22.328 1 23.98 58 SER B C 1
ATOM 2910 O O . SER B 1 58 ? 4.07 -20.266 22.703 1 23.98 58 SER B O 1
ATOM 2912 N N . SER B 1 59 ? 2.637 -19.625 21.641 1 24.42 59 SER B N 1
ATOM 2913 C CA . SER B 1 59 ? 3.061 -20.734 20.797 1 24.42 59 SER B CA 1
ATOM 2914 C C . SER B 1 59 ? 4.355 -20.391 20.062 1 24.42 59 SER B C 1
ATOM 2916 O O . SER B 1 59 ? 4.41 -19.438 19.297 1 24.42 59 SER B O 1
ATOM 2918 N N . THR B 1 60 ? 5.516 -20.531 20.75 1 27.62 60 THR B N 1
ATOM 2919 C CA . THR B 1 60 ? 6.871 -20.766 20.25 1 27.62 60 THR B CA 1
ATOM 2920 C C . THR B 1 60 ? 6.84 -21.547 18.938 1 27.62 60 THR B C 1
ATOM 2922 O O . THR B 1 60 ? 6.516 -22.734 18.922 1 27.62 60 THR B O 1
ATOM 2925 N N . ASN B 1 61 ? 6.129 -21.016 18.062 1 28.22 61 ASN B N 1
ATOM 2926 C CA . ASN B 1 61 ? 6.324 -21.781 16.844 1 28.22 61 ASN B CA 1
ATOM 2927 C C . ASN B 1 61 ? 7.789 -22.156 16.641 1 28.22 61 ASN B C 1
ATOM 2929 O O . ASN B 1 61 ? 8.641 -21.281 16.469 1 28.22 61 ASN B O 1
ATOM 2933 N N . PRO B 1 62 ? 8.258 -23.281 17.172 1 32.28 62 PRO B N 1
ATOM 2934 C CA . PRO B 1 62 ? 9.672 -23.656 17.297 1 32.28 62 PRO B CA 1
ATOM 2935 C C . PRO B 1 62 ? 10.461 -23.359 16.016 1 32.28 62 PRO B C 1
ATOM 2937 O O . PRO B 1 62 ? 11.625 -22.953 16.094 1 32.28 62 PRO B O 1
ATOM 2940 N N . ASN B 1 63 ? 10.148 -24.172 15.023 1 29.33 63 ASN B N 1
ATOM 2941 C CA . ASN B 1 63 ? 11.125 -24.375 13.961 1 29.33 63 ASN B CA 1
ATOM 2942 C C . ASN B 1 63 ? 11.148 -23.203 12.992 1 29.33 63 ASN B C 1
ATOM 2944 O O . ASN B 1 63 ? 10.203 -23 12.234 1 29.33 63 ASN B O 1
ATOM 2948 N N . PRO B 1 64 ? 11.781 -22.047 13.414 1 34.41 64 PRO B N 1
ATOM 2949 C CA . PRO B 1 64 ? 11.93 -20.953 12.453 1 34.41 64 PRO B CA 1
ATOM 2950 C C . PRO B 1 64 ? 12.32 -21.438 11.055 1 34.41 64 PRO B C 1
ATOM 2952 O O . PRO B 1 64 ? 12.984 -22.469 10.922 1 34.41 64 PRO B O 1
ATOM 2955 N N . PRO B 1 65 ? 11.578 -21.203 10.078 1 33.94 65 PRO B N 1
ATOM 2956 C CA . PRO B 1 65 ? 12.148 -21.703 8.82 1 33.94 65 PRO B CA 1
ATOM 2957 C C . PRO B 1 65 ? 13.648 -21.438 8.711 1 33.94 65 PRO B C 1
ATOM 2959 O O . PRO B 1 65 ? 14.156 -20.469 9.305 1 33.94 65 PRO B O 1
ATOM 2962 N N . PRO B 1 66 ? 14.484 -22.312 8.445 1 32.56 66 PRO B N 1
ATOM 2963 C CA . PRO B 1 66 ? 15.93 -22.109 8.336 1 32.56 66 PRO B CA 1
ATOM 2964 C C . PRO B 1 66 ? 16.297 -20.828 7.59 1 32.56 66 PRO B C 1
ATOM 2966 O O . PRO B 1 66 ? 15.641 -20.469 6.617 1 32.56 66 PRO B O 1
ATOM 2969 N N . LYS B 1 67 ? 17.109 -19.766 8.133 1 38.31 67 LYS B N 1
ATOM 2970 C CA . LYS B 1 67 ? 17.578 -18.391 7.965 1 38.31 67 LYS B CA 1
ATOM 2971 C C . LYS B 1 67 ? 18.109 -18.156 6.555 1 38.31 67 LYS B C 1
ATOM 2973 O O . LYS B 1 67 ? 17.906 -17.078 5.984 1 38.31 67 LYS B O 1
ATOM 2978 N N . SER B 1 68 ? 19.219 -18.828 6.086 1 40.62 68 SER B N 1
ATOM 2979 C CA . SER B 1 68 ? 20.188 -18.359 5.094 1 40.62 68 SER B CA 1
ATOM 2980 C C . SER B 1 68 ? 19.531 -18.203 3.725 1 40.62 68 SER B C 1
ATOM 2982 O O . SER B 1 68 ? 19.797 -17.219 3.02 1 40.62 68 SER B O 1
ATOM 2984 N N . MET B 1 69 ? 19.172 -19.406 3.031 1 46.84 69 MET B N 1
ATOM 2985 C CA . MET B 1 69 ? 18.734 -19.625 1.655 1 46.84 69 MET B CA 1
ATOM 2986 C C . MET B 1 69 ? 17.281 -19.188 1.47 1 46.84 69 MET B C 1
ATOM 2988 O O . MET B 1 69 ? 16.531 -19.844 0.737 1 46.84 69 MET B O 1
ATOM 2992 N N . ALA B 1 70 ? 16.766 -18.141 2.336 1 70.56 70 ALA B N 1
ATOM 2993 C CA . ALA B 1 70 ? 15.32 -18.016 2.398 1 70.56 70 ALA B CA 1
ATOM 2994 C C . ALA B 1 70 ? 14.844 -16.766 1.649 1 70.56 70 ALA B C 1
ATOM 2996 O O . ALA B 1 70 ? 15.586 -15.797 1.513 1 70.56 70 ALA B O 1
ATOM 2997 N N . SER B 1 71 ? 13.992 -16.797 0.805 1 83.62 71 SER B N 1
ATOM 2998 C CA . SER B 1 71 ? 13.273 -15.688 0.185 1 83.62 71 SER B CA 1
ATOM 2999 C C . SER B 1 71 ? 12.922 -14.617 1.211 1 83.62 71 SER B C 1
ATOM 3001 O O . SER B 1 71 ? 12.656 -14.93 2.373 1 83.62 71 SER B O 1
ATOM 3003 N N . GLN B 1 72 ? 13.289 -13.328 0.882 1 92.62 72 GLN B N 1
ATOM 3004 C CA . GLN B 1 72 ? 13.023 -12.195 1.764 1 92.62 72 GLN B CA 1
ATOM 3005 C C . GLN B 1 72 ? 11.922 -11.305 1.204 1 92.62 72 GLN B C 1
ATOM 3007 O O . GLN B 1 72 ? 11.805 -11.141 -0.012 1 92.62 72 GLN B O 1
ATOM 3012 N N . ILE B 1 73 ? 11.117 -10.766 2.109 1 94.81 73 ILE B N 1
ATOM 3013 C CA . ILE B 1 73 ? 10.086 -9.805 1.745 1 94.81 73 ILE B CA 1
ATOM 3014 C C . ILE B 1 73 ? 10.219 -8.547 2.605 1 94.81 73 ILE B C 1
ATOM 3016 O O . ILE B 1 73 ? 10.516 -8.641 3.801 1 94.81 73 ILE B O 1
ATOM 3020 N N . SER B 1 74 ? 10.102 -7.371 1.984 1 95.38 74 SER B N 1
ATOM 3021 C CA . SER B 1 74 ? 10.156 -6.102 2.703 1 95.38 74 SER B CA 1
ATOM 3022 C C . SER B 1 74 ? 9.016 -5.18 2.295 1 95.38 74 SER B C 1
ATOM 3024 O O . SER B 1 74 ? 8.648 -5.117 1.119 1 95.38 74 SER B O 1
ATOM 3026 N N . MET B 1 75 ? 8.516 -4.523 3.254 1 96.19 75 MET B N 1
ATOM 3027 C CA . MET B 1 75 ? 7.43 -3.582 2.992 1 96.19 75 MET B CA 1
ATOM 3028 C C . MET B 1 75 ? 7.969 -2.266 2.445 1 96.19 75 MET B C 1
ATOM 3030 O O . MET B 1 75 ? 8.938 -1.717 2.979 1 96.19 75 MET B O 1
ATOM 3034 N N . ILE B 1 76 ? 7.254 -1.743 1.419 1 96.69 76 ILE B N 1
ATOM 3035 C CA . ILE B 1 76 ? 7.645 -0.489 0.783 1 96.69 76 ILE B CA 1
ATOM 3036 C C . ILE B 1 76 ? 6.617 0.595 1.109 1 96.69 76 ILE B C 1
ATOM 3038 O O . ILE B 1 76 ? 6.953 1.781 1.157 1 96.69 76 ILE B O 1
ATOM 3042 N N . GLY B 1 77 ? 5.426 0.192 1.288 1 97.25 77 GLY B N 1
ATOM 3043 C CA . GLY B 1 77 ? 4.344 1.129 1.543 1 97.25 77 GLY B CA 1
ATOM 3044 C C . GLY B 1 77 ? 3.037 0.447 1.899 1 97.25 77 GLY B C 1
ATOM 3045 O O . GLY B 1 77 ? 2.965 -0.782 1.946 1 97.25 77 GLY B O 1
ATOM 3046 N N . GLY B 1 78 ? 2.033 1.325 2.205 1 97.62 78 GLY B N 1
ATOM 3047 C CA . GLY B 1 78 ? 0.723 0.812 2.574 1 97.62 78 GLY B CA 1
ATOM 3048 C C . GLY B 1 78 ? -0.396 1.809 2.338 1 97.62 78 GLY B C 1
ATOM 3049 O O . GLY B 1 78 ? -0.147 3.006 2.189 1 97.62 78 GLY B O 1
ATOM 3050 N N . GLU B 1 79 ? -1.57 1.22 2.209 1 97.62 79 GLU B N 1
ATOM 3051 C CA . GLU B 1 79 ? -2.809 1.987 2.115 1 97.62 79 GLU B CA 1
ATOM 3052 C C . GLU B 1 79 ? -3.68 1.782 3.352 1 97.62 79 GLU B C 1
ATOM 3054 O O . GLU B 1 79 ? -3.896 0.647 3.783 1 97.62 79 GLU B O 1
ATOM 3059 N N . TYR B 1 80 ? -4.156 2.869 3.854 1 97.94 80 TYR B N 1
ATOM 3060 C CA . TYR B 1 80 ? -4.922 2.816 5.094 1 97.94 80 TYR B CA 1
ATOM 3061 C C . TYR B 1 80 ? -6.176 3.678 4.996 1 97.94 80 TYR B C 1
ATOM 3063 O O . TYR B 1 80 ? -6.289 4.523 4.105 1 97.94 80 TYR B O 1
ATOM 3071 N N . LYS B 1 81 ? -7.094 3.395 5.848 1 97.25 81 LYS B N 1
ATOM 3072 C CA . LYS B 1 81 ? -8.273 4.219 6.078 1 97.25 81 LYS B CA 1
ATOM 3073 C C . LYS B 1 81 ? -8.312 4.73 7.52 1 97.25 81 LYS B C 1
ATOM 3075 O O . LYS B 1 81 ? -8.047 3.977 8.453 1 97.25 81 LYS B O 1
ATOM 3080 N N . VAL B 1 82 ? -8.562 6 7.664 1 97.62 82 VAL B N 1
ATOM 3081 C CA . VAL B 1 82 ? -8.664 6.598 8.992 1 97.62 82 VAL B CA 1
ATOM 3082 C C . VAL B 1 82 ? -10.086 7.094 9.234 1 97.62 82 VAL B C 1
ATOM 3084 O O . VAL B 1 82 ? -10.703 7.672 8.336 1 97.62 82 VAL B O 1
ATOM 3087 N N . ARG B 1 83 ? -10.602 6.84 10.32 1 97.06 83 ARG B N 1
ATOM 3088 C CA . ARG B 1 83 ? -11.805 7.465 10.844 1 97.06 83 ARG B CA 1
ATOM 3089 C C . ARG B 1 83 ? -11.5 8.312 12.07 1 97.06 83 ARG B C 1
ATOM 3091 O O . ARG B 1 83 ? -11.031 7.793 13.086 1 97.06 83 ARG B O 1
ATOM 3098 N N . THR B 1 84 ? -11.742 9.555 11.984 1 96.56 84 THR B N 1
ATOM 3099 C CA . THR B 1 84 ? -11.375 10.469 13.055 1 96.56 84 THR B CA 1
ATOM 3100 C C . THR B 1 84 ? -12.367 10.383 14.203 1 96.56 84 THR B C 1
ATOM 3102 O O . THR B 1 84 ? -13.398 9.711 14.102 1 96.56 84 THR B O 1
ATOM 3105 N N . ILE B 1 85 ? -12.055 11.07 15.281 1 93.19 85 ILE B N 1
ATOM 3106 C CA . ILE B 1 85 ? -12.898 11.086 16.469 1 93.19 85 ILE B CA 1
ATOM 3107 C C . ILE B 1 85 ? -14.219 11.789 16.172 1 93.19 85 ILE B C 1
ATOM 3109 O O . ILE B 1 85 ? -15.234 11.523 16.812 1 93.19 85 ILE B O 1
ATOM 3113 N N . THR B 1 86 ? -14.219 12.672 15.148 1 94 86 THR B N 1
ATOM 3114 C CA . THR B 1 86 ? -15.422 13.406 14.773 1 94 86 THR B CA 1
ATOM 3115 C C . THR B 1 86 ? -16.188 12.672 13.672 1 94 86 THR B C 1
ATOM 3117 O O . THR B 1 86 ? -17.188 13.172 13.164 1 94 86 THR B O 1
ATOM 3120 N N . GLY B 1 87 ? -15.664 11.562 13.203 1 94.12 87 GLY B N 1
ATOM 3121 C CA . GLY B 1 87 ? -16.391 10.727 12.266 1 94.12 87 GLY B CA 1
ATOM 3122 C C . GLY B 1 87 ? -15.953 10.93 10.828 1 94.12 87 GLY B C 1
ATOM 3123 O O . GLY B 1 87 ? -16.469 10.281 9.914 1 94.12 87 GLY B O 1
ATOM 3124 N N . ASP B 1 88 ? -15.023 11.867 10.586 1 95.81 88 ASP B N 1
ATOM 3125 C CA . ASP B 1 88 ? -14.5 12.039 9.227 1 95.81 88 ASP B CA 1
ATOM 3126 C C . ASP B 1 88 ? -13.672 10.836 8.805 1 95.81 88 ASP B C 1
ATOM 3128 O O . ASP B 1 88 ? -12.977 10.227 9.625 1 95.81 88 ASP B O 1
ATOM 3132 N N . GLU B 1 89 ? -13.789 10.453 7.543 1 97.44 89 GLU B N 1
ATOM 3133 C CA . GLU B 1 89 ? -12.992 9.367 6.988 1 97.44 89 GLU B CA 1
ATOM 3134 C C . GLU B 1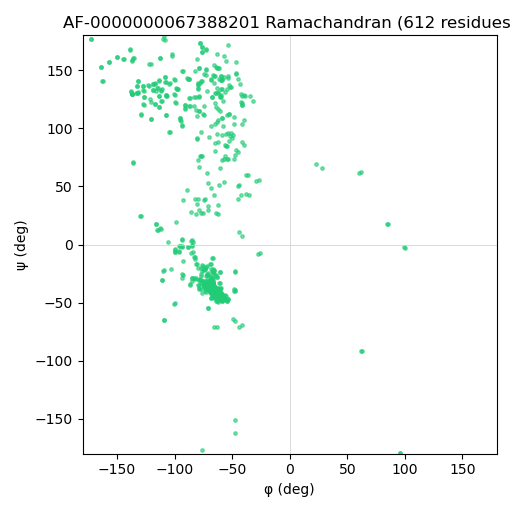 89 ? -12.086 9.852 5.863 1 97.44 89 GLU B C 1
ATOM 3136 O O . GLU B 1 89 ? -12.5 10.68 5.047 1 97.44 89 GLU B O 1
ATOM 3141 N N . PHE B 1 90 ? -10.883 9.375 5.871 1 97.94 90 PHE B N 1
ATOM 3142 C CA . PHE B 1 90 ? -9.992 9.711 4.77 1 97.94 90 PHE B CA 1
ATOM 3143 C C . PHE B 1 90 ? -8.992 8.586 4.523 1 97.94 90 PHE B C 1
ATOM 3145 O O . PHE B 1 90 ? -8.812 7.711 5.371 1 97.94 90 PHE B O 1
ATOM 3152 N N . ASP B 1 91 ? -8.391 8.57 3.361 1 98 91 ASP B N 1
ATOM 3153 C CA . ASP B 1 91 ? -7.406 7.566 2.959 1 98 91 ASP B CA 1
ATOM 3154 C C . ASP B 1 91 ? -5.984 8.039 3.277 1 98 91 ASP B C 1
ATOM 3156 O O . ASP B 1 91 ? -5.703 9.234 3.256 1 98 91 ASP B O 1
ATOM 3160 N N . VAL B 1 92 ? -5.125 7.09 3.561 1 98.75 92 VAL B N 1
ATOM 3161 C CA . VAL B 1 92 ? -3.713 7.367 3.812 1 98.75 92 VAL B CA 1
ATOM 3162 C C . VAL B 1 92 ? -2.848 6.492 2.908 1 98.75 92 VAL B C 1
ATOM 3164 O O . VAL B 1 92 ? -3.059 5.281 2.814 1 98.75 92 VAL B O 1
ATOM 3167 N N . ILE B 1 93 ? -1.988 7.09 2.221 1 98.5 93 ILE B N 1
ATOM 3168 C CA . ILE B 1 93 ? -0.935 6.375 1.51 1 98.5 93 ILE B CA 1
ATOM 3169 C C . ILE B 1 93 ? 0.405 6.602 2.205 1 98.5 93 ILE B C 1
ATOM 3171 O O . ILE B 1 93 ? 0.91 7.727 2.238 1 98.5 93 ILE B O 1
ATOM 3175 N N . TYR B 1 94 ? 0.949 5.602 2.797 1 98.44 94 TYR B N 1
ATOM 3176 C CA . TYR B 1 94 ? 2.303 5.594 3.34 1 98.44 94 TYR B CA 1
ATOM 3177 C C . TYR B 1 94 ? 3.279 4.957 2.359 1 98.44 94 TYR B C 1
ATOM 3179 O O . TYR B 1 94 ? 3.029 3.865 1.844 1 98.44 94 TYR B O 1
ATOM 3187 N N . THR B 1 95 ? 4.438 5.641 2.16 1 98.38 95 THR B N 1
ATOM 3188 C CA . THR B 1 95 ? 5.316 5.039 1.164 1 98.38 95 THR B CA 1
ATOM 3189 C C . THR B 1 95 ? 6.73 5.602 1.28 1 98.38 95 THR B C 1
ATOM 3191 O O . THR B 1 95 ? 6.926 6.719 1.766 1 98.38 95 THR B O 1
ATOM 3194 N N . ARG B 1 96 ? 7.641 4.82 0.888 1 96.88 96 ARG B N 1
ATOM 3195 C CA . ARG B 1 96 ? 9.008 5.285 0.675 1 96.88 96 ARG B CA 1
ATOM 3196 C C . ARG B 1 96 ? 9.398 5.191 -0.796 1 96.88 96 ARG B C 1
ATOM 3198 O O . ARG B 1 96 ? 10.57 5.297 -1.141 1 96.88 96 ARG B O 1
ATOM 3205 N N . SER B 1 97 ? 8.406 4.973 -1.646 1 96.62 97 SER B N 1
ATOM 3206 C CA . SER B 1 97 ? 8.617 4.836 -3.084 1 96.62 97 SER B CA 1
ATOM 3207 C C . SER B 1 97 ? 8.281 6.133 -3.814 1 96.62 97 SER B C 1
ATOM 3209 O O . SER B 1 97 ? 7.152 6.625 -3.73 1 96.62 97 SER B O 1
ATOM 3211 N N . SER B 1 98 ? 9.266 6.547 -4.648 1 96.62 98 SER B N 1
ATOM 3212 C CA . SER B 1 98 ? 9.055 7.754 -5.445 1 96.62 98 SER B CA 1
ATOM 3213 C C . SER B 1 98 ? 7.957 7.551 -6.484 1 96.62 98 SER B C 1
ATOM 3215 O O . SER B 1 98 ? 7.215 8.477 -6.797 1 96.62 98 SER B O 1
ATOM 3217 N N . ALA B 1 99 ? 7.848 6.367 -6.977 1 93.06 99 ALA B N 1
ATOM 3218 C CA . ALA B 1 99 ? 6.809 6.062 -7.957 1 93.06 99 ALA B CA 1
ATOM 3219 C C . ALA B 1 99 ? 5.418 6.199 -7.34 1 93.06 99 ALA B C 1
ATOM 3221 O O . ALA B 1 99 ? 4.516 6.773 -7.953 1 93.06 99 ALA B O 1
ATOM 3222 N N . THR B 1 100 ? 5.258 5.656 -6.156 1 95.94 100 THR B N 1
ATOM 3223 C CA . THR B 1 100 ? 3.979 5.758 -5.461 1 95.94 100 THR B CA 1
ATOM 3224 C C . THR B 1 100 ? 3.654 7.211 -5.137 1 95.94 100 THR B C 1
ATOM 3226 O O . THR B 1 100 ? 2.5 7.633 -5.234 1 95.94 100 THR B O 1
ATOM 3229 N N . VAL B 1 101 ? 4.668 8 -4.746 1 98.19 101 VAL B N 1
ATOM 3230 C CA . VAL B 1 101 ? 4.484 9.422 -4.477 1 98.19 101 VAL B CA 1
ATOM 3231 C C . VAL B 1 101 ? 3.969 10.125 -5.73 1 98.19 101 VAL B C 1
ATOM 3233 O O . VAL B 1 101 ? 3.012 10.898 -5.664 1 98.19 101 VAL B O 1
ATOM 3236 N N . LYS B 1 102 ? 4.617 9.828 -6.844 1 96.5 102 LYS B N 1
ATOM 3237 C CA . LYS B 1 102 ? 4.191 10.422 -8.109 1 96.5 102 LYS B CA 1
ATOM 3238 C C . LYS B 1 102 ? 2.723 10.109 -8.391 1 96.5 102 LYS B C 1
ATOM 3240 O O . LYS B 1 102 ? 1.969 10.992 -8.82 1 96.5 102 LYS B O 1
ATOM 3245 N N . GLY B 1 103 ? 2.348 8.867 -8.156 1 94.56 103 GLY B N 1
ATOM 3246 C CA . GLY B 1 103 ? 0.951 8.5 -8.312 1 94.56 103 GLY B CA 1
ATOM 3247 C C . GLY B 1 103 ? 0.015 9.281 -7.414 1 94.56 103 GLY B C 1
ATOM 3248 O O . GLY B 1 103 ? -1.063 9.695 -7.844 1 94.56 103 GLY B O 1
ATOM 3249 N N . CYS B 1 104 ? 0.394 9.492 -6.207 1 96.75 104 CYS B N 1
ATOM 3250 C CA . CYS B 1 104 ? -0.406 10.258 -5.254 1 96.75 104 CYS B CA 1
ATOM 3251 C C . CYS B 1 104 ? -0.549 11.703 -5.703 1 96.75 104 CYS B C 1
ATOM 3253 O O . CYS B 1 104 ? -1.628 12.289 -5.59 1 96.75 104 CYS B O 1
ATOM 3255 N N . LEU B 1 105 ? 0.527 12.242 -6.195 1 97.69 105 LEU B N 1
ATOM 3256 C CA . LEU B 1 105 ? 0.504 13.633 -6.648 1 97.69 105 LEU B CA 1
ATOM 3257 C C . LEU B 1 105 ? -0.447 13.797 -7.828 1 97.69 105 LEU B C 1
ATOM 3259 O O . LEU B 1 105 ? -1.099 14.836 -7.961 1 97.69 105 LEU B O 1
ATOM 3263 N N . SER B 1 106 ? -0.471 12.797 -8.695 1 95.88 106 SER B N 1
ATOM 3264 C CA . SER B 1 106 ? -1.438 12.828 -9.789 1 95.88 106 SER B CA 1
ATOM 3265 C C . SER B 1 106 ? -2.867 12.867 -9.258 1 95.88 106 SER B C 1
ATOM 3267 O O . SER B 1 106 ? -3.715 13.586 -9.797 1 95.88 106 SER B O 1
ATOM 3269 N N . ARG B 1 107 ? -3.133 12.188 -8.227 1 95.25 107 ARG B N 1
ATOM 3270 C CA . ARG B 1 107 ? -4.449 12.203 -7.598 1 95.25 107 ARG B CA 1
ATOM 3271 C C . ARG B 1 107 ? -4.746 13.562 -6.98 1 95.25 107 ARG B C 1
ATOM 3273 O O . ARG B 1 107 ? -5.859 14.078 -7.094 1 95.25 107 ARG B O 1
ATOM 3280 N N . PHE B 1 108 ? -3.721 14.125 -6.289 1 97.38 108 PHE B N 1
ATOM 3281 C CA . PHE B 1 108 ? -3.873 15.477 -5.754 1 97.38 108 PHE B CA 1
ATOM 3282 C C . PHE B 1 108 ? -4.277 16.453 -6.848 1 97.38 108 PHE B C 1
ATOM 3284 O O . PHE B 1 108 ? -5.215 17.234 -6.676 1 97.38 108 PHE B O 1
ATOM 3291 N N . ARG B 1 109 ? -3.557 16.375 -7.938 1 95.25 109 ARG B N 1
ATOM 3292 C CA . ARG B 1 109 ? -3.822 17.281 -9.055 1 95.25 109 ARG B CA 1
ATOM 3293 C C . ARG B 1 109 ? -5.266 17.156 -9.523 1 95.25 109 ARG B C 1
ATOM 3295 O O . ARG B 1 109 ? -5.938 18.172 -9.75 1 95.25 109 ARG B O 1
ATOM 3302 N N . HIS B 1 110 ? -5.703 15.953 -9.625 1 94.88 110 HIS B N 1
ATOM 3303 C CA . HIS B 1 110 ? -7.082 15.719 -10.039 1 94.88 110 HIS B CA 1
ATOM 3304 C C . HIS B 1 110 ? -8.062 16.312 -9.039 1 94.88 110 HIS B C 1
ATOM 3306 O O . HIS B 1 110 ? -9.078 16.906 -9.43 1 94.88 110 HIS B O 1
ATOM 3312 N N . MET B 1 111 ? -7.766 16.219 -7.809 1 94.75 111 MET B N 1
ATOM 3313 C CA . MET B 1 111 ? -8.625 16.766 -6.766 1 94.75 111 MET B CA 1
ATOM 3314 C C . MET B 1 111 ? -8.648 18.297 -6.84 1 94.75 111 MET B C 1
ATOM 3316 O O . MET B 1 111 ? -9.711 18.906 -6.727 1 94.75 111 MET B O 1
ATOM 3320 N N . PHE B 1 112 ? -7.523 18.844 -6.988 1 94.88 112 PHE B N 1
ATOM 3321 C CA . PHE B 1 112 ? -7.418 20.297 -7.086 1 94.88 112 PHE B CA 1
ATOM 3322 C C . PHE B 1 112 ? -8.203 20.812 -8.281 1 94.88 112 PHE B C 1
ATOM 3324 O O . PHE B 1 112 ? -8.938 21.812 -8.164 1 94.88 112 PHE B O 1
ATOM 3331 N N . GLU B 1 113 ? -8.055 20.172 -9.414 1 92.19 113 GLU B N 1
ATOM 3332 C CA . GLU B 1 113 ? -8.648 20.641 -10.664 1 92.19 113 GLU B CA 1
ATOM 3333 C C . GLU B 1 113 ? -10.172 20.578 -10.602 1 92.19 113 GLU B C 1
ATOM 3335 O O . GLU B 1 113 ? -10.859 21.297 -11.328 1 92.19 113 GLU B O 1
ATOM 3340 N N . ASN B 1 114 ? -10.664 19.766 -9.727 1 88.62 114 ASN B N 1
ATOM 3341 C CA . ASN B 1 114 ? -12.109 19.625 -9.609 1 88.62 114 ASN B CA 1
ATOM 3342 C C . ASN B 1 114 ? -12.68 20.547 -8.539 1 88.62 114 ASN B C 1
ATOM 3344 O O . ASN B 1 114 ? -13.875 20.484 -8.234 1 88.62 114 ASN B O 1
ATOM 3348 N N . LEU B 1 115 ? -11.836 21.312 -8.031 1 85.25 115 LEU B N 1
ATOM 3349 C CA . LEU B 1 115 ? -12.266 22.266 -7.016 1 85.25 115 LEU B CA 1
ATOM 3350 C C . LEU B 1 115 ? -12.336 23.688 -7.582 1 85.25 115 LEU B C 1
ATOM 3352 O O . LEU B 1 115 ? -11.5 24.062 -8.406 1 85.25 115 LEU B O 1
ATOM 3356 N N . ASP B 1 116 ? -13.344 24.359 -7.215 1 73.12 116 ASP B N 1
ATOM 3357 C CA . ASP B 1 116 ? -13.5 25.75 -7.648 1 73.12 116 ASP B CA 1
ATOM 3358 C C . ASP B 1 116 ? -12.812 26.703 -6.68 1 73.12 116 ASP B C 1
ATOM 3360 O O . ASP B 1 116 ? -12.695 27.906 -6.965 1 73.12 116 ASP B O 1
ATOM 3364 N N . ASP B 1 117 ? -12.281 26.234 -5.707 1 80.94 117 ASP B N 1
ATOM 3365 C CA . ASP B 1 117 ? -11.719 27.062 -4.633 1 80.94 117 ASP B CA 1
ATOM 3366 C C . ASP B 1 117 ? -10.195 27.016 -4.645 1 80.94 117 ASP B C 1
ATOM 3368 O O . ASP B 1 117 ? -9.594 26.453 -5.562 1 80.94 117 ASP B O 1
ATOM 3372 N N . GLU B 1 118 ? -9.648 27.766 -3.791 1 91.75 118 GLU B N 1
ATOM 3373 C CA . GLU B 1 118 ? -8.211 27.766 -3.539 1 91.75 118 GLU B CA 1
ATOM 3374 C C . GLU B 1 118 ? -7.688 26.359 -3.283 1 91.75 118 GLU B C 1
ATOM 3376 O O . GLU B 1 118 ? -8.344 25.562 -2.6 1 91.75 118 GLU B O 1
ATOM 3381 N N . TRP B 1 119 ? -6.555 26.078 -3.932 1 96.69 119 TRP B N 1
ATOM 3382 C CA . TRP B 1 119 ? -5.887 24.797 -3.678 1 96.69 119 TRP B CA 1
ATOM 3383 C C . TRP B 1 119 ? -5.172 24.828 -2.332 1 96.69 119 TRP B C 1
ATOM 3385 O O . TRP B 1 119 ? -4.211 25.578 -2.143 1 96.69 119 TRP B O 1
ATOM 3395 N N . VAL B 1 120 ? -5.676 24.047 -1.447 1 97.5 120 VAL B N 1
ATOM 3396 C CA . VAL B 1 120 ? -5.148 24.047 -0.086 1 97.5 120 VAL B CA 1
ATOM 3397 C C . VAL B 1 120 ? -4.688 22.641 0.285 1 97.5 120 VAL B C 1
ATOM 3399 O O . VAL B 1 120 ? -5.352 21.656 -0.045 1 97.5 120 VAL B O 1
ATOM 3402 N N . ALA B 1 121 ? -3.562 22.547 0.91 1 98.44 121 ALA B N 1
ATOM 3403 C CA . ALA B 1 121 ? -3.035 21.281 1.431 1 98.44 121 ALA B CA 1
ATOM 3404 C C . ALA B 1 121 ? -2.539 21.438 2.865 1 98.44 121 ALA B C 1
ATOM 3406 O O . ALA B 1 121 ? -1.947 22.469 3.209 1 98.44 121 ALA B O 1
ATOM 3407 N N . GLY B 1 122 ? -2.863 20.469 3.707 1 98.44 122 GLY B N 1
ATOM 3408 C CA . GLY B 1 122 ? -2.188 20.391 4.992 1 98.44 122 GLY B CA 1
ATOM 3409 C C . GLY B 1 122 ? -0.788 19.828 4.902 1 98.44 122 GLY B C 1
ATOM 3410 O O . GLY B 1 122 ? -0.549 18.875 4.156 1 98.44 122 GLY B O 1
ATOM 3411 N N . LEU B 1 123 ? 0.143 20.375 5.656 1 98.31 123 LEU B N 1
ATOM 3412 C CA . LEU B 1 123 ? 1.538 19.953 5.598 1 98.31 123 LEU B CA 1
ATOM 3413 C C . LEU B 1 123 ? 2.135 19.859 7 1 98.31 123 LEU B C 1
ATOM 3415 O O . LEU B 1 123 ? 1.963 20.766 7.812 1 98.31 123 LEU B O 1
ATOM 3419 N N . ASP B 1 124 ? 2.781 18.781 7.258 1 94.94 124 ASP B N 1
ATOM 3420 C CA . ASP B 1 124 ? 3.557 18.625 8.484 1 94.94 124 ASP B CA 1
ATOM 3421 C C . ASP B 1 124 ? 4.82 17.797 8.227 1 94.94 124 ASP B C 1
ATOM 3423 O O . ASP B 1 124 ? 4.93 17.125 7.203 1 94.94 124 ASP B O 1
ATOM 3427 N N . VAL B 1 125 ? 5.801 17.938 9.141 1 94.06 125 VAL B N 1
ATOM 3428 C CA . VAL B 1 125 ? 7.086 17.266 8.961 1 94.06 125 VAL B CA 1
ATOM 3429 C C . VAL B 1 125 ? 7.543 16.656 10.289 1 94.06 125 VAL B C 1
ATOM 3431 O O . VAL B 1 125 ? 7.5 17.312 11.328 1 94.06 125 VAL B O 1
ATOM 3434 N N . GLU B 1 126 ? 7.914 15.359 10.211 1 89.69 126 GLU B N 1
ATOM 3435 C CA . GLU B 1 126 ? 8.625 14.703 11.305 1 89.69 126 GLU B CA 1
ATOM 3436 C C . GLU B 1 126 ? 10.117 14.625 11.023 1 89.69 126 GLU B C 1
ATOM 3438 O O . GLU B 1 126 ? 10.531 14.383 9.891 1 89.69 126 GLU B O 1
ATOM 3443 N N . TYR B 1 127 ? 10.883 14.805 12.117 1 86.56 127 TYR B N 1
ATOM 3444 C CA . TYR B 1 127 ? 12.32 14.93 11.953 1 86.56 127 TYR B CA 1
ATOM 3445 C C . TYR B 1 127 ? 13.047 13.734 12.562 1 86.56 127 TYR B C 1
ATOM 3447 O O . TYR B 1 127 ? 12.5 13.031 13.414 1 86.56 127 TYR B O 1
ATOM 3455 N N . THR B 1 128 ? 14.281 13.594 12.086 1 79.5 128 THR B N 1
ATOM 3456 C CA . THR B 1 128 ? 15.172 12.609 12.695 1 79.5 128 THR B CA 1
ATOM 3457 C C . THR B 1 128 ? 15.633 13.078 14.07 1 79.5 128 THR B C 1
ATOM 3459 O O . THR B 1 128 ? 15.68 14.281 14.344 1 79.5 128 THR B O 1
ATOM 3462 N N . THR B 1 129 ? 15.891 12.102 14.898 1 69.88 129 THR B N 1
ATOM 3463 C CA . THR B 1 129 ? 16.422 12.438 16.219 1 69.88 129 THR B CA 1
ATOM 3464 C C . THR B 1 129 ? 17.922 12.734 16.141 1 69.88 129 THR B C 1
ATOM 3466 O O . THR B 1 129 ? 18.625 12.148 15.312 1 69.88 129 THR B O 1
ATOM 3469 N N . VAL B 1 130 ? 18.297 13.797 16.766 1 69.81 130 VAL B N 1
ATOM 3470 C CA . VAL B 1 130 ? 19.734 14.086 16.828 1 69.81 130 VAL B CA 1
ATOM 3471 C C . VAL B 1 130 ? 20.203 14.07 18.281 1 69.81 130 VAL B C 1
ATOM 3473 O O . VAL B 1 130 ? 19.406 14.305 19.203 1 69.81 130 VAL B O 1
ATOM 3476 N N . LEU B 1 131 ? 21.344 13.484 18.312 1 64.25 131 LEU B N 1
ATOM 3477 C CA . LEU B 1 131 ? 21.969 13.477 19.641 1 64.25 131 LEU B CA 1
ATOM 3478 C C . LEU B 1 131 ? 22.703 14.789 19.891 1 64.25 131 LEU B C 1
ATOM 3480 O O . LEU B 1 131 ? 23.484 15.25 19.047 1 64.25 131 LEU B O 1
ATOM 3484 N N . GLY B 1 132 ? 22.438 15.43 20.938 1 65.38 132 GLY B N 1
ATOM 3485 C CA . GLY B 1 132 ? 23.094 16.672 21.312 1 65.38 132 GLY B CA 1
ATOM 3486 C C . GLY B 1 132 ? 22.312 17.906 20.906 1 65.38 132 GLY B C 1
ATOM 3487 O O . GLY B 1 132 ? 21.219 17.797 20.359 1 65.38 132 GLY B O 1
ATOM 3488 N N . ARG B 1 133 ? 22.906 18.969 21.234 1 72.38 133 ARG B N 1
ATOM 3489 C CA . ARG B 1 133 ? 22.266 20.234 20.906 1 72.38 133 ARG B CA 1
ATOM 3490 C C . ARG B 1 133 ? 22.484 20.578 19.438 1 72.38 133 ARG B C 1
ATOM 3492 O O . ARG B 1 133 ? 23.594 20.5 18.922 1 72.38 133 ARG B O 1
ATOM 3499 N N . GLU B 1 134 ? 21.344 20.875 18.766 1 73.19 134 GLU B N 1
ATOM 3500 C CA . GLU B 1 134 ? 21.312 21.141 17.344 1 73.19 134 GLU B CA 1
ATOM 3501 C C . GLU B 1 134 ? 22.391 22.156 16.938 1 73.19 134 GLU B C 1
ATOM 3503 O O . GLU B 1 134 ? 23.062 21.984 15.922 1 73.19 134 GLU B O 1
ATOM 3508 N N . LYS B 1 135 ? 22.625 23.188 17.734 1 72.81 135 LYS B N 1
ATOM 3509 C CA . LYS B 1 135 ? 23.562 24.266 17.406 1 72.81 135 LYS B CA 1
ATOM 3510 C C . LYS B 1 135 ? 25 23.766 17.406 1 72.81 135 LYS B C 1
ATOM 3512 O O . LYS B 1 135 ? 25.875 24.375 16.781 1 72.81 135 LYS B O 1
ATOM 3517 N N . ASP B 1 136 ? 25.172 22.641 18.109 1 75.38 136 ASP B N 1
ATOM 3518 C CA . ASP B 1 136 ? 26.531 22.109 18.25 1 75.38 136 ASP B CA 1
ATOM 3519 C C . ASP B 1 136 ? 26.812 21.031 17.219 1 75.38 136 ASP B C 1
ATOM 3521 O O . ASP B 1 136 ? 27.953 20.562 17.094 1 75.38 136 ASP B O 1
ATOM 3525 N N . LEU B 1 137 ? 25.719 20.766 16.547 1 75.12 137 LEU B N 1
ATOM 3526 C CA . LEU B 1 137 ? 25.875 19.656 15.609 1 75.12 137 LEU B CA 1
ATOM 3527 C C . LEU B 1 137 ? 26.359 20.172 14.25 1 75.12 137 LEU B C 1
ATOM 3529 O O . LEU B 1 137 ? 26.031 21.281 13.852 1 75.12 137 LEU B O 1
ATOM 3533 N N . LYS B 1 138 ? 27.203 19.328 13.703 1 76.69 138 LYS B N 1
ATOM 3534 C CA . LYS B 1 138 ? 27.578 19.578 12.312 1 76.69 138 LYS B CA 1
ATOM 3535 C C . LYS B 1 138 ? 26.359 19.406 11.391 1 76.69 138 LYS B C 1
ATOM 3537 O O . LYS B 1 138 ? 25.375 18.797 11.773 1 76.69 138 LYS B O 1
ATOM 3542 N N . ASP B 1 139 ? 26.406 20.078 10.266 1 68.94 139 ASP B N 1
ATOM 3543 C CA . ASP B 1 139 ? 25.297 20.109 9.328 1 68.94 139 ASP B CA 1
ATOM 3544 C C . ASP B 1 139 ? 24.781 18.688 9.047 1 68.94 139 ASP B C 1
ATOM 3546 O O . ASP B 1 139 ? 23.578 18.453 8.984 1 68.94 139 ASP B O 1
ATOM 3550 N N . GLU B 1 140 ? 25.75 17.812 8.977 1 69 140 GLU B N 1
ATOM 3551 C CA . GLU B 1 140 ? 25.406 16.438 8.617 1 69 140 GLU B CA 1
ATOM 3552 C C . GLU B 1 140 ? 24.688 15.734 9.758 1 69 140 GLU B C 1
ATOM 3554 O O . GLU B 1 140 ? 24 14.734 9.539 1 69 140 GLU B O 1
ATOM 3559 N N . GLU B 1 141 ? 24.875 16.312 10.867 1 71.69 141 GLU B N 1
ATOM 3560 C CA . GLU B 1 141 ? 24.344 15.648 12.055 1 71.69 141 GLU B CA 1
ATOM 3561 C C . GLU B 1 141 ? 23.016 16.266 12.484 1 71.69 141 GLU B C 1
ATOM 3563 O O . GLU B 1 141 ? 22.312 15.719 13.344 1 71.69 141 GLU B O 1
ATOM 3568 N N . ARG B 1 142 ? 22.766 17.234 11.75 1 77.31 142 ARG B N 1
ATOM 3569 C CA . ARG B 1 142 ? 21.562 17.969 12.148 1 77.31 142 ARG B CA 1
ATOM 3570 C C . ARG B 1 142 ? 20.297 17.219 11.734 1 77.31 142 ARG B C 1
ATOM 3572 O O . ARG B 1 142 ? 20.359 16.281 10.953 1 77.31 142 ARG B O 1
ATOM 3579 N N . LYS B 1 143 ? 19.25 17.703 12.344 1 81.94 143 LYS B N 1
ATOM 3580 C CA . LYS B 1 143 ? 17.953 17.094 12.062 1 81.94 143 LYS B CA 1
ATOM 3581 C C . LYS B 1 143 ? 17.609 17.172 10.578 1 81.94 143 LYS B C 1
ATOM 3583 O O . LYS B 1 143 ? 17.875 18.188 9.93 1 81.94 143 LYS B O 1
ATOM 3588 N N . LYS B 1 144 ? 17.172 16.125 10.078 1 87.38 144 LYS B N 1
ATOM 3589 C CA . LYS B 1 144 ? 16.672 16.047 8.719 1 87.38 144 LYS B CA 1
ATOM 3590 C C . LYS B 1 144 ? 15.219 15.555 8.703 1 87.38 144 LYS B C 1
ATOM 3592 O O . LYS B 1 144 ? 14.75 14.945 9.672 1 87.38 144 LYS B O 1
ATOM 3597 N N . PRO B 1 145 ? 14.555 15.945 7.598 1 91.69 145 PRO B N 1
ATOM 3598 C CA . PRO B 1 145 ? 13.188 15.422 7.527 1 91.69 145 PRO B CA 1
ATOM 3599 C C . PRO B 1 145 ? 13.141 13.898 7.457 1 91.69 145 PRO B C 1
ATOM 3601 O O . PRO B 1 145 ? 13.898 13.289 6.695 1 91.69 145 PRO B O 1
ATOM 3604 N N . ALA B 1 146 ? 12.336 13.32 8.281 1 92.06 146 ALA B N 1
ATOM 3605 C CA . ALA B 1 146 ? 12.148 11.867 8.273 1 92.06 146 ALA B CA 1
ATOM 3606 C C . ALA B 1 146 ? 10.867 11.484 7.539 1 92.06 146 ALA B C 1
ATOM 3608 O O . ALA B 1 146 ? 10.891 10.625 6.656 1 92.06 146 ALA B O 1
ATOM 3609 N N . VAL B 1 147 ? 9.773 12.109 7.906 1 94.81 147 VAL B N 1
ATOM 3610 C CA . VAL B 1 147 ? 8.461 11.852 7.324 1 94.81 147 VAL B CA 1
ATOM 3611 C C . VAL B 1 147 ? 7.777 13.172 6.98 1 94.81 147 VAL B C 1
ATOM 3613 O O . VAL B 1 147 ? 7.789 14.109 7.781 1 94.81 147 VAL B O 1
ATOM 3616 N N . ILE B 1 148 ? 7.277 13.281 5.773 1 96.81 148 ILE B N 1
ATOM 3617 C CA . ILE B 1 148 ? 6.512 14.453 5.359 1 96.81 148 ILE B CA 1
ATOM 3618 C C . ILE B 1 148 ? 5.062 14.062 5.102 1 96.81 148 ILE B C 1
ATOM 3620 O O . ILE B 1 148 ? 4.793 13.07 4.41 1 96.81 148 ILE B O 1
ATOM 3624 N N . GLN B 1 149 ? 4.129 14.766 5.707 1 97.25 149 GLN B N 1
ATOM 3625 C CA . GLN B 1 149 ? 2.701 14.516 5.527 1 97.25 149 GLN B CA 1
ATOM 3626 C C . GLN B 1 149 ? 2.053 15.609 4.684 1 97.25 149 GLN B C 1
ATOM 3628 O O . GLN B 1 149 ? 2.26 16.797 4.934 1 97.25 149 GLN B O 1
ATOM 3633 N N . VAL B 1 150 ? 1.343 15.227 3.676 1 98.75 150 VAL B N 1
ATOM 3634 C CA . VAL B 1 150 ? 0.558 16.156 2.875 1 98.75 150 VAL B CA 1
ATOM 3635 C C . VAL B 1 150 ? -0.887 15.672 2.781 1 98.75 150 VAL B C 1
ATOM 3637 O O . VAL B 1 150 ? -1.145 14.555 2.322 1 98.75 150 VAL B O 1
ATOM 3640 N N . TYR B 1 151 ? -1.793 16.469 3.232 1 98.75 151 TYR B N 1
ATOM 3641 C CA . TYR B 1 151 ? -3.213 16.141 3.207 1 98.75 151 TYR B CA 1
ATOM 3642 C C . TYR B 1 151 ? -3.963 17.031 2.225 1 98.75 151 TYR B C 1
ATOM 3644 O O . TYR B 1 151 ? -3.895 18.25 2.314 1 98.75 151 TYR B O 1
ATOM 3652 N N . VAL B 1 152 ? -4.637 16.469 1.297 1 97.94 152 VAL B N 1
ATOM 3653 C CA . VAL B 1 152 ? -5.48 17.172 0.335 1 97.94 152 VAL B CA 1
ATOM 3654 C C . VAL B 1 152 ? -6.863 16.531 0.29 1 97.94 152 VAL B C 1
ATOM 3656 O O . VAL B 1 152 ? -7.004 15.383 -0.161 1 97.94 152 VAL B O 1
ATOM 3659 N N . HIS B 1 153 ? -7.863 17.219 0.753 1 94.12 153 HIS B N 1
ATOM 3660 C CA . HIS B 1 153 ? -9.258 16.812 0.734 1 94.12 153 HIS B CA 1
ATOM 3661 C C . HIS B 1 153 ? -9.477 15.547 1.564 1 94.12 153 HIS B C 1
ATOM 3663 O O . HIS B 1 153 ? -9.492 15.602 2.795 1 94.12 153 HIS B O 1
ATOM 3669 N N . ASP B 1 154 ? -9.406 14.375 1.036 1 96.5 154 ASP B N 1
ATOM 3670 C CA . ASP B 1 154 ? -9.672 13.148 1.774 1 96.5 154 ASP B CA 1
ATOM 3671 C C . ASP B 1 154 ? -8.547 12.133 1.576 1 96.5 154 ASP B C 1
ATOM 3673 O O . ASP B 1 154 ? -8.742 10.93 1.758 1 96.5 154 ASP B O 1
ATOM 3677 N N . LEU B 1 155 ? -7.383 12.664 1.254 1 98.38 155 LEU B N 1
ATOM 3678 C CA . LEU B 1 155 ? -6.227 11.805 1.038 1 98.38 155 LEU B CA 1
ATOM 3679 C C . LEU B 1 155 ? -4.98 12.391 1.691 1 98.38 155 LEU B C 1
ATOM 3681 O O . LEU B 1 155 ? -4.676 13.57 1.503 1 98.38 155 LEU B O 1
ATOM 3685 N N . CYS B 1 156 ? -4.32 11.586 2.438 1 98.81 156 CYS B N 1
ATOM 3686 C CA . CYS B 1 156 ? -3.076 12 3.078 1 98.81 156 CYS B CA 1
ATOM 3687 C C . CYS B 1 156 ? -1.901 11.172 2.58 1 98.81 156 CYS B C 1
ATOM 3689 O O . CYS B 1 156 ? -1.92 9.938 2.678 1 98.81 156 CYS B O 1
ATOM 3691 N N . LEU B 1 157 ? -0.977 11.789 2.043 1 98.88 157 LEU B N 1
ATOM 3692 C CA . LEU B 1 157 ? 0.304 11.164 1.729 1 98.88 157 LEU B CA 1
ATOM 3693 C C . LEU B 1 157 ? 1.252 11.242 2.922 1 98.88 157 LEU B C 1
ATOM 3695 O O . LEU B 1 157 ? 1.512 12.328 3.447 1 98.88 157 LEU B O 1
ATOM 3699 N N . VAL B 1 158 ? 1.686 10.133 3.443 1 98.19 158 VAL B N 1
ATOM 3700 C CA . VAL B 1 158 ? 2.752 10.023 4.434 1 98.19 158 VAL B CA 1
ATOM 3701 C C . VAL B 1 158 ? 4.027 9.516 3.766 1 98.19 158 VAL B C 1
ATOM 3703 O O . VAL B 1 158 ? 4.211 8.305 3.605 1 98.19 158 VAL B O 1
ATOM 3706 N N . TYR B 1 159 ? 4.891 10.438 3.414 1 98 159 TYR B N 1
ATOM 3707 C CA . TYR B 1 159 ? 6.102 10.148 2.652 1 98 159 TYR B CA 1
ATOM 3708 C C . TYR B 1 159 ? 7.293 9.953 3.58 1 98 159 TYR B C 1
ATOM 3710 O O . TYR B 1 159 ? 7.789 10.914 4.18 1 98 159 TYR B O 1
ATOM 3718 N N . HIS B 1 160 ? 7.699 8.727 3.699 1 96.38 160 HIS B N 1
ATOM 3719 C CA . HIS B 1 160 ? 8.852 8.375 4.516 1 96.38 160 HIS B CA 1
ATOM 3720 C C . HIS B 1 160 ? 10.156 8.719 3.803 1 96.38 160 HIS B C 1
ATOM 3722 O O . HIS B 1 160 ? 10.961 7.832 3.504 1 96.38 160 HIS B O 1
ATOM 3728 N N . ILE B 1 161 ? 10.492 9.922 3.768 1 95.06 161 ILE B N 1
ATOM 3729 C CA . ILE B 1 161 ? 11.422 10.492 2.801 1 95.06 161 ILE B CA 1
ATOM 3730 C C . ILE B 1 161 ? 12.852 10.117 3.178 1 95.06 161 ILE B C 1
ATOM 3732 O O . ILE B 1 161 ? 13.719 9.969 2.307 1 95.06 161 ILE B O 1
ATOM 3736 N N . CYS B 1 162 ? 13.203 9.953 4.426 1 92.38 162 CYS B N 1
ATOM 3737 C CA . CYS B 1 162 ? 14.578 9.648 4.801 1 92.38 162 CYS B CA 1
ATOM 3738 C C . CYS B 1 162 ? 14.977 8.25 4.344 1 92.38 162 CYS B C 1
ATOM 3740 O O . CYS B 1 162 ? 16.156 7.914 4.309 1 92.38 162 CYS B O 1
ATOM 3742 N N . HIS B 1 163 ? 13.953 7.434 4.02 1 93.44 163 HIS B N 1
ATOM 3743 C CA . HIS B 1 163 ? 14.211 6.09 3.514 1 93.44 163 HIS B CA 1
ATOM 3744 C C . HIS B 1 163 ? 13.711 5.934 2.084 1 93.44 163 HIS B C 1
ATOM 3746 O O . HIS B 1 163 ? 13.531 4.812 1.603 1 93.44 163 HIS B O 1
ATOM 3752 N N . ALA B 1 164 ? 13.484 7.031 1.437 1 94.88 164 ALA B N 1
ATOM 3753 C CA . ALA B 1 164 ? 13.008 7 0.057 1 94.88 164 ALA B CA 1
ATOM 3754 C C . ALA B 1 164 ? 14.023 6.34 -0.865 1 94.88 164 ALA B C 1
ATOM 3756 O O . ALA B 1 164 ? 15.227 6.371 -0.593 1 94.88 164 ALA B O 1
ATOM 3757 N N . ASP B 1 165 ? 13.578 5.742 -1.937 1 93.75 165 ASP B N 1
ATOM 3758 C CA . ASP B 1 165 ? 14.453 5.07 -2.893 1 93.75 165 ASP B CA 1
ATOM 3759 C C . ASP B 1 165 ? 15.273 6.086 -3.691 1 93.75 165 ASP B C 1
ATOM 3761 O O . ASP B 1 165 ? 16.484 5.953 -3.807 1 93.75 165 ASP B O 1
ATOM 3765 N N . VAL B 1 166 ? 14.594 7.031 -4.324 1 93.81 166 VAL B N 1
ATOM 3766 C CA . VAL B 1 166 ? 15.234 8.094 -5.086 1 93.81 166 VAL B CA 1
ATOM 3767 C C . VAL B 1 166 ? 14.547 9.43 -4.801 1 93.81 166 VAL B C 1
ATOM 3769 O O . VAL B 1 166 ? 13.453 9.461 -4.238 1 93.81 166 VAL B O 1
ATOM 3772 N N . GLU B 1 167 ? 15.312 10.445 -5.078 1 92.81 167 GLU B N 1
ATOM 3773 C CA . GLU B 1 167 ? 14.695 11.758 -4.965 1 92.81 167 GLU B CA 1
ATOM 3774 C C . GLU B 1 167 ? 13.508 11.898 -5.914 1 92.81 167 GLU B C 1
ATOM 3776 O O . GLU B 1 167 ? 13.633 11.633 -7.109 1 92.81 167 GLU B O 1
ATOM 3781 N N . CYS B 1 168 ? 12.445 12.273 -5.344 1 95.38 168 CYS B N 1
ATOM 3782 C CA . CYS B 1 168 ? 11.258 12.477 -6.16 1 95.38 168 CYS B CA 1
ATOM 3783 C C . CYS B 1 168 ? 11.148 13.938 -6.598 1 95.38 168 CYS B C 1
ATOM 3785 O O . CYS B 1 168 ? 10.602 14.766 -5.871 1 95.38 168 CYS B O 1
ATOM 3787 N N . LEU B 1 169 ? 11.484 14.234 -7.82 1 96.5 169 LEU B N 1
ATOM 3788 C CA . LEU B 1 169 ? 11.461 15.594 -8.352 1 96.5 169 LEU B CA 1
ATOM 3789 C C . LEU B 1 169 ? 10.031 16.109 -8.438 1 96.5 169 LEU B C 1
ATOM 3791 O O . LEU B 1 169 ? 9.789 17.312 -8.273 1 96.5 169 LEU B O 1
ATOM 3795 N N . TYR B 1 170 ? 9.133 15.227 -8.719 1 97.44 170 TYR B N 1
ATOM 3796 C CA . TYR B 1 170 ? 7.73 15.625 -8.781 1 97.44 170 TYR B CA 1
ATOM 3797 C C . TYR B 1 170 ? 7.254 16.156 -7.438 1 97.44 170 TYR B C 1
ATOM 3799 O O . TYR B 1 170 ? 6.484 17.125 -7.387 1 97.44 170 TYR B O 1
ATOM 3807 N N . PHE B 1 171 ? 7.723 15.508 -6.438 1 98.38 171 PHE B N 1
ATOM 3808 C CA . PHE B 1 171 ? 7.348 15.953 -5.102 1 98.38 171 PHE B CA 1
ATOM 3809 C C . PHE B 1 171 ? 7.973 17.312 -4.785 1 98.38 171 PHE B C 1
ATOM 3811 O O . PHE B 1 171 ? 7.312 18.188 -4.23 1 98.38 171 PHE B O 1
ATOM 3818 N N . LYS B 1 172 ? 9.242 17.469 -5.078 1 97.94 172 LYS B N 1
ATOM 3819 C CA . LYS B 1 172 ? 9.945 18.734 -4.898 1 97.94 172 LYS B CA 1
ATOM 3820 C C . LYS B 1 172 ? 9.211 19.875 -5.605 1 97.94 172 LYS B C 1
ATOM 3822 O O . LYS B 1 172 ? 8.984 20.938 -5.016 1 97.94 172 LYS B O 1
ATOM 3827 N N . ASN B 1 173 ? 8.844 19.625 -6.812 1 97.88 173 ASN B N 1
ATOM 3828 C CA . ASN B 1 173 ? 8.141 20.641 -7.598 1 97.88 173 ASN B CA 1
ATOM 3829 C C . ASN B 1 173 ? 6.762 20.938 -7.016 1 97.88 173 ASN B C 1
ATOM 3831 O O . ASN B 1 173 ? 6.332 22.094 -7.004 1 97.88 173 ASN B O 1
ATOM 3835 N N . PHE B 1 174 ? 6.098 19.938 -6.594 1 98.38 174 PHE B N 1
ATOM 3836 C CA . PHE B 1 174 ? 4.789 20.094 -5.977 1 98.38 174 PHE B CA 1
ATOM 3837 C C . PHE B 1 174 ? 4.871 21.016 -4.762 1 98.38 174 PHE B C 1
ATOM 3839 O O . PHE B 1 174 ? 4.07 21.938 -4.617 1 98.38 174 PHE B O 1
ATOM 3846 N N . LEU B 1 175 ? 5.867 20.812 -3.871 1 98.12 175 LEU B N 1
ATOM 3847 C CA . LEU B 1 175 ? 6.039 21.594 -2.654 1 98.12 175 LEU B CA 1
ATOM 3848 C C . LEU B 1 175 ? 6.406 23.047 -2.986 1 98.12 175 LEU B C 1
ATOM 3850 O O . LEU B 1 175 ? 6.043 23.969 -2.252 1 98.12 175 LEU B O 1
ATOM 3854 N N . GLN B 1 176 ? 7.051 23.172 -4.043 1 97.69 176 GLN B N 1
ATOM 3855 C CA . GLN B 1 176 ? 7.543 24.5 -4.422 1 97.69 176 GLN B CA 1
ATOM 3856 C C . GLN B 1 176 ? 6.457 25.312 -5.125 1 97.69 176 GLN B C 1
ATOM 3858 O O . GLN B 1 176 ? 6.609 26.516 -5.332 1 97.69 176 GLN B O 1
ATOM 3863 N N . SER B 1 177 ? 5.43 24.688 -5.445 1 96.31 177 SER B N 1
ATOM 3864 C CA . SER B 1 177 ? 4.352 25.344 -6.172 1 96.31 177 SER B CA 1
ATOM 3865 C C . SER B 1 177 ? 3.799 26.531 -5.387 1 96.31 177 SER B C 1
ATOM 3867 O O . SER B 1 177 ? 3.617 26.453 -4.168 1 96.31 177 SER B O 1
ATOM 3869 N N . ASN B 1 178 ? 3.457 27.641 -6.125 1 96.69 178 ASN B N 1
ATOM 3870 C CA . ASN B 1 178 ? 2.812 28.797 -5.508 1 96.69 178 ASN B CA 1
ATOM 3871 C C . ASN B 1 178 ? 1.295 28.734 -5.656 1 96.69 178 ASN B C 1
ATOM 3873 O O . ASN B 1 178 ? 0.578 29.547 -5.074 1 96.69 178 ASN B O 1
ATOM 3877 N N . LEU B 1 179 ? 0.849 27.703 -6.305 1 95.44 179 LEU B N 1
ATOM 3878 C CA . LEU B 1 179 ? -0.583 27.562 -6.543 1 95.44 179 LEU B CA 1
ATOM 3879 C C . LEU B 1 179 ? -1.271 26.906 -5.355 1 95.44 179 LEU B C 1
ATOM 3881 O O . LEU B 1 179 ? -2.461 27.125 -5.121 1 95.44 179 LEU B O 1
ATOM 3885 N N . VAL B 1 180 ? -0.527 26.109 -4.695 1 97.75 180 VAL B N 1
ATOM 3886 C CA . VAL B 1 180 ? -1.081 25.359 -3.572 1 97.75 180 VAL B CA 1
ATOM 3887 C C . VAL B 1 180 ? -0.714 26.047 -2.262 1 97.75 180 VAL B C 1
ATOM 3889 O O . VAL B 1 180 ? 0.459 26.344 -2.01 1 97.75 180 VAL B O 1
ATOM 3892 N N . LYS B 1 181 ? -1.672 26.391 -1.525 1 97.75 181 LYS B N 1
ATOM 3893 C CA . LYS B 1 181 ? -1.428 26.875 -0.171 1 97.75 181 LYS B CA 1
ATOM 3894 C C . LYS B 1 181 ? -1.162 25.719 0.789 1 97.75 181 LYS B C 1
ATOM 3896 O O . LYS B 1 181 ? -2.053 24.906 1.054 1 97.75 181 LYS B O 1
ATOM 3901 N N . PHE B 1 182 ? 0.026 25.688 1.286 1 98.38 182 PHE B N 1
ATOM 3902 C CA . PHE B 1 182 ? 0.394 24.641 2.238 1 98.38 182 PHE B CA 1
ATOM 3903 C C . PHE B 1 182 ? 0.217 25.141 3.672 1 98.38 182 PHE B C 1
ATOM 3905 O O . PHE B 1 182 ? 1.011 25.938 4.156 1 98.38 182 PHE B O 1
ATOM 3912 N N . VAL B 1 183 ? -0.769 24.625 4.336 1 97.44 183 VAL B N 1
ATOM 3913 C CA . VAL B 1 183 ? -1.115 25.047 5.688 1 97.44 183 VAL B CA 1
ATOM 3914 C C . VAL B 1 183 ? -0.302 24.25 6.707 1 97.44 183 VAL B C 1
ATOM 3916 O O . VAL B 1 183 ? -0.277 23.016 6.664 1 97.44 183 VAL B O 1
ATOM 3919 N N . THR B 1 184 ? 0.383 24.938 7.59 1 96.06 184 THR B N 1
ATOM 3920 C CA . THR B 1 184 ? 1.262 24.312 8.578 1 96.06 184 THR B CA 1
ATOM 3921 C C . THR B 1 184 ? 1.102 25 9.938 1 96.06 184 THR B C 1
ATOM 3923 O O . THR B 1 184 ? 0.391 26 10.055 1 96.06 184 THR B O 1
ATOM 3926 N N . VAL B 1 185 ? 1.684 24.344 10.969 1 91.69 185 VAL B N 1
ATOM 3927 C CA . VAL B 1 185 ? 1.781 24.938 12.305 1 91.69 185 VAL B CA 1
ATOM 3928 C C . VAL B 1 185 ? 3.246 25.016 12.719 1 91.69 185 VAL B C 1
ATOM 3930 O O . VAL B 1 185 ? 3.971 24.016 12.68 1 91.69 185 VAL B O 1
ATOM 3933 N N . ASP B 1 186 ? 3.746 26.188 13.086 1 87 186 ASP B N 1
ATOM 3934 C CA . ASP B 1 186 ? 5.133 26.406 13.484 1 87 186 ASP B CA 1
ATOM 3935 C C . ASP B 1 186 ? 6.094 26.031 12.359 1 87 186 ASP B C 1
ATOM 3937 O O . ASP B 1 186 ? 6.984 25.203 12.547 1 87 186 ASP B O 1
ATOM 3941 N N . PHE B 1 187 ? 5.945 26.719 11.289 1 92.75 187 PHE B N 1
ATOM 3942 C CA . PHE B 1 187 ? 6.602 26.359 10.039 1 92.75 187 PHE B CA 1
ATOM 3943 C C . PHE B 1 187 ? 8.086 26.719 10.078 1 92.75 187 PHE B C 1
ATOM 3945 O O . PHE B 1 187 ? 8.875 26.203 9.281 1 92.75 187 PHE B O 1
ATOM 3952 N N . MET B 1 188 ? 8.523 27.547 10.93 1 88.69 188 MET B N 1
ATOM 3953 C CA . MET B 1 188 ? 9.914 28 10.93 1 88.69 188 MET B CA 1
ATOM 3954 C C . MET B 1 188 ? 10.867 26.812 11.062 1 88.69 188 MET B C 1
ATOM 3956 O O . MET B 1 188 ? 11.836 26.703 10.312 1 88.69 188 MET B O 1
ATOM 3960 N N . ASN B 1 189 ? 10.586 25.922 12.008 1 84.62 189 ASN B N 1
ATOM 3961 C CA . ASN B 1 189 ? 11.43 24.75 12.195 1 84.62 189 ASN B CA 1
ATOM 3962 C C . ASN B 1 189 ? 11.352 23.812 10.992 1 84.62 189 ASN B C 1
ATOM 3964 O O . ASN B 1 189 ? 12.375 23.297 10.539 1 84.62 189 ASN B O 1
ATOM 3968 N N . ASP B 1 190 ? 10.133 23.625 10.492 1 91.19 190 ASP B N 1
ATOM 3969 C CA . ASP B 1 190 ? 9.938 22.766 9.328 1 91.19 190 ASP B CA 1
ATOM 3970 C C . ASP B 1 190 ? 10.688 23.312 8.109 1 91.19 190 ASP B C 1
ATOM 3972 O O . ASP B 1 190 ? 11.305 22.547 7.363 1 91.19 190 ASP B O 1
ATOM 3976 N N . LYS B 1 191 ? 10.633 24.594 7.973 1 94.56 191 LYS B N 1
ATOM 3977 C CA . LYS B 1 191 ? 11.305 25.234 6.855 1 94.56 191 LYS B CA 1
ATOM 3978 C C . LYS B 1 191 ? 12.805 24.953 6.875 1 94.56 191 LYS B C 1
ATOM 3980 O O . LYS B 1 191 ? 13.391 24.609 5.844 1 94.56 191 LYS B O 1
ATOM 3985 N N . GLU B 1 192 ? 13.359 25.094 7.988 1 90.25 192 GLU B N 1
ATOM 3986 C CA . GLU B 1 192 ? 14.797 24.891 8.141 1 90.25 192 GLU B CA 1
ATOM 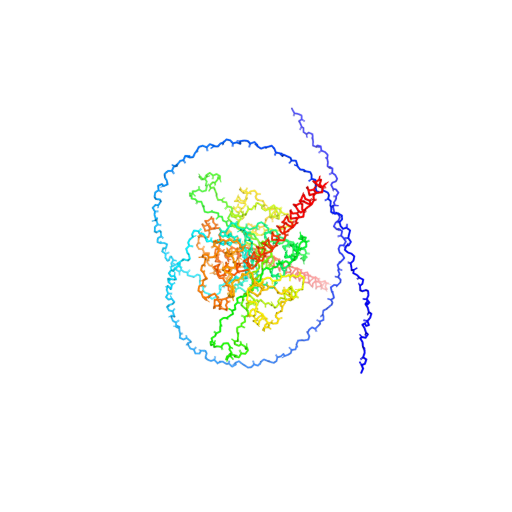3987 C C . GLU B 1 192 ? 15.18 23.453 7.824 1 90.25 192 GLU B C 1
ATOM 3989 O O . GLU B 1 192 ? 16.125 23.203 7.074 1 90.25 192 GLU B O 1
ATOM 3994 N N . VAL B 1 193 ? 14.477 22.531 8.391 1 90.56 193 VAL B N 1
ATOM 3995 C CA . VAL B 1 193 ? 14.789 21.109 8.219 1 90.56 193 VAL B CA 1
ATOM 3996 C C . VAL B 1 193 ? 14.586 20.719 6.762 1 90.56 193 VAL B C 1
ATOM 3998 O O . VAL B 1 193 ? 15.391 19.969 6.199 1 90.56 193 VAL B O 1
ATOM 4001 N N . LEU B 1 194 ? 13.523 21.156 6.117 1 95.25 194 LEU B N 1
ATOM 4002 C CA . LEU B 1 194 ? 13.242 20.859 4.715 1 95.25 194 LEU B CA 1
ATOM 4003 C C . LEU B 1 194 ? 14.352 21.406 3.816 1 95.25 194 LEU B C 1
ATOM 4005 O O . LEU B 1 194 ? 14.758 20.75 2.859 1 95.25 194 LEU B O 1
ATOM 4009 N N . SER B 1 195 ? 14.844 22.547 4.109 1 94 195 SER B N 1
ATOM 4010 C CA . SER B 1 195 ? 15.867 23.188 3.297 1 94 195 SER B CA 1
ATOM 4011 C C . SER B 1 195 ? 17.156 22.391 3.295 1 94 195 SER B C 1
ATOM 4013 O O . SER B 1 195 ? 17.938 22.453 2.34 1 94 195 SER B O 1
ATOM 4015 N N . ARG B 1 196 ? 17.359 21.656 4.316 1 91.12 196 ARG B N 1
ATOM 4016 C CA . ARG B 1 196 ? 18.578 20.875 4.441 1 91.12 196 ARG B CA 1
ATOM 4017 C C . ARG B 1 196 ? 18.641 19.781 3.379 1 91.12 196 ARG B C 1
ATOM 4019 O O . ARG B 1 196 ? 19.719 19.281 3.062 1 91.12 196 ARG B O 1
ATOM 4026 N N . ILE B 1 197 ? 17.484 19.422 2.902 1 92.94 197 ILE B N 1
ATOM 4027 C CA . ILE B 1 197 ? 17.5 18.406 1.859 1 92.94 197 ILE B CA 1
ATOM 4028 C C . ILE B 1 197 ? 17.047 19.016 0.536 1 92.94 197 ILE B C 1
ATOM 4030 O O . ILE B 1 197 ? 16.562 18.312 -0.352 1 92.94 197 ILE B O 1
ATOM 4034 N N . GLY B 1 198 ? 17.016 20.312 0.472 1 94.5 198 GLY B N 1
ATOM 4035 C CA . GLY B 1 198 ? 16.766 21.016 -0.78 1 94.5 198 GLY B CA 1
ATOM 4036 C C . GLY B 1 198 ? 15.297 21.172 -1.086 1 94.5 198 GLY B C 1
ATOM 4037 O O . GLY B 1 198 ? 14.914 21.422 -2.234 1 94.5 198 GLY B O 1
ATOM 4038 N N . LEU B 1 199 ? 14.445 21.016 -0.117 1 97.12 199 LEU B N 1
ATOM 4039 C CA . LEU B 1 199 ? 13.016 21.219 -0.318 1 97.12 199 LEU B CA 1
ATOM 4040 C C . LEU B 1 199 ? 12.594 22.609 0.152 1 97.12 199 LEU B C 1
ATOM 4042 O O . LEU B 1 199 ? 13.039 23.078 1.204 1 97.12 199 LEU B O 1
ATOM 4046 N N . VAL B 1 200 ? 11.805 23.25 -0.718 1 97.62 200 VAL B N 1
ATOM 4047 C CA . VAL B 1 200 ? 11.273 24.578 -0.416 1 97.62 200 VAL B CA 1
ATOM 4048 C C . VAL B 1 200 ? 9.75 24.578 -0.581 1 97.62 200 VAL B C 1
ATOM 4050 O O . VAL B 1 200 ? 9.227 24 -1.542 1 97.62 200 VAL B O 1
ATOM 4053 N N . VAL B 1 201 ? 9.133 25.109 0.381 1 98.31 201 VAL B N 1
ATOM 4054 C CA . VAL B 1 201 ? 7.688 25.25 0.286 1 98.31 201 VAL B CA 1
ATOM 4055 C C . VAL B 1 201 ? 7.344 26.609 -0.333 1 98.31 201 VAL B C 1
ATOM 4057 O O . VAL B 1 201 ? 7.66 27.656 0.238 1 98.31 201 VAL B O 1
ATOM 4060 N N . GLY B 1 202 ? 6.672 26.625 -1.429 1 97.94 202 GLY B N 1
ATOM 4061 C CA . GLY B 1 202 ? 6.453 27.828 -2.219 1 97.94 202 GLY B CA 1
ATOM 4062 C C . GLY B 1 202 ? 5.445 28.781 -1.595 1 97.94 202 GLY B C 1
ATOM 4063 O O . GLY B 1 202 ? 5.621 30 -1.648 1 97.94 202 GLY B O 1
ATOM 4064 N N . ASN B 1 203 ? 4.387 28.297 -1.036 1 97.81 203 ASN B N 1
ATOM 4065 C CA . ASN B 1 203 ? 3.297 29.109 -0.503 1 97.81 203 ASN B CA 1
ATOM 4066 C C . ASN B 1 203 ? 2.83 28.594 0.855 1 97.81 203 ASN B C 1
ATOM 4068 O O . ASN B 1 203 ? 1.686 28.156 1 1 97.81 203 ASN B O 1
ATOM 4072 N N . PRO B 1 204 ? 3.699 28.766 1.887 1 97.44 204 PRO B N 1
ATOM 4073 C CA . PRO B 1 204 ? 3.342 28.297 3.229 1 97.44 204 PRO B CA 1
ATOM 4074 C C . PRO B 1 204 ? 2.367 29.234 3.938 1 97.44 204 PRO B C 1
ATOM 4076 O O . PRO B 1 204 ? 2.455 30.453 3.785 1 97.44 204 PRO B O 1
ATOM 4079 N N . PHE B 1 205 ? 1.412 28.703 4.609 1 95.81 205 PHE B N 1
ATOM 4080 C CA . PHE B 1 205 ? 0.521 29.422 5.512 1 95.81 205 PHE B CA 1
ATOM 4081 C C . PHE B 1 205 ? 0.624 28.859 6.93 1 95.81 205 PHE B C 1
ATOM 4083 O O . PHE B 1 205 ? 0.117 27.781 7.215 1 95.81 205 PHE B O 1
ATOM 4090 N N . ASP B 1 206 ? 1.217 29.578 7.812 1 94.19 206 ASP B N 1
ATOM 4091 C CA . ASP B 1 206 ? 1.433 29.141 9.188 1 94.19 206 ASP B CA 1
ATOM 4092 C C . ASP B 1 206 ? 0.273 29.578 10.086 1 94.19 206 ASP B C 1
ATOM 4094 O O . ASP B 1 206 ? 0.108 30.766 10.375 1 94.19 206 ASP B O 1
ATOM 4098 N N . LEU B 1 207 ? -0.385 28.641 10.609 1 90.69 207 LEU B N 1
ATOM 4099 C CA . LEU B 1 207 ? -1.565 28.891 11.438 1 90.69 207 LEU B CA 1
ATOM 4100 C C . LEU B 1 207 ? -1.186 29.562 12.75 1 90.69 207 LEU B C 1
ATOM 4102 O O . LEU B 1 207 ? -1.972 30.328 13.305 1 90.69 207 LEU B O 1
ATOM 4106 N N . GLN B 1 208 ? -0.009 29.234 13.242 1 85.19 208 GLN B N 1
ATOM 4107 C CA . GLN B 1 208 ? 0.433 29.797 14.508 1 85.19 208 GLN B CA 1
ATOM 4108 C C . GLN B 1 208 ? 0.762 31.281 14.352 1 85.19 208 GLN B C 1
ATOM 4110 O O . GLN B 1 208 ? 0.476 32.094 15.25 1 85.19 208 GLN B O 1
ATOM 4115 N N . LYS B 1 209 ? 1.341 31.703 13.281 1 81.25 209 LYS B N 1
ATOM 4116 C CA . LYS B 1 209 ? 1.742 33.094 13.055 1 81.25 209 LYS B CA 1
ATOM 4117 C C . LYS B 1 209 ? 0.545 33.938 12.656 1 81.25 209 LYS B C 1
ATOM 4119 O O . LYS B 1 209 ? 0.522 35.156 12.922 1 81.25 209 LYS B O 1
ATOM 4124 N N . ASN B 1 210 ? -0.357 33.5 11.93 1 76.38 210 ASN B N 1
ATOM 4125 C CA . ASN B 1 210 ? -1.474 34.281 11.422 1 76.38 210 ASN B CA 1
ATOM 4126 C C . ASN B 1 210 ? -2.568 34.438 12.477 1 76.38 210 ASN B C 1
ATOM 4128 O O . ASN B 1 210 ? -3.615 35.031 12.203 1 76.38 210 ASN B O 1
ATOM 4132 N N . GLN B 1 211 ? -2.252 34.562 13.789 1 62.94 211 GLN B N 1
ATOM 4133 C CA . GLN B 1 211 ? -2.922 34.875 15.047 1 62.94 211 GLN B CA 1
ATOM 4134 C C . GLN B 1 211 ? -4.391 34.469 15.008 1 62.94 211 GLN B C 1
ATOM 4136 O O . GLN B 1 211 ? -5.27 35.312 14.773 1 62.94 211 GLN B O 1
ATOM 4141 N N . LEU B 1 212 ? -4.602 33.188 14.93 1 59.94 212 LEU B N 1
ATOM 4142 C CA . LEU B 1 212 ? -5.984 32.719 14.891 1 59.94 212 LEU B CA 1
ATOM 4143 C C . LEU B 1 212 ? -6.691 33 16.203 1 59.94 212 LEU B C 1
ATOM 4145 O O . LEU B 1 212 ? -7.914 33.188 16.234 1 59.94 212 LEU B O 1
ATOM 4149 N N . LEU B 1 213 ? -5.789 33 17.266 1 59.31 213 LEU B N 1
ATOM 4150 C CA . LEU B 1 213 ? -6.441 33.156 18.562 1 59.31 213 LEU B CA 1
ATOM 4151 C C . LEU B 1 213 ? -6.008 34.438 19.219 1 59.31 213 LEU B C 1
ATOM 4153 O O . LEU B 1 213 ? -4.871 34.906 19.047 1 59.31 213 LEU B O 1
ATOM 4157 N N . PRO B 1 214 ? -7.035 35.219 19.734 1 56.03 214 PRO B N 1
ATOM 4158 C CA . PRO B 1 214 ? -6.762 36.469 20.422 1 56.03 214 PRO B CA 1
ATOM 4159 C C . PRO B 1 214 ? -5.66 36.344 21.469 1 56.03 214 PRO B C 1
ATOM 4161 O O . PRO B 1 214 ? -5.07 37.344 21.875 1 56.03 214 PRO B O 1
ATOM 4164 N N . SER B 1 215 ? -5.387 35.219 21.984 1 55.31 215 SER B N 1
ATOM 4165 C CA . SER B 1 215 ? -4.496 35.156 23.141 1 55.31 215 SER B CA 1
ATOM 4166 C C . SER B 1 215 ? -3.033 35.219 22.719 1 55.31 215 SER B C 1
ATOM 4168 O O . SER B 1 215 ? -2.688 34.75 21.625 1 55.31 215 SER B O 1
ATOM 4170 N N . GLY B 1 216 ? -2.227 36.219 23.062 1 59.75 216 GLY B N 1
ATOM 4171 C CA . GLY B 1 216 ? -0.818 36.531 22.938 1 59.75 216 GLY B CA 1
ATOM 4172 C C . GLY B 1 216 ? 0.079 35.312 22.828 1 59.75 216 GLY B C 1
ATOM 4173 O O . GLY B 1 216 ? 1.282 35.469 22.594 1 59.75 216 GLY B O 1
ATOM 4174 N N . GLY B 1 217 ? -0.399 34 23 1 68.12 217 GLY B N 1
ATOM 4175 C CA . GLY B 1 217 ? 0.549 32.875 23.031 1 68.12 217 GLY B CA 1
ATOM 4176 C C . GLY B 1 217 ? 0.587 32.094 21.734 1 68.12 217 GLY B C 1
ATOM 4177 O O . GLY B 1 217 ? -0.086 32.438 20.766 1 68.12 217 GLY B O 1
ATOM 4178 N N . GLN B 1 218 ? 1.6 31.312 21.562 1 78.81 218 GLN B N 1
ATOM 4179 C CA . GLN B 1 218 ? 1.743 30.375 20.453 1 78.81 218 GLN B CA 1
ATOM 4180 C C . GLN B 1 218 ? 0.958 29.094 20.703 1 78.81 218 GLN B C 1
ATOM 4182 O O . GLN B 1 218 ? 1.481 28.141 21.297 1 78.81 218 GLN B O 1
ATOM 4187 N N . PRO B 1 219 ? -0.362 29.078 20.234 1 83.69 219 PRO B N 1
ATOM 4188 C CA . PRO B 1 219 ? -1.17 27.891 20.5 1 83.69 219 PRO B CA 1
ATOM 4189 C C . PRO B 1 219 ? -0.636 26.656 19.781 1 83.69 219 PRO B C 1
ATOM 4191 O O . PRO B 1 219 ? -0.08 26.75 18.688 1 83.69 219 PRO B O 1
ATOM 4194 N N . SER B 1 220 ? -0.79 25.484 20.5 1 85.25 220 SER B N 1
ATOM 4195 C CA . SER B 1 220 ? -0.423 24.219 19.875 1 85.25 220 SER B CA 1
ATOM 4196 C C . SER B 1 220 ? -1.433 23.812 18.812 1 85.25 220 SER B C 1
ATOM 4198 O O . SER B 1 220 ? -2.525 24.375 18.734 1 85.25 220 SER B O 1
ATOM 4200 N N . MET B 1 221 ? -1.073 22.875 18.047 1 89.56 221 MET B N 1
ATOM 4201 C CA . MET B 1 221 ? -1.956 22.344 17.016 1 89.56 221 MET B CA 1
ATOM 4202 C C . MET B 1 221 ? -3.252 21.812 17.625 1 89.56 221 MET B C 1
ATOM 4204 O O . MET B 1 221 ? -4.336 22.078 17.109 1 89.56 221 MET B O 1
ATOM 4208 N N . LEU B 1 222 ? -3.135 21.062 18.734 1 89.88 222 LEU B N 1
ATOM 4209 C CA . LEU B 1 222 ? -4.312 20.484 19.359 1 89.88 222 LEU B CA 1
ATOM 4210 C C . LEU B 1 222 ? -5.223 21.562 19.922 1 89.88 222 LEU B C 1
ATOM 4212 O O . LEU B 1 222 ? -6.449 21.438 19.891 1 89.88 222 LEU B O 1
ATOM 4216 N N . THR B 1 223 ? -4.605 22.625 20.438 1 89.12 223 THR B N 1
ATOM 4217 C CA . THR B 1 223 ? -5.395 23.75 20.922 1 89.12 223 THR B CA 1
ATOM 4218 C C . THR B 1 223 ? -6.172 24.406 19.781 1 89.12 223 THR B C 1
ATOM 4220 O O . THR B 1 223 ? -7.367 24.656 19.906 1 89.12 223 THR B O 1
ATOM 4223 N N . LEU B 1 224 ? -5.477 24.641 18.703 1 91.25 224 LEU B N 1
ATOM 4224 C CA . LEU B 1 224 ? -6.125 25.219 17.531 1 91.25 224 LEU B CA 1
ATOM 4225 C C . LEU B 1 224 ? -7.227 24.297 17.016 1 91.25 224 LEU B C 1
ATOM 4227 O O . LEU B 1 224 ? -8.312 24.766 16.656 1 91.25 224 LEU B O 1
ATOM 4231 N N . ALA B 1 225 ? -6.953 23 16.984 1 93.31 225 ALA B N 1
ATOM 4232 C CA . ALA B 1 225 ? -7.926 22.016 16.516 1 93.31 225 ALA B CA 1
ATOM 4233 C C . ALA B 1 225 ? -9.164 22 17.406 1 93.31 225 ALA B C 1
ATOM 4235 O O . ALA B 1 225 ? -10.289 21.891 16.906 1 93.31 225 ALA B O 1
ATOM 4236 N N . GLY B 1 226 ? -8.961 22.109 18.672 1 92.38 226 GLY B N 1
ATOM 4237 C CA . GLY B 1 226 ? -10.086 22.172 19.609 1 92.38 226 GLY B CA 1
ATOM 4238 C C . GLY B 1 226 ? -10.977 23.375 19.375 1 92.38 226 GLY B C 1
ATOM 4239 O O . GLY B 1 226 ? -12.203 23.281 19.516 1 92.38 226 GLY B O 1
ATOM 4240 N N . ALA B 1 227 ? -10.383 24.469 18.938 1 90.12 227 ALA B N 1
ATOM 4241 C CA . ALA B 1 227 ? -11.109 25.719 18.766 1 90.12 227 ALA B CA 1
ATOM 4242 C C . ALA B 1 227 ? -11.758 25.781 17.375 1 90.12 227 ALA B C 1
ATOM 4244 O O . ALA B 1 227 ? -12.859 26.312 17.234 1 90.12 227 ALA B O 1
ATOM 4245 N N . MET B 1 228 ? -11.102 25.219 16.406 1 92.19 228 MET B N 1
ATOM 4246 C CA . MET B 1 228 ? -11.5 25.516 15.031 1 92.19 228 MET B CA 1
ATOM 4247 C C . MET B 1 228 ? -12.148 24.297 14.383 1 92.19 228 MET B C 1
ATOM 4249 O O . MET B 1 228 ? -12.852 24.422 13.375 1 92.19 228 MET B O 1
ATOM 4253 N N . VAL B 1 229 ? -11.906 23.109 14.844 1 94.31 229 VAL B N 1
ATOM 4254 C CA . VAL B 1 229 ? -12.406 21.891 14.219 1 94.31 229 VAL B CA 1
ATOM 4255 C C . VAL B 1 229 ? -13.492 21.266 15.102 1 94.31 229 VAL B C 1
ATOM 4257 O O . VAL B 1 229 ? -14.664 21.219 14.711 1 94.31 229 VAL B O 1
ATOM 4260 N N . HIS B 1 230 ? -13.109 20.844 16.25 1 94.62 230 HIS B N 1
ATOM 4261 C CA . HIS B 1 230 ? -14.016 20.234 17.203 1 94.62 230 HIS B CA 1
ATOM 4262 C C . HIS B 1 230 ? -13.406 20.203 18.609 1 94.62 230 HIS B C 1
ATOM 4264 O O . HIS B 1 230 ? -12.234 19.859 18.766 1 94.62 230 HIS B O 1
ATOM 4270 N N . PRO B 1 231 ? -14.141 20.438 19.625 1 93.56 231 PRO B N 1
ATOM 4271 C CA . PRO B 1 231 ? -13.609 20.531 20.984 1 93.56 231 PRO B CA 1
ATOM 4272 C C . PRO B 1 231 ? -12.938 19.234 21.438 1 93.56 231 PRO B C 1
ATOM 4274 O O . PRO B 1 231 ? -12.047 19.266 22.297 1 93.56 231 PRO B O 1
ATOM 4277 N N . SER B 1 232 ? -13.266 18.125 20.891 1 92.31 232 SER B N 1
ATOM 4278 C CA . SER B 1 232 ? -12.703 16.844 21.281 1 92.31 232 SER B CA 1
ATOM 4279 C C . SER B 1 232 ? -11.195 16.797 21.016 1 92.31 232 SER B C 1
ATOM 4281 O O . SER B 1 232 ? -10.469 16.078 21.703 1 92.31 232 SER B O 1
ATOM 4283 N N . TYR B 1 233 ? -10.766 17.531 20.078 1 92.31 233 TYR B N 1
ATOM 4284 C CA . TYR B 1 233 ? -9.344 17.516 19.781 1 92.31 233 TYR B CA 1
ATOM 4285 C C . TYR B 1 233 ? -8.547 18.219 20.875 1 92.31 233 TYR B C 1
ATOM 4287 O O . TYR B 1 233 ? -7.383 17.875 21.109 1 92.31 233 TYR B O 1
ATOM 4295 N N . GLY B 1 234 ? -9.156 19.188 21.5 1 88.62 234 GLY B N 1
ATOM 4296 C CA . GLY B 1 234 ? -8.492 19.922 22.562 1 88.62 234 GLY B CA 1
ATOM 4297 C C . GLY B 1 234 ? -8.234 19.078 23.797 1 88.62 234 GLY B C 1
ATOM 4298 O O . GLY B 1 234 ? -7.426 19.453 24.656 1 88.62 234 GLY B O 1
ATOM 4299 N N . LYS B 1 235 ? -8.805 17.953 23.844 1 86.12 235 LYS B N 1
ATOM 4300 C CA . LYS B 1 235 ? -8.688 17.078 25.016 1 86.12 235 LYS B CA 1
ATOM 4301 C C . LYS B 1 235 ? -7.641 16 24.781 1 86.12 235 LYS B C 1
ATOM 4303 O O . LYS B 1 235 ? -7.316 15.234 25.703 1 86.12 235 LYS B O 1
ATOM 4308 N N . LEU B 1 236 ? -7.156 15.961 23.594 1 84.62 236 LEU B N 1
ATOM 4309 C CA . LEU B 1 236 ? -6.156 14.945 23.266 1 84.62 236 LEU B CA 1
ATOM 4310 C C . LEU B 1 236 ? -4.785 15.359 23.797 1 84.62 236 LEU B C 1
ATOM 4312 O O . LEU B 1 236 ? -4.516 16.547 23.984 1 84.62 236 LEU B O 1
ATOM 4316 N N . GLU B 1 237 ? -3.996 14.297 24.078 1 77.81 237 GLU B N 1
ATOM 4317 C CA . GLU B 1 237 ? -2.621 14.523 24.516 1 77.81 237 GLU B CA 1
ATOM 4318 C C . GLU B 1 237 ? -1.628 14.141 23.422 1 77.81 237 GLU B C 1
ATOM 4320 O O . GLU B 1 237 ? -1.856 13.188 22.672 1 77.81 237 GLU B O 1
ATOM 4325 N N . LYS B 1 238 ? -0.619 14.984 23.312 1 70.75 238 LYS B N 1
ATOM 4326 C CA . LYS B 1 238 ? 0.442 14.625 22.375 1 70.75 238 LYS B CA 1
ATOM 4327 C C . LYS B 1 238 ? 1.203 13.391 22.859 1 70.75 238 LYS B C 1
ATOM 4329 O O . LYS B 1 238 ? 1.525 13.273 24.047 1 70.75 238 LYS B O 1
ATOM 4334 N N . PRO B 1 239 ? 1.203 12.461 21.797 1 63.72 239 PRO B N 1
ATOM 4335 C CA . PRO B 1 239 ? 2.029 11.328 22.219 1 63.72 239 PRO B CA 1
ATOM 4336 C C . PRO B 1 239 ? 3.465 11.734 22.547 1 63.72 239 PRO B C 1
ATOM 4338 O O . PRO B 1 239 ? 3.975 12.711 22 1 63.72 239 PRO B O 1
ATOM 4341 N N . GLN B 1 240 ? 4.023 11.164 23.547 1 55.47 240 GLN B N 1
ATOM 4342 C CA . GLN B 1 240 ? 5.398 11.461 23.938 1 55.47 240 GLN B CA 1
ATOM 4343 C C . GLN B 1 240 ? 6.348 11.281 22.75 1 55.47 240 GLN B C 1
ATOM 4345 O O . GLN B 1 240 ? 6.051 10.523 21.828 1 55.47 240 GLN B O 1
ATOM 4350 N N . TYR B 1 241 ? 7.48 12.156 22.562 1 53.47 241 TYR B N 1
ATOM 4351 C CA . TYR B 1 241 ? 8.492 12.523 21.578 1 53.47 241 TYR B CA 1
ATOM 4352 C C . TYR B 1 241 ? 9.031 11.297 20.859 1 53.47 241 TYR B C 1
ATOM 4354 O O . TYR B 1 241 ? 9.75 11.422 19.875 1 53.47 241 TYR B O 1
ATOM 4362 N N . THR B 1 242 ? 8.477 10.133 21.047 1 56.03 242 THR B N 1
ATOM 4363 C CA . THR B 1 242 ? 9.297 9.023 20.578 1 56.03 242 THR B CA 1
ATOM 4364 C C . THR B 1 242 ? 9.078 8.789 19.078 1 56.03 242 THR B C 1
ATOM 4366 O O . THR B 1 242 ? 9.805 8.008 18.453 1 56.03 242 THR B O 1
ATOM 4369 N N . PHE B 1 243 ? 8.273 9.648 18.469 1 58.75 243 PHE B N 1
ATOM 4370 C CA . PHE B 1 243 ? 7.973 9.359 17.062 1 58.75 243 PHE B CA 1
ATOM 4371 C C . PHE B 1 243 ? 9.188 9.641 16.188 1 58.75 243 PHE B C 1
ATOM 4373 O O . PHE B 1 243 ? 9.508 8.852 15.297 1 58.75 243 PHE B O 1
ATOM 4380 N N . HIS B 1 244 ? 9.883 10.727 16.547 1 58.59 244 HIS B N 1
ATOM 4381 C CA . HIS B 1 244 ? 10.992 11.18 15.719 1 58.59 244 HIS B CA 1
ATOM 4382 C C . HIS B 1 244 ? 12.141 10.18 15.734 1 58.59 244 HIS B C 1
ATOM 4384 O O . HIS B 1 244 ? 12.758 9.922 14.703 1 58.59 244 HIS B O 1
ATOM 4390 N N . ARG B 1 245 ? 12.164 9.664 16.828 1 59.12 245 ARG B N 1
ATOM 4391 C CA . ARG B 1 245 ? 13.289 8.75 16.984 1 59.12 245 ARG B CA 1
ATOM 4392 C C . ARG B 1 245 ? 13.062 7.461 16.188 1 59.12 245 ARG B C 1
ATOM 4394 O O . ARG B 1 245 ? 13.984 6.938 15.562 1 59.12 245 ARG B O 1
ATOM 4401 N N . TYR B 1 246 ? 11.852 7.266 15.938 1 65.88 246 TYR B N 1
ATOM 4402 C CA . TYR B 1 246 ? 11.523 5.969 15.359 1 65.88 246 TYR B CA 1
ATOM 4403 C C . TYR B 1 246 ? 11.508 6.039 13.844 1 65.88 246 TYR B C 1
ATOM 4405 O O . TYR B 1 246 ? 11.938 5.098 13.164 1 65.88 246 TYR B O 1
ATOM 4413 N N . ALA B 1 247 ? 11.258 7.164 13.352 1 71.75 247 ALA B N 1
ATOM 4414 C CA . ALA B 1 247 ? 11.047 7.25 11.906 1 71.75 247 ALA B CA 1
ATOM 4415 C C . ALA B 1 247 ? 12.367 7.125 11.156 1 71.75 247 ALA B C 1
ATOM 4417 O O . ALA B 1 247 ? 12.398 6.656 10.016 1 71.75 247 ALA B O 1
ATOM 4418 N N . CYS B 1 248 ? 13.422 7.41 11.859 1 72.81 248 CYS B N 1
ATOM 4419 C CA . CYS B 1 248 ? 14.711 7.348 11.18 1 72.81 248 CYS B CA 1
ATOM 4420 C C . CYS B 1 248 ? 15.359 5.98 11.367 1 72.81 248 CYS B C 1
ATOM 4422 O O . CYS B 1 248 ? 16.141 5.543 10.523 1 72.81 248 CYS B O 1
ATOM 4424 N N . GLN B 1 249 ? 14.969 5.438 12.383 1 74.75 249 GLN B N 1
ATOM 4425 C CA . GLN B 1 249 ? 15.625 4.184 12.742 1 74.75 249 GLN B CA 1
ATOM 4426 C C . GLN B 1 249 ? 15.078 3.021 11.922 1 74.75 249 GLN B C 1
ATOM 4428 O O . GLN B 1 249 ? 15.828 2.127 11.523 1 74.75 249 GLN B O 1
ATOM 4433 N N . TRP B 1 250 ? 13.836 3.117 11.648 1 82.44 250 TRP B N 1
ATOM 4434 C CA . TRP B 1 250 ? 13.211 2.004 10.945 1 82.44 250 TRP B CA 1
ATOM 4435 C C . TRP B 1 250 ? 12.766 2.426 9.547 1 82.44 250 TRP B C 1
ATOM 4437 O O . TRP B 1 250 ? 12.242 3.529 9.367 1 82.44 250 TRP B O 1
ATOM 4447 N N . ASN B 1 251 ? 12.977 1.482 8.688 1 88.38 251 ASN B N 1
ATOM 4448 C CA . ASN B 1 251 ? 12.602 1.805 7.32 1 88.38 251 ASN B CA 1
ATOM 4449 C C . ASN B 1 251 ? 11.117 1.529 7.066 1 88.38 251 ASN B C 1
ATOM 4451 O O . ASN B 1 251 ? 10.656 1.626 5.93 1 88.38 251 ASN B O 1
ATOM 4455 N N . VAL B 1 252 ? 10.445 1.065 8.039 1 91.25 252 VAL B N 1
ATOM 4456 C CA . VAL B 1 252 ? 8.992 0.926 7.992 1 91.25 252 VAL B CA 1
ATOM 4457 C C . VAL B 1 252 ? 8.375 1.502 9.266 1 91.25 252 VAL B C 1
ATOM 4459 O O . VAL B 1 252 ? 8.836 1.207 10.375 1 91.25 252 VAL B O 1
ATOM 4462 N N . LEU B 1 253 ? 7.422 2.291 9.055 1 90.94 253 LEU B N 1
ATOM 4463 C CA . LEU B 1 253 ? 6.707 2.824 10.211 1 90.94 253 LEU B CA 1
ATOM 4464 C C . LEU B 1 253 ? 5.582 1.885 10.633 1 90.94 253 LEU B C 1
ATOM 4466 O O . LEU B 1 253 ? 4.898 1.307 9.789 1 90.94 253 LEU B O 1
ATOM 4470 N N . ASP B 1 254 ? 5.438 1.816 11.883 1 89.06 254 ASP B N 1
ATOM 4471 C CA . ASP B 1 254 ? 4.285 1.049 12.352 1 89.06 254 ASP B CA 1
ATOM 4472 C C . ASP B 1 254 ? 2.994 1.844 12.18 1 89.06 254 ASP B C 1
ATOM 4474 O O . ASP B 1 254 ? 3.027 3.047 11.914 1 89.06 254 ASP B O 1
ATOM 4478 N N . ILE B 1 255 ? 1.889 1.173 12.375 1 91.69 255 ILE B N 1
ATOM 4479 C CA . ILE B 1 255 ? 0.582 1.724 12.039 1 91.69 255 ILE B CA 1
ATOM 4480 C C . ILE B 1 255 ? 0.266 2.906 12.945 1 91.69 255 ILE B C 1
ATOM 4482 O O . ILE B 1 255 ? -0.374 3.871 12.523 1 91.69 255 ILE B O 1
ATOM 4486 N N . ASP B 1 256 ? 0.71 2.93 14.188 1 89.62 256 ASP B N 1
ATOM 4487 C CA . ASP B 1 256 ? 0.44 4.023 15.117 1 89.62 256 ASP B CA 1
ATOM 4488 C C . ASP B 1 256 ? 1.165 5.297 14.688 1 89.62 256 ASP B C 1
ATOM 4490 O O . ASP B 1 256 ? 0.602 6.391 14.766 1 89.62 256 ASP B O 1
ATOM 4494 N N . HIS B 1 257 ? 2.391 5.121 14.258 1 90.5 257 HIS B N 1
ATOM 4495 C CA . HIS B 1 257 ? 3.152 6.277 13.797 1 90.5 257 HIS B CA 1
ATOM 4496 C C . HIS B 1 257 ? 2.584 6.824 12.492 1 90.5 257 HIS B C 1
ATOM 4498 O O . HIS B 1 257 ? 2.58 8.039 12.273 1 90.5 257 HIS B O 1
ATOM 4504 N N . ILE B 1 258 ? 2.115 5.898 11.641 1 94.56 258 ILE B N 1
ATOM 4505 C CA . ILE B 1 258 ? 1.464 6.332 10.414 1 94.56 258 ILE B CA 1
ATOM 4506 C C . ILE B 1 258 ? 0.197 7.117 10.742 1 94.56 258 ILE B C 1
ATOM 4508 O O . ILE B 1 258 ? -0.059 8.172 10.156 1 94.56 258 ILE B O 1
ATOM 4512 N N . HIS B 1 259 ? -0.521 6.633 11.688 1 94.19 259 HIS B N 1
ATOM 4513 C CA . HIS B 1 259 ? -1.749 7.277 12.133 1 94.19 259 HIS B CA 1
ATOM 4514 C C . HIS B 1 259 ? -1.473 8.688 12.656 1 94.19 259 HIS B C 1
ATOM 4516 O O . HIS B 1 259 ? -2.166 9.633 12.289 1 94.19 259 HIS B O 1
ATOM 4522 N N . TYR B 1 260 ? -0.489 8.773 13.477 1 91.44 260 TYR B N 1
ATOM 4523 C CA . TYR B 1 260 ? -0.103 10.047 14.078 1 91.44 260 TYR B CA 1
ATOM 4524 C C . TYR B 1 260 ? 0.265 11.062 13.008 1 91.44 260 TYR B C 1
ATOM 4526 O O . TYR B 1 260 ? -0.231 12.195 13.016 1 91.44 260 TYR B O 1
ATOM 4534 N N . ALA B 1 261 ? 1.106 10.633 12.086 1 92.94 261 ALA B N 1
ATOM 4535 C CA . ALA B 1 261 ? 1.553 11.508 11.008 1 92.94 261 ALA B CA 1
ATOM 4536 C C . ALA B 1 261 ? 0.379 11.945 10.141 1 92.94 261 ALA B C 1
ATOM 4538 O O . ALA B 1 261 ? 0.246 13.133 9.812 1 92.94 261 ALA B O 1
ATOM 4539 N N . ALA B 1 262 ? -0.471 10.984 9.797 1 96.5 262 ALA B N 1
ATOM 4540 C CA . ALA B 1 262 ? -1.615 11.281 8.945 1 96.5 262 ALA B CA 1
ATOM 4541 C C . ALA B 1 262 ? -2.539 12.305 9.602 1 96.5 262 ALA B C 1
ATOM 4543 O O . ALA B 1 262 ? -3.023 13.227 8.945 1 96.5 262 ALA B O 1
ATOM 4544 N N . MET B 1 263 ? -2.703 12.125 10.883 1 95.06 263 MET B N 1
ATOM 4545 C CA . MET B 1 263 ? -3.592 13.023 11.617 1 95.06 263 MET B CA 1
ATOM 4546 C C . MET B 1 263 ? -3.039 14.445 11.633 1 95.06 263 MET B C 1
ATOM 4548 O O . MET B 1 263 ? -3.801 15.414 11.578 1 95.06 263 MET B O 1
ATOM 4552 N N . ASP B 1 264 ? -1.766 14.617 11.711 1 93.62 264 ASP B N 1
ATOM 4553 C CA . ASP B 1 264 ? -1.178 15.953 11.734 1 93.62 264 ASP B CA 1
ATOM 4554 C C . ASP B 1 264 ? -1.443 16.688 10.422 1 93.62 264 ASP B C 1
ATOM 4556 O O . ASP B 1 264 ? -1.769 17.875 10.43 1 93.62 264 ASP B O 1
ATOM 4560 N N . GLY B 1 265 ? -1.316 16 9.281 1 96.88 265 GLY B N 1
ATOM 4561 C CA . GLY B 1 265 ? -1.693 16.594 8.008 1 96.88 265 GLY B CA 1
ATOM 4562 C C . GLY B 1 265 ? -3.162 16.969 7.938 1 96.88 265 GLY B C 1
ATOM 4563 O O . GLY B 1 265 ? -3.512 18.062 7.5 1 96.88 265 GLY B O 1
ATOM 4564 N N . TYR B 1 266 ? -4 16.094 8.398 1 97.88 266 TYR B N 1
ATOM 4565 C CA . TYR B 1 266 ? -5.445 16.297 8.438 1 97.88 266 TYR B CA 1
ATOM 4566 C C . TYR B 1 266 ? -5.809 17.516 9.273 1 97.88 266 TYR B C 1
ATOM 4568 O O . TYR B 1 266 ? -6.641 18.328 8.859 1 97.88 266 TYR B O 1
ATOM 4576 N N . LEU B 1 267 ? -5.195 17.641 10.414 1 96.56 267 LEU B N 1
ATOM 4577 C CA . LEU B 1 267 ? -5.543 18.719 11.336 1 96.56 267 LEU B CA 1
ATOM 4578 C C . LEU B 1 267 ? -5.105 20.062 10.773 1 96.56 267 LEU B C 1
ATOM 4580 O O . LEU B 1 267 ? -5.832 21.062 10.883 1 96.56 267 LEU B O 1
ATOM 4584 N N . CYS B 1 268 ? -3.914 20.109 10.172 1 96.62 268 CYS B N 1
ATOM 4585 C CA . CYS B 1 268 ? -3.492 21.359 9.547 1 96.62 268 CYS B CA 1
ATOM 4586 C C . CYS B 1 268 ? -4.527 21.844 8.539 1 96.62 268 CYS B C 1
ATOM 4588 O O . CYS B 1 268 ? -4.938 23 8.57 1 96.62 268 CYS B O 1
ATOM 4590 N N . PHE B 1 269 ? -4.969 20.969 7.711 1 97.56 269 PHE B N 1
ATOM 4591 C CA . PHE B 1 269 ? -5.934 21.281 6.664 1 97.56 269 PHE B CA 1
ATOM 4592 C C . PHE B 1 269 ? -7.262 21.734 7.27 1 97.56 269 PHE B C 1
ATOM 4594 O O . PHE B 1 269 ? -7.809 22.766 6.875 1 97.56 269 PHE B O 1
ATOM 4601 N N . ASN B 1 270 ? -7.723 21.062 8.242 1 96.75 270 ASN B N 1
ATOM 4602 C CA . ASN B 1 270 ? -9.078 21.312 8.742 1 96.75 270 ASN B CA 1
ATOM 4603 C C . ASN B 1 270 ? -9.117 22.484 9.703 1 96.75 270 ASN B C 1
ATOM 4605 O O . ASN B 1 270 ? -10.148 23.141 9.844 1 96.75 270 ASN B O 1
ATOM 4609 N N . ILE B 1 271 ? -8.047 22.734 10.414 1 95.38 271 ILE B N 1
ATOM 4610 C CA . ILE B 1 271 ? -7.973 23.953 11.211 1 95.38 271 ILE B CA 1
ATOM 4611 C C . ILE B 1 271 ? -8.133 25.172 10.305 1 95.38 271 ILE B C 1
ATOM 4613 O O . ILE B 1 271 ? -8.891 26.094 10.617 1 95.38 271 ILE B O 1
ATOM 4617 N N . TYR B 1 272 ? -7.461 25.141 9.211 1 95.19 272 TYR B N 1
ATOM 4618 C CA . TYR B 1 272 ? -7.551 26.25 8.25 1 95.19 272 TYR B CA 1
ATOM 4619 C C . TYR B 1 272 ? -8.977 26.391 7.734 1 95.19 272 TYR B C 1
ATOM 4621 O O . TYR B 1 272 ? -9.492 27.516 7.633 1 95.19 272 TYR B O 1
ATOM 4629 N N . LYS B 1 273 ? -9.594 25.297 7.379 1 93.88 273 LYS B N 1
ATOM 4630 C CA . LYS B 1 273 ? -10.977 25.344 6.898 1 93.88 273 LYS B CA 1
ATOM 4631 C C . LYS B 1 273 ? -11.906 25.938 7.953 1 93.88 273 LYS B C 1
ATOM 4633 O O . LYS B 1 273 ? -12.789 26.734 7.633 1 93.88 273 LYS B O 1
ATOM 4638 N N . GLY B 1 274 ? -11.68 25.5 9.164 1 92.25 274 GLY B N 1
ATOM 4639 C CA . GLY B 1 274 ? -12.461 26.062 10.258 1 92.25 274 GLY B CA 1
ATOM 4640 C C . GLY B 1 274 ? -12.234 27.547 10.445 1 92.25 274 GLY B C 1
ATOM 4641 O O . GLY B 1 274 ? -13.18 28.297 10.695 1 92.25 274 GLY B O 1
ATOM 4642 N N . TRP B 1 275 ? -11.023 27.953 10.352 1 89.88 275 TRP B N 1
ATOM 4643 C CA . TRP B 1 275 ? -10.648 29.359 10.469 1 89.88 275 TRP B CA 1
ATOM 4644 C C . TRP B 1 275 ? -11.297 30.188 9.367 1 89.88 275 TRP B C 1
ATOM 4646 O O . TRP B 1 275 ? -11.852 31.266 9.625 1 89.88 275 TRP B O 1
ATOM 4656 N N . MET B 1 276 ? -11.297 29.719 8.156 1 89.12 276 MET B N 1
ATOM 4657 C CA . MET B 1 276 ? -11.875 30.422 7.016 1 89.12 276 MET B CA 1
ATOM 4658 C C . MET B 1 276 ? -13.383 30.594 7.188 1 89.12 276 MET B C 1
ATOM 4660 O O . MET B 1 276 ? -13.938 31.641 6.836 1 89.12 276 MET B O 1
ATOM 4664 N N . LYS B 1 277 ? -13.992 29.625 7.719 1 87.75 277 LYS B N 1
ATOM 4665 C CA . LYS B 1 277 ? -15.438 29.672 7.957 1 87.75 277 LYS B CA 1
ATOM 4666 C C . LYS B 1 277 ? -15.781 30.719 9.008 1 87.75 277 LYS B C 1
ATOM 4668 O O . LYS B 1 277 ? -16.812 31.406 8.914 1 87.75 277 LYS B O 1
ATOM 4673 N N . SER B 1 278 ? -14.992 30.844 10 1 83.88 278 SER B N 1
ATOM 4674 C CA . SER B 1 278 ? -15.227 31.797 11.078 1 83.88 278 SER B CA 1
ATOM 4675 C C . SER B 1 278 ? -15.062 33.219 10.594 1 83.88 278 SER B C 1
ATOM 4677 O O . SER B 1 278 ? -15.719 34.125 11.094 1 83.88 278 SER B O 1
ATOM 4679 N N . LYS B 1 279 ? -14.227 33.469 9.664 1 81.94 279 LYS B N 1
ATOM 4680 C CA . LYS B 1 279 ? -14.008 34.781 9.117 1 81.94 279 LYS B CA 1
ATOM 4681 C C . LYS B 1 279 ? -15.156 35.219 8.203 1 81.94 279 LYS B C 1
ATOM 4683 O O . LYS B 1 279 ? -15.508 36.375 8.141 1 81.94 279 LYS B O 1
ATOM 4688 N N . SER B 1 280 ? -15.672 34.281 7.504 1 75.62 280 SER B N 1
ATOM 4689 C CA . SER B 1 280 ? -16.781 34.594 6.613 1 75.62 280 SER B CA 1
ATOM 4690 C C . SER B 1 280 ? -18.047 34.906 7.402 1 75.62 280 SER B C 1
ATOM 4692 O O . SER B 1 280 ? -18.891 35.688 6.938 1 75.62 280 SER B O 1
ATOM 4694 N N . GLN B 1 281 ? -18.219 34.344 8.477 1 68.5 281 GLN B N 1
ATOM 4695 C CA . GLN B 1 281 ? -19.391 34.625 9.305 1 68.5 281 GLN B CA 1
ATOM 4696 C C . GLN B 1 281 ? -19.328 36 9.938 1 68.5 281 GLN B C 1
ATOM 4698 O O . GLN B 1 281 ? -20.344 36.656 10.117 1 68.5 281 GLN B O 1
ATOM 4703 N N . VAL B 1 282 ? -18.172 36.469 10.273 1 58.97 282 VAL B N 1
ATOM 4704 C CA . VAL B 1 282 ? -18.016 37.781 10.867 1 58.97 282 VAL B CA 1
ATOM 4705 C C . VAL B 1 282 ? -18.281 38.844 9.805 1 58.97 282 VAL B C 1
ATOM 4707 O O . VAL B 1 282 ? -18.859 39.906 10.102 1 58.97 282 VAL B O 1
ATOM 4710 N N . CYS B 1 283 ? -17.906 38.625 8.594 1 53.38 283 CYS B N 1
ATOM 4711 C CA . CYS B 1 283 ? -18.156 39.656 7.578 1 53.38 283 CYS B CA 1
ATOM 4712 C C . CYS B 1 283 ? -19.641 39.688 7.207 1 53.38 283 CYS B C 1
ATOM 4714 O O . CYS B 1 283 ? -20.156 40.75 6.824 1 53.38 283 CYS B O 1
ATOM 4716 N N . GLY B 1 284 ? -20.312 38.594 7.215 1 50.69 284 GLY B N 1
ATOM 4717 C CA . GLY B 1 284 ? -21.734 38.625 6.93 1 50.69 284 GLY B CA 1
ATOM 4718 C C . GLY B 1 284 ? -22.547 39.312 8.031 1 50.69 284 GLY B C 1
ATOM 4719 O O . GLY B 1 284 ? -23.531 40 7.75 1 50.69 284 GLY B O 1
ATOM 4720 N N . SER B 1 285 ? -22.188 39.062 9.188 1 50.47 285 SER B N 1
ATOM 4721 C CA . SER B 1 285 ? -22.953 39.656 10.266 1 50.47 285 SER B CA 1
ATOM 4722 C C . SER B 1 285 ? -22.75 41.188 10.32 1 50.47 285 SER B C 1
ATOM 4724 O O . SER B 1 285 ? -23.594 41.906 10.859 1 50.47 285 SER B O 1
ATOM 4726 N N . SER B 1 286 ? -21.641 41.625 9.914 1 48.56 286 SER B N 1
ATOM 4727 C CA . SER B 1 286 ? -21.422 43.094 9.93 1 48.56 286 SER B CA 1
ATOM 4728 C C . SER B 1 286 ? -22.219 43.781 8.844 1 48.56 286 SER B C 1
ATOM 4730 O O . SER B 1 286 ? -22.469 44.969 8.914 1 48.56 286 SER B O 1
ATOM 4732 N N . LYS B 1 287 ? -22.516 43.094 7.766 1 50.91 287 LYS B N 1
ATOM 4733 C CA . LYS B 1 287 ? -23.359 43.719 6.742 1 50.91 287 LYS B CA 1
ATOM 4734 C C . LYS B 1 287 ? -24.812 43.812 7.207 1 50.91 287 LYS B C 1
ATOM 4736 O O . LYS B 1 287 ? -25.531 44.719 6.809 1 50.91 287 LYS B O 1
ATOM 4741 N N . GLU B 1 288 ? -25.172 42.875 7.938 1 50.81 288 GLU B N 1
ATOM 4742 C CA . GLU B 1 288 ? -26.547 42.906 8.422 1 50.81 288 GLU B CA 1
ATOM 4743 C C . GLU B 1 288 ? -26.719 44 9.492 1 50.81 288 GLU B C 1
ATOM 4745 O O . GLU B 1 288 ? -27.734 44.688 9.531 1 50.81 288 GLU B O 1
ATOM 4750 N N . VAL B 1 289 ? -25.688 44.188 10.242 1 51.12 289 VAL B N 1
ATOM 4751 C CA . VAL B 1 289 ? -25.75 45.219 11.289 1 51.12 289 VAL B CA 1
ATOM 4752 C C . VAL B 1 289 ? -25.625 46.594 10.672 1 51.12 289 VAL B C 1
ATOM 4754 O O . VAL B 1 289 ? -26.328 47.531 11.086 1 51.12 289 VAL B O 1
ATOM 4757 N N . SER B 1 290 ? -24.844 46.688 9.633 1 51.09 290 SER B N 1
ATOM 4758 C CA . SER B 1 290 ? -24.688 48 8.984 1 51.09 290 SER B CA 1
ATOM 4759 C C . SER B 1 290 ? -25.922 48.375 8.164 1 51.09 290 SER B C 1
ATOM 4761 O O . SER B 1 290 ? -26.297 49.531 8.07 1 51.09 290 SER B O 1
ATOM 4763 N N . ALA B 1 291 ? -26.547 47.344 7.59 1 53.25 291 ALA B N 1
ATOM 4764 C CA . ALA B 1 291 ? -27.781 47.562 6.836 1 53.25 291 ALA B CA 1
ATOM 4765 C C . ALA B 1 291 ? -28.938 47.906 7.766 1 53.25 291 ALA B C 1
ATOM 4767 O O . ALA B 1 291 ? -29.781 48.75 7.422 1 53.25 291 ALA B O 1
ATOM 4768 N N . LYS B 1 292 ? -28.781 47.281 8.859 1 52.78 292 LYS B N 1
ATOM 4769 C CA . LYS B 1 292 ? -29.828 47.531 9.844 1 52.78 292 LYS B CA 1
ATOM 4770 C C . LYS B 1 292 ? -29.656 48.938 10.453 1 52.78 292 LYS B C 1
ATOM 4772 O O . LYS B 1 292 ? -30.656 49.625 10.695 1 52.78 292 LYS B O 1
ATOM 4777 N N . ARG B 1 293 ? -28.469 49.406 10.648 1 52.97 293 ARG B N 1
ATOM 4778 C CA . ARG B 1 293 ? -28.156 50.719 11.203 1 52.97 293 ARG B CA 1
ATOM 4779 C C . ARG B 1 293 ? -28.547 51.844 10.227 1 52.97 293 ARG B C 1
ATOM 4781 O O . ARG B 1 293 ? -28.984 52.906 10.633 1 52.97 293 ARG B O 1
ATOM 4788 N N . LYS B 1 294 ? -28.516 51.469 8.953 1 57.12 294 LYS B N 1
ATOM 4789 C CA . LYS B 1 294 ? -28.891 52.438 7.926 1 57.12 294 LYS B CA 1
ATOM 4790 C C . LYS B 1 294 ? -30.406 52.594 7.875 1 57.12 294 LYS B C 1
ATOM 4792 O O . LYS B 1 294 ? -30.922 53.719 7.688 1 57.12 294 LYS B O 1
ATOM 4797 N N . ARG B 1 295 ? -31.141 51.531 8.039 1 55.75 295 ARG B N 1
ATOM 4798 C CA . ARG B 1 295 ? -32.594 51.594 8.016 1 55.75 295 ARG B CA 1
ATOM 4799 C C . ARG B 1 295 ? -33.125 52.375 9.211 1 55.75 295 ARG B C 1
ATOM 4801 O O . ARG B 1 295 ? -34.094 53.125 9.078 1 55.75 295 ARG B O 1
ATOM 4808 N N . ASP B 1 296 ? -32.531 52.188 10.32 1 55.62 296 ASP B N 1
ATOM 4809 C CA . ASP B 1 296 ? -32.969 52.844 11.547 1 55.62 296 ASP B CA 1
ATOM 4810 C C . ASP B 1 296 ? -32.688 54.344 11.516 1 55.62 296 ASP B C 1
ATOM 4812 O O . ASP B 1 296 ? -33.469 55.125 12.055 1 55.62 296 ASP B O 1
ATOM 4816 N N . LYS B 1 297 ? -31.578 54.75 10.883 1 55.5 297 LYS B N 1
ATOM 4817 C CA . LYS B 1 297 ? -31.219 56.156 10.742 1 55.5 297 LYS B CA 1
ATOM 4818 C C . LYS B 1 297 ? -32.156 56.875 9.773 1 55.5 297 LYS B C 1
ATOM 4820 O O . LYS B 1 297 ? -32.531 58.031 9.992 1 55.5 297 LYS B O 1
ATOM 4825 N N . ASP B 1 298 ? -32.531 56.156 8.703 1 57.25 298 ASP B N 1
ATOM 4826 C CA . ASP B 1 298 ? -33.438 56.719 7.711 1 57.25 298 ASP B CA 1
ATOM 4827 C C . ASP B 1 298 ? -34.844 56.938 8.297 1 57.25 298 ASP B C 1
ATOM 4829 O O . ASP B 1 298 ? -35.531 57.875 7.934 1 57.25 298 ASP B O 1
ATOM 4833 N N . GLU B 1 299 ? -35.188 56.062 9.305 1 54 299 GLU B N 1
ATOM 4834 C CA . GLU B 1 299 ? -36.5 56.188 9.938 1 54 299 GLU B CA 1
ATOM 4835 C C . GLU B 1 299 ? -36.531 57.344 10.922 1 54 299 GLU B C 1
ATOM 4837 O O . GLU B 1 299 ? -37.594 58 11.086 1 54 299 GLU B O 1
ATOM 4842 N N . VAL B 1 300 ? -35.406 57.75 11.539 1 55.84 300 VAL B N 1
ATOM 4843 C CA . VAL B 1 300 ? -35.375 58.844 12.516 1 55.84 300 VAL B CA 1
ATOM 4844 C C . VAL B 1 300 ? -35.406 60.188 11.805 1 55.84 300 VAL B C 1
ATOM 4846 O O . VAL B 1 300 ? -35.969 61.156 12.312 1 55.84 300 VAL B O 1
ATOM 4849 N N . GLU B 1 301 ? -34.844 60.25 10.609 1 53.41 301 GLU B N 1
ATOM 4850 C CA . GLU B 1 301 ? -34.812 61.531 9.922 1 53.41 301 GLU B CA 1
ATOM 4851 C C . GLU B 1 301 ? -36.188 61.938 9.414 1 53.41 301 GLU B C 1
ATOM 4853 O O . GLU B 1 301 ? -36.469 63.125 9.25 1 53.41 301 GLU B O 1
ATOM 4858 N N . ASP B 1 302 ? -37.062 60.938 9.148 1 52.09 302 ASP B N 1
ATOM 4859 C CA . ASP B 1 302 ? -38.375 61.312 8.602 1 52.09 302 ASP B CA 1
ATOM 4860 C C . ASP B 1 302 ? -39.281 61.906 9.672 1 52.09 302 ASP B C 1
ATOM 4862 O O . ASP B 1 302 ? -40.344 62.469 9.359 1 52.09 302 ASP B O 1
ATOM 4866 N N . VAL B 1 303 ? -39.031 61.656 10.953 1 51.34 303 VAL B N 1
ATOM 4867 C CA . VAL B 1 303 ? -39.969 62.094 11.969 1 51.34 303 VAL B CA 1
ATOM 4868 C C . VAL B 1 303 ? -39.781 63.594 12.258 1 51.34 303 VAL B C 1
ATOM 4870 O O . VAL B 1 303 ? -40.719 64.25 12.75 1 51.34 303 VAL B O 1
ATOM 4873 N N . ASP B 1 304 ? -38.594 64.062 12.102 1 46.97 304 ASP B N 1
ATOM 4874 C CA . ASP B 1 304 ? -38.438 65.375 12.641 1 46.97 304 ASP B CA 1
ATOM 4875 C C . ASP B 1 304 ? -38.938 66.438 11.656 1 46.97 304 ASP B C 1
ATOM 4877 O O . ASP B 1 304 ? -38.969 67.625 11.977 1 46.97 304 ASP B O 1
ATOM 4881 N N . GLU B 1 305 ? -39.188 66.062 10.383 1 47 305 GLU B N 1
ATOM 4882 C CA . GLU B 1 305 ? -39.469 67.188 9.484 1 47 305 GLU B CA 1
ATOM 4883 C C . GLU B 1 305 ? -40.906 67.688 9.719 1 47 305 GLU B C 1
ATOM 4885 O O . GLU B 1 305 ? -41.25 68.812 9.281 1 47 305 GLU B O 1
ATOM 4890 N N . ASP B 1 306 ? -41.781 66.812 10.211 1 42.97 306 ASP B N 1
ATOM 4891 C CA . ASP B 1 306 ? -43.156 67.375 10.117 1 42.97 306 ASP B CA 1
ATOM 4892 C C . ASP B 1 306 ? -43.438 68.312 11.234 1 42.97 306 ASP B C 1
ATOM 4894 O O . ASP B 1 306 ? -44.562 68.875 11.305 1 42.97 306 ASP B O 1
ATOM 4898 N N . SER B 1 307 ? -42.656 68.312 12.328 1 38.06 307 SER B N 1
ATOM 4899 C CA . SER B 1 307 ? -43.188 69.062 13.422 1 38.06 307 SER B CA 1
ATOM 4900 C C . SER B 1 307 ? -42.812 70.562 13.297 1 38.06 307 SER B C 1
ATOM 4902 O O . SER B 1 307 ? -43.156 71.375 14.148 1 38.06 307 SER B O 1
ATOM 4904 N N . GLU B 1 308 ? -41.969 70.938 12.352 1 29.31 308 GLU B N 1
ATOM 4905 C CA . GLU B 1 308 ? -41.969 72.375 12.305 1 29.31 308 GLU B CA 1
ATOM 4906 C C . GLU B 1 308 ? -43.125 72.938 11.445 1 29.31 308 GLU B C 1
ATOM 4908 O O . GLU B 1 308 ? -43.438 72.312 10.406 1 29.31 308 GLU B O 1
#

Solvent-accessible surface area (backbone atoms only — not comparable to full-atom values): 36153 Å² total; per-residue (Å²): 140,92,92,79,91,79,83,87,78,85,82,77,85,78,84,78,83,75,79,81,72,79,78,84,80,81,84,76,83,77,83,81,80,77,73,80,79,79,77,80,82,78,75,75,78,79,68,79,77,74,76,72,73,70,73,74,67,78,72,67,70,73,79,60,74,77,76,85,79,45,61,44,72,45,73,46,31,35,32,31,42,35,36,41,62,87,66,52,67,34,39,33,42,37,30,28,42,41,67,60,49,50,54,49,50,54,51,48,51,54,54,46,72,72,42,94,61,84,40,60,28,4,34,41,74,38,39,31,67,50,87,70,57,66,90,75,39,54,80,88,53,34,59,36,55,16,33,41,20,41,17,45,96,52,39,25,43,36,35,33,58,66,59,34,76,53,88,44,63,65,57,46,52,58,44,38,28,72,72,40,38,35,22,22,67,62,44,69,64,49,51,55,28,35,44,74,75,72,38,52,69,49,30,71,41,40,53,47,76,68,60,78,56,93,61,94,66,81,65,50,69,44,51,44,27,18,73,36,64,42,60,71,43,48,73,60,74,80,75,74,79,58,60,26,48,45,50,59,72,36,84,61,75,53,71,68,58,49,46,52,46,45,48,48,4,48,46,30,36,42,28,51,54,30,50,54,52,56,54,53,52,54,56,52,52,53,50,53,52,53,52,47,54,50,55,57,52,58,56,57,62,63,60,64,64,71,76,110,140,83,85,66,85,81,80,85,85,81,84,79,79,79,84,76,83,74,78,80,76,77,74,82,79,78,81,76,82,78,78,77,79,75,75,78,76,81,77,80,82,79,74,76,78,79,69,80,77,74,76,72,75,71,74,75,66,78,73,68,72,73,80,62,76,79,77,84,80,45,60,45,74,44,71,47,30,34,34,31,42,34,36,41,63,88,65,53,68,36,38,35,42,38,30,27,43,40,67,60,50,50,53,50,50,54,50,50,50,54,54,46,72,72,43,93,61,84,39,60,28,4,33,41,71,40,39,30,68,51,88,71,58,67,91,75,39,51,81,88,54,33,57,35,55,16,34,40,20,40,16,46,96,51,38,23,40,37,34,33,56,68,60,34,76,53,88,43,62,66,56,47,52,58,42,39,29,72,70,41,36,34,23,23,68,62,44,70,63,51,51,56,28,34,44,74,75,73,39,52,70,48,30,72,40,40,52,46,77,68,58,77,53,92,60,94,65,81,66,48,68,46,52,46,26,18,74,34,64,42,60,71,44,47,73,58,75,81,75,73,79,58,59,28,50,44,51,59,72,36,83,62,76,53,70,67,58,49,46,54,46,44,46,49,5,47,46,30,38,42,28,50,53,30,47,54,52,56,53,54,52,54,57,53,53,50,51,54,50,52,52,49,53,50,54,55,52,58,56,57,61,63,63,64,64,69,76,107

Sequence (616 aa):
MQLFDLRSKGSRKPVSWENGKPLPCRLHAGSSLLLVPTRPLILRRFAPSCLVLSHYGSSTNPNPPPKSMASQISMIGGEYKVRTITGDEFDVIYTRSSATVKGCLSRFRHMFENLDDEWVAGLDVEYTTVLGREKDLKDEERKKPAVIQVYVHDLCLVYHICHADVECLYFKNFLQSNLVKFVTVDFMNDKEVLSRIGLVVGNPFDLQKNQLLPSGGQPSMLTLAGAMVHPSYGKLEKPQYTFHRYACQWNVLDIDHIHYAAMDGYLCFNIYKGWMKSKSQVCGSSKEVSAKRKRDKDEVEDVDEDSEMQLFDLRSKGSRKPVSWENGKPLPCRLHAGSSLLLVPTRPLILRRFAPSCLVLSHYGSSTNPNPPPKSMASQISMIGGEYKVRTITGDEFDVIYTRSSATVKGCLSRFRHMFENLDDEWVAGLDVEYTTVLGREKDLKDEERKKPAVIQVYVHDLCLVYHICHADVECLYFKNFLQSNLVKFVTVDFMNDKEVLSRIGLVVGNPFDLQKNQLLPSGGQPSMLTLAGAMVHPSYGKLEKPQYTFHRYACQWNVLDIDHIHYAAMDGYLCFNIYKGWMKSKSQVCGSSKEVSAKRKRDKDEVEDVDEDSE

Nearest PDB structures (foldseek):
  2fbv-assembly1_A  TM=8.289E-01  e=7.600E-10  Homo sapiens
  2e6m-assembly1_A  TM=8.328E-01  e=9.122E-10  Mus musculus
  3sah-assembly1_A  TM=7.393E-01  e=2.807E-06  Homo sapiens
  5c0y-assembly1_A  TM=7.414E-01  e=1.071E-05  Saccharomyces cerevisiae S288C
  5c0x-assembly1_K  TM=7.472E-01  e=5.536E-05  Saccharomyces cerevisiae S288C

Foldseek 3Di:
DDDDDPDDDDDDDPDDPDDDDDDDDDDDPPDDDDDPDDDDDPPPDPPDPPPPPPPPPPPPVPCDPDPDPDDDDDDFWDKDWDQDPVGDIAIEIEGLELVVVVVVVVVLVVLQVPDPDQAEKEKDFFWADADDDQVPDDLVRHIATQWIWIGGDRYIYTHRHLLHPDDRVVVLVVQQDQRYEYFYAPCPVVQVRCVSVPHHGNHYDHPQPVCLDPDPDRDDLLCLCCVQPNVVSVPDDDDPPCLNHPSNVDSDDDPVSSVVNNVNRVSRRRSVVSSVVVVVVVVVVVVVVVVVVVVVVVVVVVPPVPPD/DDDDDPDDDDDPDPPDPDDPDPPDDDDDPDPPPPPPDDPDDPPPDPPDPDPPPPPPPPPPPPDDPDPDPDDDDDDFWDKDWDQDPVGDIAIEIEGLELVVVVVVVVVLVVLQVPDPDQAEKEKDFFWADADDDQVPDDLVRHIATQWIWIGGDRYIYTHRHLLHPDDRVVVLVVQQDQRYEYFYAPCPVVQVRCVSVPHHGNHYDHPQVVCLDPDPDRDDLLRLCCVQPHVVSVPDDDDPPCLNHPSNVDSDDDPVSSVVNHVNRVSRRRSVVSSVVVVVVVVVVVVVVVVVVVVVVVVVVVPPPPPD

InterPro domains:
  IPR012337 Ribonuclease H-like superfamily [SSF53098] (108-275)
  IPR036397 Ribonuclease H superfamily [G3DSA:3.30.420.10] (79-274)
  IPR051132 3'-5' Exonuclease domain-containing protein [PTHR13620] (85-273)

Radius of gyration: 33.66 Å; Cα contacts (8 Å, |Δi|>4): 778; chains: 2; bounding box: 87×124×89 Å

Secondary structure (DSSP, 8-state):
--------------------------------------------------------------S---STT--EEEEEEEEEEEE-TTS-EEEEEEES-HHHHHHHHHHHHHHHHT-SS-EEEEEEEEE---SS-GGGS-GGGS--EEEEEEEETTEEEEE-GGG-SS--HHHHHHHH-SSEEEEESSHHHHHHHHHTTT---SSEEETTTTT-SSSSS---HHHHHHHHT-GGGGG--PPPTHHHHHHHH-SS--HHHHHHHHHHHHHHHHHHHHHHHHHHHHHHHHHHHHHHHHHHHHHHHTTTTTT-/------------------------------------------------------------------STT--EEEEEEEEEEEE-TTS-EEEEEEES-HHHHHHHHHHHHHHHHT-SS-EEEEEEEEE---SS-GGGS-GGGS--EEEEEEEETTEEEEE-GGG-SS--HHHHHHHH-SSEEEEESSHHHHHHHHHTTT---SSEEETTTTT-SSSSS---HHHHHHHHT-GGGGG--PPPTHHHHHHHH-SS--HHHHHHHHHHHHHHHHHHHHHHHHHHHHHHHHHHHHHHHHHHHHHHHTTSSTT-

pLDDT: mean 70.41, std 30.05, range [16.36, 98.88]

Organism: Triticum aestivum (NCBI:txid4565)